Protein 6FE3 (pdb70)

InterPro domains:
  IPR002073 3'5'-cyclic nucleotide phosphodiesterase, catalytic domain [PF00233] (668-903)
  IPR002073 3'5'-cyclic nucleotide phosphodiesterase, catalytic domain [PS51845] (590-918)
  IPR003018 GAF domain [PF01590] (238-374)
  IPR003018 GAF domain [PF01590] (407-547)
  IPR003018 GAF domain [SM00065] (234-384)
  IPR003018 GAF domain [SM00065] (407-557)
  IPR003607 HD/PDEase domain [SM00471] (666-836)
  IPR003607 HD/PDEase domain [cd00077] (668-845)
  IPR023088 3'5'-cyclic nucleotide phosphodiesterase [PR00387] (664-677)
  IPR023088 3'5'-cyclic nucleotide phosphodiesterase [PR00387] (695-708)
  IPR023088 3'5'-cyclic nucleotide phosphodiesterase [PR00387] (709-724)
  IPR023088 3'5'-cyclic nucleotide phosphodiesterase [PR00387] (739-755)
  IPR023088 3'5'-cyclic nucleotide phosphodiesterase [PR00387] (818-831)
  IPR023088 3'5'-cyclic nucleotide phosphodiesterase [PR00387] (835-851)
  IPR023174 3'5'-cyclic nucleotide phosphodiesterase, conserved site [PS00126] (709-720)
  IPR029016 GAF-like domain superfamily [G3DSA:3.30.450.40] (210-384)
  IPR029016 GAF-like domain superfamily [G3DSA:3.30.450.40] (385-558)
  IPR036971 3'5'-cyclic nucleotide phosphodiesterase, catalytic domain superfamily [G3DSA:1.10.1300.10] (574-924)

Organism: NCBI:txid5691

Solvent-accessible surface area: 27989 Å² total; per-residue (Å²): 83,116,67,13,68,147,118,44,38,80,38,1,80,106,27,134,8,104,97,26,72,5,46,50,46,94,20,25,5,21,74,0,55,150,60,64,124,119,42,84,18,3,0,0,6,0,0,32,97,1,0,40,66,25,22,3,0,97,123,28,60,7,56,73,84,23,0,2,5,0,0,2,10,0,43,110,55,22,122,153,22,34,13,31,15,4,23,1,0,0,6,0,0,6,1,0,11,5,1,0,68,116,2,69,1,93,117,71,16,68,88,11,8,3,0,0,0,0,0,0,0,0,0,0,12,0,20,10,64,8,17,50,22,49,10,12,63,64,35,132,22,115,54,2,98,108,11,71,88,82,67,57,84,1,5,5,18,52,38,1,10,90,24,0,64,75,0,2,87,36,80,90,1,4,0,0,78,48,11,148,53,88,88,70,92,57,0,38,147,0,0,45,25,0,0,51,12,11,9,84,95,92,29,44,76,19,15,126,47,0,42,65,9,28,86,69,194,103,27,92,137,73,39,36,43,44,39,0,0,31,1,0,0,2,0,0,30,13,0,21,2,4,17,19,11,17,12,1,24,55,5,5,92,20,30,35,52,4,48,28,123,5,0,49,65,1,90,155,123,70,36,119,34,83,84,100,10,15,87,94,125,122,92,53,38,3,111,21,21,17,24,69,1,55,176,34,0,34,42,1,0,65,97,0,3,90,40,13,3,108,35,0,73,57,0,24,76,48,3,150,42,2,76,39,8,0,68,25,6,50,99,4,163,79,108,63,16,72,143,120,57,33,72,36,1,82,107,27,137,10,104,93,22,76,5,44,48,39,99,22,27,7,22,111,0,61,137,64,65,123,114,42,82,16,3,0,0,6,0,0,31,96,2,0,41,66,23,23,3,0,100,122,26,59,6,57,69,89,27,0,2,6,0,0,2,3,0,43,97,44,22,61,129,3,35,12,30,14,3,22,0,0,0,6,0,0,6,1,0,12,5,2,0,71,117,3,72,2,93,116,60,16,68,86,13,9,3,0,0,0,0,0,0,0,0,0,0,10,0,32,10,13,7,4,51,21,47,0,4,62,70,12,126,2,72,64,1,96,107,12,77,87,80,67,66,89,6,4,8,15,50,37,1,10,89,24,0,66,72,0,2,83,29,85,92,0,6,0,0,89,44,10,143,56,86,86,77,92,54,0,39,146,0,1,47,25,0,0,40,0,10,9,84,88,84,28,46,70,6,17,124,46,0,46,67,16,10,96,72,61,98,82,76,106,80,39,5,42,48,26,0,0,20,0,0,0,3,0,1,29,18,0,19,3,1,17,30,28,74,12,0,78,42,5,3,97,20,27,34,48,4,52,31,58,4,0,1,2,0,60,42,69,68,38,118,28,82,70,119,14,22,68,72,110,89,78,96,53,2,112,35,19,20,24,66,2,59,172,35,0,33,45,0,0,69,99,0,3,92,43,9,3,114,36,0,74,50,0,11,78,48,4,141,58,3,70,54,61,2,82,140,73,58,140,162

Nearest PDB structures (foldseek):
  7a28-assembly1_A  TM=1.002E+00  e=1.034E-46  Trypanosoma brucei
  4phl-assembly1_A  TM=9.980E-01  e=6.171E-44  Trypanosoma brucei
  2r8q-assembly1_B  TM=9.889E-01  e=1.791E-35  Leishmania major
  5vyd-assembly2_B  TM=9.057E-01  e=2.274E-16  Salpingoeca rosetta
  7d7p-assembly1_A-2  TM=8.857E-01  e=1.534E-15  Salpingoeca rosetta

GO terms:
  GO:0005930 axoneme (C, IDA)
  GO:0005737 cytoplasm (C, TAS)
  GO:0000902 cell morphogenesis (P, IMP)
  GO:0004114 3',5'-cyclic-nucleotide phosphodiesterase activity (F, IMP)
  GO:0004115 3',5'-cyclic-AMP phosphodiesterase activity (F, IMP)

Secondary structure (DSSP, 8-state):
-PPPPHHHHHHHHT---TT--TTSTT--HHHHHHTSS-HHHHHHHHHHHHHHHTTHHHHTT--HHHHHHHHHHHHTT--S-SSSSHHHHHHHHHHHHHHHHTS-GGGGS-HHHHHHHHHHHHHTTTT--S--HHHHHHTT-HHHHHHHHHT---HHHHHHHHHHHHHHTSGGG-TTTT--HHHHHHHHHHHHHHHHTT-GGGHHHHHHHHHHHHT-TTS-HHHHHHHHHHHHHHHHHTGGGGS-HHHHHHHHHHHHHHHHHHHHHHHHTT----GGG-GGG---HHHHHHHHIIIIIHHHHHHHHHHT-GGGHHHHHHHHHHHHHHHHHHHH-/-PPPPHHHHHHHHT---TT--TTSTT--HHHHHHTSS-HHHHHHHHHHHHHHHTTHHHHTT--HHHHHHHHHHHHHT--S-SSSSHHHHHHHHHHHHHHHHTS-GGGGS-HHHHHHHHHHHHHTTTT--S--HHHHHHTT-HHHHHHHHHT---HHHHHHHHHHHHHHHSGGG-TTTT--HHHHHHHHHHHHHHHHTT-GGGHHHHHHHHHHHHHTTTT-HHHHHHHHHHHHHHHHHTGGGGS-HHHHHHHHHHHHHHHHHHHHHHHHHT----GGG-GGG---HHHHHHHHIIIIIHHHHHHHHHHT-GGGHHHHHHHHHHHHHHHHHHT-

B-factor: mean 33.14, std 12.8, range [17.13, 102.74]

Radius of gyration: 29.95 Å; Cα contacts (8 Å, |Δi|>4): 919; chains: 2; bounding box: 52×86×76 Å

Structure (mmCIF, N/CA/C/O backbone):
data_6FE3
#
_entry.id   6FE3
#
_cell.length_a   115.530
_cell.length_b   114.820
_cell.length_c   68.310
_cell.angle_alpha   90.00
_cell.angle_beta   108.25
_cell.angle_gamma   90.00
#
_symmetry.space_group_name_H-M   'C 1 2 1'
#
loop_
_entity.id
_entity.type
_entity.pdbx_description
1 polymer Phosphodiesterase
2 non-polymer GUANIDINE
3 non-polymer 1-(2-{4-[(4aS,8aR)-4-[3,4-bis(difluoromethoxy)phenyl]-1-oxo-1,2,4a,5,8,8a-hexahydrophthalazin-2-yl]piperidin-1-yl}-2-oxoethyl)-4,4-dimethylpiperidine-2,6-dione
4 non-polymer 'ZINC ION'
5 non-polymer 'MAGNESIUM ION'
6 non-polymer 'FORMIC ACID'
7 non-polymer GLYCEROL
8 water water
#
loop_
_atom_site.group_PDB
_atom_site.id
_atom_site.type_symbol
_atom_site.label_atom_id
_atom_site.label_alt_id
_atom_site.label_comp_id
_atom_site.label_asym_id
_atom_site.label_entity_id
_atom_site.label_seq_id
_atom_site.pdbx_PDB_ins_code
_atom_site.Cartn_x
_atom_site.Cartn_y
_atom_site.Cartn_z
_atom_site.occupancy
_atom_site.B_iso_or_equiv
_atom_site.auth_seq_id
_atom_site.auth_comp_id
_atom_site.auth_asym_id
_atom_site.auth_atom_id
_atom_site.pdbx_PDB_model_num
ATOM 1 N N . VAL A 1 28 ? 37.694 -19.428 -6.615 1.00 75.44 586 VAL A N 1
ATOM 2 C CA . VAL A 1 28 ? 38.313 -18.515 -5.587 1.00 72.91 586 VAL A CA 1
ATOM 3 C C . VAL A 1 28 ? 39.421 -19.269 -4.826 1.00 54.62 586 VAL A C 1
ATOM 4 O O . VAL A 1 28 ? 39.221 -20.392 -4.364 1.00 55.58 586 VAL A O 1
ATOM 8 N N . THR A 1 29 ? 40.571 -18.639 -4.674 1.00 51.69 587 THR A N 1
ATOM 9 C CA . THR A 1 29 ? 41.647 -19.183 -3.840 1.00 47.87 587 THR A CA 1
ATOM 10 C C . THR A 1 29 ? 41.287 -19.133 -2.350 1.00 49.80 587 THR A C 1
ATOM 11 O O . THR A 1 29 ? 40.870 -18.076 -1.851 1.00 45.84 587 THR A O 1
ATOM 15 N N . ALA A 1 30 ? 41.469 -20.250 -1.654 1.00 42.48 588 ALA A N 1
ATOM 16 C CA . ALA A 1 30 ? 41.147 -20.338 -0.217 1.00 42.80 588 ALA A CA 1
ATOM 17 C C . ALA A 1 30 ? 41.883 -19.308 0.640 1.00 38.73 588 ALA A C 1
ATOM 18 O O . ALA A 1 30 ? 43.011 -18.943 0.345 1.00 40.92 588 ALA A O 1
ATOM 20 N N . ILE A 1 31 ? 41.182 -18.770 1.653 1.00 34.70 589 ILE A N 1
ATOM 21 C CA . ILE A 1 31 ? 41.792 -17.869 2.627 1.00 35.49 589 ILE A CA 1
ATOM 22 C C . ILE A 1 31 ? 42.692 -18.735 3.541 1.00 35.72 589 ILE A C 1
ATOM 23 O O . ILE A 1 31 ? 42.275 -19.789 3.972 1.00 37.18 589 ILE A O 1
ATOM 28 N N . THR A 1 32 ? 43.881 -18.229 3.850 1.00 40.06 590 THR A N 1
ATOM 29 C CA . THR A 1 32 ? 44.862 -18.927 4.706 1.00 39.43 590 THR A CA 1
ATOM 30 C C . THR A 1 32 ? 44.685 -18.688 6.184 1.00 41.22 590 THR A C 1
ATOM 31 O O . THR A 1 32 ? 44.093 -17.702 6.612 1.00 39.90 590 THR A O 1
ATOM 35 N N . LYS A 1 33 ? 45.241 -19.597 6.985 1.00 43.52 591 LYS A N 1
ATOM 36 C CA . LYS A 1 33 ? 45.355 -19.434 8.435 1.00 44.88 591 LYS A CA 1
ATOM 37 C C . LYS A 1 33 ? 46.015 -18.108 8.830 1.00 39.64 591 LYS A C 1
ATOM 38 O O . LYS A 1 33 ? 45.540 -17.422 9.749 1.00 43.76 591 LYS A O 1
ATOM 44 N N . VAL A 1 34 ? 47.062 -17.726 8.111 1.00 39.04 592 VAL A N 1
ATOM 45 C CA . VAL A 1 34 ? 47.833 -16.522 8.414 1.00 41.23 592 VAL A CA 1
ATOM 46 C C . VAL A 1 34 ? 47.019 -15.238 8.153 1.00 41.67 592 VAL A C 1
ATOM 47 O O . VAL A 1 34 ? 47.108 -14.253 8.903 1.00 37.02 592 VAL A O 1
ATOM 51 N N . GLU A 1 35 ? 46.275 -15.246 7.050 1.00 42.53 593 GLU A N 1
ATOM 52 C CA . GLU A 1 35 ? 45.331 -14.143 6.759 1.00 39.71 593 GLU A CA 1
ATOM 53 C C . GLU A 1 35 ? 44.308 -13.997 7.879 1.00 31.24 593 GLU A C 1
ATOM 54 O O . GLU A 1 35 ? 44.118 -12.899 8.349 1.00 37.29 593 GLU A O 1
ATOM 60 N N . ARG A 1 36 ? 43.696 -15.091 8.317 1.00 32.07 594 ARG A N 1
ATOM 61 C CA . ARG A 1 36 ? 42.740 -15.027 9.459 1.00 32.34 594 ARG A CA 1
ATOM 62 C C . ARG A 1 36 ? 43.364 -14.496 10.719 1.00 33.97 594 ARG A C 1
ATOM 63 O O . ARG A 1 36 ? 42.806 -13.631 11.370 1.00 30.64 594 ARG A O 1
ATOM 71 N N . GLU A 1 37 ? 44.579 -14.966 11.044 1.00 38.64 595 GLU A N 1
ATOM 72 C CA . GLU A 1 37 ? 45.200 -14.617 12.304 1.00 38.38 595 GLU A CA 1
ATOM 73 C C . GLU A 1 37 ? 45.483 -13.135 12.387 1.00 34.03 595 GLU A C 1
ATOM 74 O O . GLU A 1 37 ? 45.325 -12.526 13.463 1.00 39.98 595 GLU A O 1
ATOM 80 N N . ALA A 1 38 ? 45.866 -12.557 11.257 1.00 35.09 596 ALA A N 1
ATOM 81 C CA . ALA A 1 38 ? 46.152 -11.146 11.169 1.00 38.25 596 ALA A CA 1
ATOM 82 C C . ALA A 1 38 ? 44.928 -10.283 11.492 1.00 40.82 596 ALA A C 1
ATOM 83 O O . ALA A 1 38 ? 45.091 -9.152 11.952 1.00 35.59 596 ALA A O 1
ATOM 85 N N . VAL A 1 39 ? 43.708 -10.803 11.267 1.00 35.63 597 VAL A N 1
ATOM 86 C CA . VAL A 1 39 ? 42.499 -10.049 11.679 1.00 34.53 597 VAL A CA 1
ATOM 87 C C . VAL A 1 39 ? 42.273 -10.359 13.153 1.00 33.92 597 VAL A C 1
ATOM 88 O O . VAL A 1 39 ? 41.961 -9.469 13.939 1.00 36.99 597 VAL A O 1
ATOM 92 N N . LEU A 1 40 ? 42.423 -11.629 13.505 1.00 35.35 598 LEU A N 1
ATOM 93 C CA . LEU A 1 40 ? 42.082 -12.080 14.869 1.00 37.73 598 LEU A CA 1
ATOM 94 C C . LEU A 1 40 ? 42.953 -11.411 15.971 1.00 36.94 598 LEU A C 1
ATOM 95 O O . LEU A 1 40 ? 42.469 -11.138 17.052 1.00 39.89 598 LEU A O 1
ATOM 100 N N . VAL A 1 41 ? 44.182 -11.048 15.654 1.00 40.62 599 VAL A N 1
ATOM 101 C CA . VAL A 1 41 ? 45.007 -10.294 16.618 1.00 46.03 599 VAL A CA 1
ATOM 102 C C . VAL A 1 41 ? 44.547 -8.856 16.885 1.00 47.66 599 VAL A C 1
ATOM 103 O O . VAL A 1 41 ? 45.024 -8.260 17.845 1.00 42.29 599 VAL A O 1
ATOM 107 N N . CYS A 1 42 ? 43.642 -8.276 16.072 1.00 42.39 600 CYS A N 1
ATOM 108 C CA . CYS A 1 42 ? 43.262 -6.891 16.273 1.00 38.63 600 CYS A CA 1
ATOM 109 C C . CYS A 1 42 ? 42.216 -6.808 17.371 1.00 49.19 600 CYS A C 1
ATOM 110 O O . CYS A 1 42 ? 41.113 -7.361 17.238 1.00 47.06 600 CYS A O 1
ATOM 113 N N . GLU A 1 43 ? 42.508 -6.068 18.427 1.00 47.77 601 GLU A N 1
ATOM 114 C CA . GLU A 1 43 ? 41.593 -6.016 19.575 1.00 50.82 601 GLU A CA 1
ATOM 115 C C . GLU A 1 43 ? 40.638 -4.811 19.638 1.00 51.15 601 GLU A C 1
ATOM 116 O O . GLU A 1 43 ? 39.657 -4.819 20.447 1.00 47.35 601 GLU A O 1
ATOM 122 N N . LEU A 1 44 ? 40.914 -3.782 18.834 1.00 45.07 602 LEU A N 1
ATOM 123 C CA . LEU A 1 44 ? 40.045 -2.598 18.788 1.00 49.16 602 LEU A CA 1
ATOM 124 C C . LEU A 1 44 ? 39.859 -1.913 20.149 1.00 53.80 602 LEU A C 1
ATOM 125 O O . LEU A 1 44 ? 38.747 -1.463 20.484 1.00 48.14 602 LEU A O 1
ATOM 130 N N . PRO A 1 45 ? 40.953 -1.826 20.947 1.00 58.69 603 PRO A N 1
ATOM 131 C CA . PRO A 1 45 ? 40.803 -1.177 22.246 1.00 58.35 603 PRO A CA 1
ATOM 132 C C . PRO A 1 45 ? 40.291 0.263 22.070 1.00 51.48 603 PRO A C 1
ATOM 133 O O . PRO A 1 45 ? 40.739 0.970 21.139 1.00 53.58 603 PRO A O 1
ATOM 137 N N . SER A 1 46 ? 39.359 0.653 22.936 1.00 45.92 604 SER A N 1
ATOM 138 C CA . SER A 1 46 ? 38.765 1.988 22.974 1.00 49.65 604 SER A CA 1
ATOM 139 C C . SER A 1 46 ? 37.684 2.253 21.905 1.00 50.73 604 SER A C 1
ATOM 140 O O . SER A 1 46 ? 37.263 3.397 21.777 1.00 51.95 604 SER A O 1
ATOM 143 N N . PHE A 1 47 ? 37.274 1.254 21.129 1.00 44.09 605 PHE A N 1
ATOM 144 C CA . PHE A 1 47 ? 36.198 1.479 20.125 1.00 43.84 605 PHE A CA 1
ATOM 145 C C . PHE A 1 47 ? 34.983 0.697 20.559 1.00 37.51 605 PHE A C 1
ATOM 146 O O . PHE A 1 47 ? 35.130 -0.460 20.988 1.00 38.70 605 PHE A O 1
ATOM 154 N N . ASP A 1 48 ? 33.800 1.292 20.381 1.00 33.69 606 ASP A N 1
ATOM 155 C CA . ASP A 1 48 ? 32.523 0.586 20.507 1.00 31.12 606 ASP A CA 1
ATOM 156 C C . ASP A 1 48 ? 31.927 0.569 19.090 1.00 29.69 606 ASP A C 1
ATOM 157 O O . ASP A 1 48 ? 31.390 1.589 18.630 1.00 30.43 606 ASP A O 1
ATOM 162 N N . VAL A 1 49 ? 32.073 -0.571 18.429 1.00 30.95 607 VAL A N 1
ATOM 163 C CA . VAL A 1 49 ? 31.665 -0.739 17.025 1.00 30.32 607 VAL A CA 1
ATOM 164 C C . VAL A 1 49 ? 30.171 -0.623 16.887 1.00 30.38 607 VAL A C 1
ATOM 165 O O . VAL A 1 49 ? 29.694 -0.465 15.742 1.00 29.45 607 VAL A O 1
ATOM 169 N N . THR A 1 50 ? 29.421 -0.745 17.983 1.00 27.15 608 THR A N 1
ATOM 170 C CA . THR A 1 50 ? 27.955 -0.578 17.906 1.00 25.73 608 THR A CA 1
ATOM 171 C C . THR A 1 50 ? 27.424 0.827 17.981 1.00 26.77 608 THR A C 1
ATOM 172 O O . THR A 1 50 ? 26.212 1.008 17.880 1.00 25.37 608 THR A O 1
ATOM 176 N N . ASP A 1 51 ? 28.285 1.828 18.249 1.00 25.81 609 ASP A N 1
ATOM 177 C CA . ASP A 1 51 ? 27.824 3.160 18.609 1.00 27.58 609 ASP A CA 1
ATOM 178 C C . ASP A 1 51 ? 27.589 4.026 17.361 1.00 25.71 609 ASP A C 1
ATOM 179 O O . ASP A 1 51 ? 28.357 3.942 16.412 1.00 26.96 609 ASP A O 1
ATOM 184 N N . VAL A 1 52 ? 26.618 4.944 17.424 1.00 26.69 610 VAL A N 1
ATOM 185 C CA . VAL A 1 52 ? 26.353 5.819 16.257 1.00 27.27 610 VAL A CA 1
ATOM 186 C C . VAL A 1 52 ? 27.445 6.831 16.012 1.00 30.51 610 VAL A C 1
ATOM 187 O O . VAL A 1 52 ? 27.508 7.395 14.914 1.00 29.70 610 VAL A O 1
ATOM 191 N N . GLU A 1 53 ? 28.293 7.062 17.019 1.00 28.65 611 GLU A N 1
ATOM 192 C CA . GLU A 1 53 ? 29.391 7.991 16.868 1.00 31.87 611 GLU A CA 1
ATOM 193 C C . GLU A 1 53 ? 30.706 7.285 16.659 1.00 31.77 611 GLU A C 1
ATOM 194 O O . GLU A 1 53 ? 31.766 7.933 16.581 1.00 29.95 611 GLU A O 1
ATOM 200 N N . PHE A 1 54 ? 30.662 5.976 16.453 1.00 29.09 612 PHE A N 1
ATOM 201 C CA . PHE A 1 54 ? 31.855 5.264 16.068 1.00 26.95 612 PHE A CA 1
ATOM 202 C C . PHE A 1 54 ? 32.580 5.903 14.873 1.00 29.62 612 PHE A C 1
ATOM 203 O O . PHE A 1 54 ? 31.986 6.250 13.857 1.00 28.03 612 PHE A O 1
ATOM 211 N N . ASP A 1 55 ? 33.886 6.044 15.009 1.00 27.20 613 ASP A N 1
ATOM 212 C CA . ASP A 1 55 ? 34.734 6.740 14.027 1.00 29.26 613 ASP A CA 1
ATOM 213 C C . ASP A 1 55 ? 35.679 5.766 13.324 1.00 29.40 613 ASP A C 1
ATOM 214 O O . ASP A 1 55 ? 36.760 5.430 13.809 1.00 29.61 613 ASP A O 1
ATOM 219 N N . LEU A 1 56 ? 35.287 5.326 12.125 1.00 26.57 614 LEU A N 1
ATOM 220 C CA . LEU A 1 56 ? 36.122 4.424 11.336 1.00 24.94 614 LEU A CA 1
ATOM 221 C C . LEU A 1 56 ? 37.471 5.039 10.897 1.00 28.61 614 LEU A C 1
ATOM 222 O O . LEU A 1 56 ? 38.455 4.317 10.752 1.00 27.02 614 LEU A O 1
ATOM 227 N N . PHE A 1 57 ? 37.480 6.326 10.622 1.00 27.86 615 PHE A N 1
ATOM 228 C CA . PHE A 1 57 ? 38.739 7.010 10.263 1.00 31.85 615 PHE A CA 1
ATOM 229 C C . PHE A 1 57 ? 39.747 6.950 11.439 1.00 30.25 615 PHE A C 1
ATOM 230 O O . PHE A 1 57 ? 40.931 6.602 11.236 1.00 33.27 615 PHE A O 1
ATOM 238 N N . ARG A 1 58 ? 39.247 7.163 12.643 1.00 32.43 616 ARG A N 1
ATOM 239 C CA . ARG A 1 58 ? 40.100 7.033 13.866 1.00 36.15 616 ARG A CA 1
ATOM 240 C C . ARG A 1 58 ? 40.560 5.628 14.042 1.00 37.19 616 ARG A C 1
ATOM 241 O O . ARG A 1 58 ? 41.753 5.362 14.341 1.00 36.93 616 ARG A O 1
ATOM 249 N N . ALA A 1 59 ? 39.661 4.669 13.770 1.00 33.10 617 ALA A N 1
ATOM 250 C CA . ALA A 1 59 ? 40.101 3.265 13.728 1.00 30.23 617 ALA A CA 1
ATOM 251 C C . ALA A 1 59 ? 41.197 2.955 12.736 1.00 31.76 617 ALA A C 1
ATOM 252 O O . ALA A 1 59 ? 42.145 2.214 13.058 1.00 32.32 617 ALA A O 1
ATOM 254 N N . ARG A 1 60 ? 41.092 3.463 11.520 1.00 31.39 618 ARG A N 1
ATOM 255 C CA . ARG A 1 60 ? 42.087 3.228 10.533 1.00 29.89 618 ARG A CA 1
ATOM 256 C C . ARG A 1 60 ? 43.406 3.936 10.918 1.00 33.24 618 ARG A C 1
ATOM 257 O O . ARG A 1 60 ? 44.461 3.441 10.589 1.00 34.15 618 ARG A O 1
ATOM 265 N N . GLU A 1 61 ? 43.314 5.106 11.524 1.00 37.48 619 GLU A N 1
ATOM 266 C CA . GLU A 1 61 ? 44.566 5.793 11.963 1.00 44.30 619 GLU A CA 1
ATOM 267 C C . GLU A 1 61 ? 45.256 5.126 13.159 1.00 44.97 619 GLU A C 1
ATOM 268 O O . GLU A 1 61 ? 46.447 5.369 13.405 1.00 48.90 619 GLU A O 1
ATOM 274 N N . SER A 1 62 ? 44.547 4.245 13.849 1.00 38.96 620 SER A N 1
ATOM 275 C CA . SER A 1 62 ? 45.039 3.654 15.072 1.00 43.80 620 SER A CA 1
ATOM 276 C C . SER A 1 62 ? 46.137 2.588 14.922 1.00 43.07 620 SER A C 1
ATOM 277 O O . SER A 1 62 ? 46.698 2.159 15.925 1.00 46.80 620 SER A O 1
ATOM 280 N N . THR A 1 63 ? 46.371 2.087 13.730 1.00 43.76 621 THR A N 1
ATOM 281 C CA . THR A 1 63 ? 47.363 1.039 13.536 1.00 42.64 621 THR A CA 1
ATOM 282 C C . THR A 1 63 ? 47.875 1.178 12.161 1.00 41.73 621 THR A C 1
ATOM 283 O O . THR A 1 63 ? 47.353 1.962 11.349 1.00 42.74 621 THR A O 1
ATOM 287 N N . ASP A 1 64 ? 48.943 0.442 11.894 1.00 43.99 622 ASP A N 1
ATOM 288 C CA . ASP A 1 64 ? 49.553 0.451 10.586 1.00 41.66 622 ASP A CA 1
ATOM 289 C C . ASP A 1 64 ? 48.968 -0.647 9.708 1.00 38.95 622 ASP A C 1
ATOM 290 O O . ASP A 1 64 ? 49.420 -0.798 8.592 1.00 39.91 622 ASP A O 1
ATOM 295 N N . LYS A 1 65 ? 47.937 -1.387 10.184 1.00 37.85 623 LYS A N 1
ATOM 296 C CA . LYS A 1 65 ? 47.274 -2.435 9.355 1.00 39.76 623 LYS A CA 1
ATOM 297 C C . LYS A 1 65 ? 45.745 -2.130 9.265 1.00 34.58 623 LYS A C 1
ATOM 298 O O . LYS A 1 65 ? 44.931 -2.864 9.850 1.00 33.73 623 LYS A O 1
ATOM 304 N N . PRO A 1 66 ? 45.395 -1.011 8.656 1.00 33.60 624 PRO A N 1
ATOM 305 C CA . PRO A 1 66 ? 43.988 -0.569 8.693 1.00 32.78 624 PRO A CA 1
ATOM 306 C C . PRO A 1 66 ? 43.022 -1.566 7.992 1.00 31.91 624 PRO A C 1
ATOM 307 O O . PRO A 1 66 ? 41.848 -1.685 8.384 1.00 31.34 624 PRO A O 1
ATOM 311 N N . LEU A 1 67 ? 43.528 -2.287 7.013 1.00 32.32 625 LEU A N 1
ATOM 312 C CA . LEU A 1 67 ? 42.739 -3.317 6.355 1.00 33.07 625 LEU A CA 1
ATOM 313 C C . LEU A 1 67 ? 42.361 -4.445 7.315 1.00 35.41 625 LEU A C 1
ATOM 314 O O . LEU A 1 67 ? 41.249 -5.030 7.228 1.00 31.68 625 LEU A O 1
ATOM 319 N N . ASP A 1 68 ? 43.280 -4.792 8.215 1.00 33.42 626 ASP A N 1
ATOM 320 C CA . ASP A 1 68 ? 43.004 -5.810 9.228 1.00 30.93 626 ASP A CA 1
ATOM 321 C C . ASP A 1 68 ? 42.043 -5.319 10.294 1.00 31.28 626 ASP A C 1
ATOM 322 O O . ASP A 1 68 ? 41.111 -6.026 10.713 1.00 32.10 626 ASP A O 1
ATOM 327 N N . VAL A 1 69 ? 42.251 -4.103 10.752 1.00 29.39 627 VAL A N 1
ATOM 328 C CA . VAL A 1 69 ? 41.354 -3.478 11.703 1.00 29.70 627 VAL A CA 1
ATOM 329 C C . VAL A 1 69 ? 39.920 -3.395 11.123 1.00 28.70 627 VAL A C 1
ATOM 330 O O . VAL A 1 69 ? 38.968 -3.689 11.799 1.00 27.68 627 VAL A O 1
ATOM 334 N N . ALA A 1 70 ? 39.815 -2.991 9.879 1.00 27.97 628 ALA A N 1
ATOM 335 C CA . ALA A 1 70 ? 38.486 -2.879 9.215 1.00 26.55 628 ALA A CA 1
ATOM 336 C C . ALA A 1 70 ? 37.843 -4.238 9.158 1.00 29.00 628 ALA A C 1
ATOM 337 O O . ALA A 1 70 ? 36.665 -4.367 9.482 1.00 26.33 628 ALA A O 1
ATOM 339 N N . ALA A 1 71 ? 38.617 -5.265 8.734 1.00 27.76 629 ALA A N 1
ATOM 340 C CA . ALA A 1 71 ? 38.070 -6.625 8.755 1.00 27.12 629 ALA A CA 1
ATOM 341 C C . ALA A 1 71 ? 37.621 -7.062 10.145 1.00 27.83 629 ALA A C 1
ATOM 342 O O . ALA A 1 71 ? 36.595 -7.745 10.284 1.00 25.87 629 ALA A O 1
ATOM 344 N N . ALA A 1 72 ? 38.391 -6.698 11.167 1.00 26.74 630 ALA A N 1
ATOM 345 C CA . ALA A 1 72 ? 38.047 -7.050 12.546 1.00 25.86 630 ALA A CA 1
ATOM 346 C C . ALA A 1 72 ? 36.786 -6.350 13.048 1.00 24.65 630 ALA A C 1
ATOM 347 O O . ALA A 1 72 ? 35.971 -6.946 13.822 1.00 26.95 630 ALA A O 1
ATOM 349 N N . ILE A 1 73 ? 36.603 -5.132 12.590 1.00 25.57 631 ILE A N 1
ATOM 350 C CA . ILE A 1 73 ? 35.358 -4.384 12.886 1.00 26.45 631 ILE A CA 1
ATOM 351 C C . ILE A 1 73 ? 34.179 -5.179 12.274 1.00 24.97 631 ILE A C 1
ATOM 352 O O . ILE A 1 73 ? 33.199 -5.440 12.955 1.00 25.00 631 ILE A O 1
ATOM 357 N N . ALA A 1 74 ? 34.275 -5.532 11.017 1.00 25.15 632 ALA A N 1
ATOM 358 C CA . ALA A 1 74 ? 33.167 -6.264 10.395 1.00 25.32 632 ALA A CA 1
ATOM 359 C C . ALA A 1 74 ? 32.919 -7.609 11.087 1.00 25.58 632 ALA A C 1
ATOM 360 O O . ALA A 1 74 ? 31.763 -8.020 11.347 1.00 24.29 632 ALA A O 1
ATOM 362 N N . TYR A 1 75 ? 34.023 -8.293 11.431 1.00 24.40 633 TYR A N 1
ATOM 363 C CA . TYR A 1 75 ? 33.899 -9.584 12.125 1.00 24.33 633 TYR A CA 1
ATOM 364 C C . TYR A 1 75 ? 33.201 -9.447 13.494 1.00 26.22 633 TYR A C 1
ATOM 365 O O . TYR A 1 75 ? 32.245 -10.180 13.828 1.00 25.63 633 TYR A O 1
ATOM 374 N N . ARG A 1 76 ? 33.593 -8.447 14.243 1.00 27.14 634 ARG A N 1
ATOM 375 C CA . ARG A 1 76 ? 33.001 -8.205 15.532 1.00 30.05 634 ARG A CA 1
ATOM 376 C C . ARG A 1 76 ? 31.544 -7.797 15.455 1.00 32.00 634 ARG A C 1
ATOM 377 O O . ARG A 1 76 ? 30.736 -8.203 16.337 1.00 31.23 634 ARG A O 1
ATOM 385 N N . LEU A 1 77 ? 31.198 -6.977 14.451 1.00 28.02 635 LEU A N 1
ATOM 386 C CA . LEU A 1 77 ? 29.785 -6.576 14.275 1.00 29.16 635 LEU A CA 1
ATOM 387 C C . LEU A 1 77 ? 28.963 -7.818 14.022 1.00 27.78 635 LEU A C 1
ATOM 388 O O . LEU A 1 77 ? 27.886 -7.979 14.631 1.00 28.48 635 LEU A O 1
ATOM 393 N N . LEU A 1 78 ? 29.448 -8.696 13.132 1.00 25.11 636 LEU A N 1
ATOM 394 C CA . LEU A 1 78 ? 28.631 -9.836 12.719 1.00 24.89 636 LEU A CA 1
ATOM 395 C C . LEU A 1 78 ? 28.492 -10.852 13.868 1.00 26.12 636 LEU A C 1
ATOM 396 O O . LEU A 1 78 ? 27.389 -11.303 14.179 1.00 25.88 636 LEU A O 1
ATOM 401 N N . LEU A 1 79 ? 29.583 -11.124 14.580 1.00 29.43 637 LEU A N 1
ATOM 402 C CA . LEU A 1 79 ? 29.464 -12.033 15.742 1.00 30.13 637 LEU A CA 1
ATOM 403 C C . LEU A 1 79 ? 28.650 -11.465 16.850 1.00 28.98 637 LEU A C 1
ATOM 404 O O . LEU A 1 79 ? 27.889 -12.199 17.444 1.00 29.83 637 LEU A O 1
ATOM 409 N N . GLY A 1 80 ? 28.795 -10.168 17.107 1.00 28.22 638 GLY A N 1
ATOM 410 C CA . GLY A 1 80 ? 28.075 -9.473 18.176 1.00 30.67 638 GLY A CA 1
ATOM 411 C C . GLY A 1 80 ? 26.577 -9.402 17.970 1.00 32.53 638 GLY A C 1
ATOM 412 O O . GLY A 1 80 ? 25.820 -9.311 18.920 1.00 30.59 638 GLY A O 1
ATOM 413 N N . SER A 1 81 ? 26.126 -9.487 16.718 1.00 26.25 639 SER A N 1
ATOM 414 C CA . SER A 1 81 ? 24.708 -9.554 16.446 1.00 26.55 639 SER A CA 1
ATOM 415 C C . SER A 1 81 ? 24.077 -10.870 16.943 1.00 25.92 639 SER A C 1
ATOM 416 O O . SER A 1 81 ? 22.837 -10.980 17.036 1.00 30.06 639 SER A O 1
ATOM 419 N N . GLY A 1 82 ? 24.926 -11.890 17.032 1.00 25.65 640 GLY A N 1
ATOM 420 C CA . GLY A 1 82 ? 24.513 -13.248 17.379 1.00 28.70 640 GLY A CA 1
ATOM 421 C C . GLY A 1 82 ? 23.919 -14.014 16.215 1.00 27.47 640 GLY A C 1
ATOM 422 O O . GLY A 1 82 ? 23.445 -15.133 16.394 1.00 26.97 640 GLY A O 1
ATOM 423 N N . LEU A 1 83 ? 23.931 -13.409 15.010 1.00 25.41 641 LEU A N 1
ATOM 424 C CA . LEU A 1 83 ? 23.193 -13.983 13.913 1.00 23.46 641 LEU A CA 1
ATOM 425 C C . LEU A 1 83 ? 23.875 -15.140 13.156 1.00 22.85 641 LEU A C 1
ATOM 426 O O . LEU A 1 83 ? 23.227 -16.138 12.883 1.00 25.87 641 LEU A O 1
ATOM 431 N N . PRO A 1 84 ? 25.159 -15.033 12.874 1.00 23.10 642 PRO A N 1
ATOM 432 C CA . PRO A 1 84 ? 25.809 -16.110 12.080 1.00 23.32 642 PRO A CA 1
ATOM 433 C C . PRO A 1 84 ? 25.696 -17.462 12.719 1.00 26.73 642 PRO A C 1
ATOM 434 O O . PRO A 1 84 ? 25.364 -18.429 12.062 1.00 27.49 642 PRO A O 1
ATOM 438 N N . GLN A 1 85 ? 25.891 -17.489 14.031 1.00 27.35 643 GLN A N 1
ATOM 439 C CA . GLN A 1 85 ? 25.772 -18.684 14.865 1.00 33.21 643 GLN A CA 1
ATOM 440 C C . GLN A 1 85 ? 24.373 -19.340 14.660 1.00 32.29 643 GLN A C 1
ATOM 441 O O . GLN A 1 85 ? 24.233 -20.548 14.478 1.00 30.71 643 GLN A O 1
ATOM 447 N N . LYS A 1 86 ? 23.335 -18.509 14.652 1.00 25.36 644 LYS A N 1
ATOM 448 C CA . LYS A 1 86 ? 21.992 -18.967 14.471 1.00 25.44 644 LYS A CA 1
ATOM 449 C C . LYS A 1 86 ? 21.704 -19.641 13.149 1.00 27.65 644 LYS A C 1
ATOM 450 O O . LYS A 1 86 ? 20.754 -20.430 13.065 1.00 27.03 644 LYS A O 1
ATOM 456 N N . PHE A 1 87 ? 22.467 -19.286 12.116 1.00 26.08 645 PHE A N 1
ATOM 457 C CA . PHE A 1 87 ? 22.250 -19.795 10.782 1.00 24.34 645 PHE A CA 1
ATOM 458 C C . PHE A 1 87 ? 23.334 -20.751 10.325 1.00 27.34 645 PHE A C 1
ATOM 459 O O . PHE A 1 87 ? 23.467 -21.003 9.145 1.00 24.40 645 PHE A O 1
ATOM 467 N N . GLY A 1 88 ? 24.000 -21.371 11.286 1.00 25.53 646 GLY A N 1
ATOM 468 C CA . GLY A 1 88 ? 24.980 -22.384 10.948 1.00 26.64 646 GLY A CA 1
ATOM 469 C C . GLY A 1 88 ? 26.238 -21.873 10.292 1.00 27.97 646 GLY A C 1
ATOM 470 O O . GLY A 1 88 ? 26.965 -22.666 9.633 1.00 27.30 646 GLY A O 1
ATOM 471 N N . CYS A 1 89 ? 26.562 -20.583 10.478 1.00 24.32 647 CYS A N 1
ATOM 472 C CA . CYS A 1 89 ? 27.758 -20.017 9.890 1.00 23.66 647 CYS A CA 1
ATOM 473 C C . CYS A 1 89 ? 28.818 -19.969 10.986 1.00 25.70 647 CYS A C 1
ATOM 474 O O . CYS A 1 89 ? 28.676 -19.207 11.958 1.00 28.12 647 CYS A O 1
ATOM 477 N N . SER A 1 90 ? 29.909 -20.721 10.809 1.00 26.30 648 SER A N 1
ATOM 478 C CA . SER A 1 90 ? 30.983 -20.768 11.803 1.00 27.54 648 SER A CA 1
ATOM 479 C C . SER A 1 90 ? 31.769 -19.503 11.792 1.00 29.97 648 SER A C 1
ATOM 480 O O . SER A 1 90 ? 31.766 -18.760 10.789 1.00 28.40 648 SER A O 1
ATOM 483 N N . ASP A 1 91 ? 32.514 -19.269 12.880 1.00 29.09 649 ASP A N 1
ATOM 484 C CA . ASP A 1 91 ? 33.426 -18.140 12.944 1.00 30.33 649 ASP A CA 1
ATOM 485 C C . ASP A 1 91 ? 34.427 -18.134 11.806 1.00 28.21 649 ASP A C 1
ATOM 486 O O . ASP A 1 91 ? 34.737 -17.101 11.258 1.00 27.58 649 ASP A O 1
ATOM 491 N N . GLU A 1 92 ? 34.917 -19.301 11.410 1.00 28.15 650 GLU A N 1
ATOM 492 C CA . GLU A 1 92 ? 35.928 -19.325 10.410 1.00 28.57 650 GLU A CA 1
ATOM 493 C C . GLU A 1 92 ? 35.369 -19.005 9.014 1.00 26.03 650 GLU A C 1
ATOM 494 O O . GLU A 1 92 ? 36.010 -18.355 8.246 1.00 28.21 650 GLU A O 1
ATOM 500 N N . VAL A 1 93 ? 34.187 -19.529 8.700 1.00 26.72 651 VAL A N 1
ATOM 501 C CA . VAL A 1 93 ? 33.577 -19.293 7.422 1.00 25.11 651 VAL A CA 1
ATOM 502 C C . VAL A 1 93 ? 33.208 -17.808 7.373 1.00 23.70 651 VAL A C 1
ATOM 503 O O . VAL A 1 93 ? 33.422 -17.166 6.323 1.00 24.71 651 VAL A O 1
ATOM 507 N N . LEU A 1 94 ? 32.737 -17.214 8.478 1.00 26.27 652 LEU A N 1
ATOM 508 C CA . LEU A 1 94 ? 32.443 -15.776 8.470 1.00 23.41 652 LEU A CA 1
ATOM 509 C C . LEU A 1 94 ? 33.671 -14.977 8.131 1.00 25.53 652 LEU A C 1
ATOM 510 O O . LEU A 1 94 ? 33.626 -14.021 7.338 1.00 23.62 652 LEU A O 1
ATOM 515 N N . LEU A 1 95 ? 34.762 -15.292 8.826 1.00 27.38 653 LEU A N 1
ATOM 516 C CA . LEU A 1 95 ? 35.988 -14.566 8.613 1.00 25.14 653 LEU A CA 1
ATOM 517 C C . LEU A 1 95 ? 36.504 -14.789 7.178 1.00 23.01 653 LEU A C 1
ATOM 518 O O . LEU A 1 95 ? 36.971 -13.815 6.541 1.00 23.96 653 LEU A O 1
ATOM 523 N N . ASN A 1 96 ? 36.415 -16.008 6.667 1.00 23.12 654 ASN A N 1
ATOM 524 C CA . ASN A 1 96 ? 36.821 -16.300 5.319 1.00 24.01 654 ASN A CA 1
ATOM 525 C C . ASN A 1 96 ? 36.056 -15.389 4.283 1.00 25.58 654 ASN A C 1
ATOM 526 O O . ASN A 1 96 ? 36.649 -14.805 3.375 1.00 25.06 654 ASN A O 1
ATOM 531 N N . PHE A 1 97 ? 34.724 -15.337 4.469 1.00 23.45 655 PHE A N 1
ATOM 532 C CA . PHE A 1 97 ? 33.876 -14.494 3.670 1.00 24.20 655 PHE A CA 1
ATOM 533 C C . PHE A 1 97 ? 34.325 -13.047 3.705 1.00 22.38 655 PHE A C 1
ATOM 534 O O . PHE A 1 97 ? 34.518 -12.438 2.643 1.00 23.62 655 PHE A O 1
ATOM 542 N N . ILE A 1 98 ? 34.518 -12.508 4.911 1.00 23.32 656 ILE A N 1
ATOM 543 C CA . ILE A 1 98 ? 34.985 -11.151 5.073 1.00 24.26 656 ILE A CA 1
ATOM 544 C C . ILE A 1 98 ? 36.268 -10.885 4.266 1.00 25.47 656 ILE A C 1
ATOM 545 O O . ILE A 1 98 ? 36.391 -9.877 3.566 1.00 24.19 656 ILE A O 1
ATOM 550 N N . LEU A 1 99 ? 37.242 -11.790 4.389 1.00 25.72 657 LEU A N 1
ATOM 551 C CA . LEU A 1 99 ? 38.519 -11.623 3.687 1.00 26.08 657 LEU A CA 1
ATOM 552 C C . LEU A 1 99 ? 38.410 -11.826 2.176 1.00 24.73 657 LEU A C 1
ATOM 553 O O . LEU A 1 99 ? 39.105 -11.162 1.417 1.00 25.49 657 LEU A O 1
ATOM 558 N N . GLN A 1 100 ? 37.524 -12.721 1.716 1.00 23.85 658 GLN A N 1
ATOM 559 C CA . GLN A 1 100 ? 37.265 -12.822 0.296 1.00 23.94 658 GLN A CA 1
ATOM 560 C C . GLN A 1 100 ? 36.624 -11.520 -0.272 1.00 25.33 658 GLN A C 1
ATOM 561 O O . GLN A 1 100 ? 36.984 -11.117 -1.368 1.00 26.84 658 GLN A O 1
ATOM 567 N N . CYS A 1 101 ? 35.716 -10.885 0.497 1.00 21.94 659 CYS A N 1
ATOM 568 C CA . CYS A 1 101 ? 35.182 -9.604 0.093 1.00 22.06 659 CYS A CA 1
ATOM 569 C C . CYS A 1 101 ? 36.336 -8.573 0.030 1.00 23.35 659 CYS A C 1
ATOM 570 O O . CYS A 1 101 ? 36.466 -7.883 -0.985 1.00 21.92 659 CYS A O 1
ATOM 573 N N . ARG A 1 102 ? 37.159 -8.572 1.087 1.00 23.42 660 ARG A N 1
ATOM 574 C CA . ARG A 1 102 ? 38.222 -7.567 1.203 1.00 25.12 660 ARG A CA 1
ATOM 575 C C . ARG A 1 102 ? 39.161 -7.625 -0.008 1.00 26.71 660 ARG A C 1
ATOM 576 O O . ARG A 1 102 ? 39.483 -6.594 -0.592 1.00 28.37 660 ARG A O 1
ATOM 584 N N . LYS A 1 103 ? 39.520 -8.825 -0.429 1.00 27.81 661 LYS A N 1
ATOM 585 C CA . LYS A 1 103 ? 40.427 -8.979 -1.616 1.00 32.08 661 LYS A CA 1
ATOM 586 C C . LYS A 1 103 ? 39.897 -8.411 -2.918 1.00 29.79 661 LYS A C 1
ATOM 587 O O . LYS A 1 103 ? 40.643 -8.216 -3.869 1.00 28.43 661 LYS A O 1
ATOM 593 N N . LYS A 1 104 ? 38.592 -8.201 -3.027 1.00 27.88 662 LYS A N 1
ATOM 594 C CA . LYS A 1 104 ? 38.016 -7.638 -4.247 1.00 28.67 662 LYS A CA 1
ATOM 595 C C . LYS A 1 104 ? 37.672 -6.152 -4.207 1.00 27.60 662 LYS A C 1
ATOM 596 O O . LYS A 1 104 ? 37.074 -5.652 -5.138 1.00 28.34 662 LYS A O 1
ATOM 602 N N . TYR A 1 105 ? 38.091 -5.447 -3.168 1.00 26.59 663 TYR A N 1
ATOM 603 C CA . TYR A 1 105 ? 38.019 -3.977 -3.151 1.00 26.80 663 TYR A CA 1
ATOM 604 C C . TYR A 1 105 ? 39.340 -3.425 -3.657 1.00 28.86 663 TYR A C 1
ATOM 605 O O . TYR A 1 105 ? 40.394 -4.047 -3.478 1.00 30.02 663 TYR A O 1
ATOM 614 N N . ARG A 1 106 ? 39.269 -2.295 -4.297 1.00 27.91 664 ARG A N 1
ATOM 615 C CA . ARG A 1 106 ? 40.405 -1.715 -4.978 1.00 32.55 664 ARG A CA 1
ATOM 616 C C . ARG A 1 106 ? 40.847 -0.549 -4.138 1.00 35.78 664 ARG A C 1
ATOM 617 O O . ARG A 1 106 ? 40.123 -0.055 -3.256 1.00 34.02 664 ARG A O 1
ATOM 625 N N . ASN A 1 107 ? 42.051 -0.102 -4.432 1.00 35.78 665 ASN A N 1
ATOM 626 C CA . ASN A 1 107 ? 42.611 1.043 -3.768 1.00 36.73 665 ASN A CA 1
ATOM 627 C C . ASN A 1 107 ? 42.129 2.298 -4.487 1.00 36.76 665 ASN A C 1
ATOM 628 O O . ASN A 1 107 ? 42.883 2.934 -5.196 1.00 43.60 665 ASN A O 1
ATOM 633 N N . VAL A 1 108 ? 40.866 2.661 -4.306 1.00 29.61 666 VAL A N 1
ATOM 634 C CA . VAL A 1 108 ? 40.282 3.921 -4.812 1.00 29.03 666 VAL A CA 1
ATOM 635 C C . VAL A 1 108 ? 39.936 4.776 -3.621 1.00 26.18 666 VAL A C 1
ATOM 636 O O . VAL A 1 108 ? 39.966 4.266 -2.473 1.00 28.72 666 VAL A O 1
ATOM 640 N N . PRO A 1 109 ? 39.702 6.074 -3.850 1.00 26.02 667 PRO A N 1
ATOM 641 C CA . PRO A 1 109 ? 39.582 6.960 -2.704 1.00 28.05 667 PRO A CA 1
ATOM 642 C C . PRO A 1 109 ? 38.331 6.740 -1.802 1.00 26.29 667 PRO A C 1
ATOM 643 O O . PRO A 1 109 ? 38.411 6.966 -0.604 1.00 25.95 667 PRO A O 1
ATOM 647 N N . TYR A 1 110 ? 37.182 6.353 -2.398 1.00 27.13 668 TYR A N 1
ATOM 648 C CA . TYR A 1 110 ? 35.900 6.249 -1.660 1.00 23.98 668 TYR A CA 1
ATOM 649 C C . TYR A 1 110 ? 35.310 4.810 -1.664 1.00 22.37 668 TYR A C 1
ATOM 650 O O . TYR A 1 110 ? 35.088 4.243 -0.581 1.00 23.63 668 TYR A O 1
ATOM 659 N N . HIS A 1 111 ? 35.151 4.257 -2.862 1.00 21.38 669 HIS A N 1
ATOM 660 C CA . HIS A 1 111 ? 34.557 2.876 -2.998 1.00 22.62 669 HIS A CA 1
ATOM 661 C C . HIS A 1 111 ? 35.566 1.748 -2.807 1.00 23.09 669 HIS A C 1
ATOM 662 O O . HIS A 1 111 ? 35.682 0.837 -3.638 1.00 26.93 669 HIS A O 1
ATOM 669 N N . ASN A 1 112 ? 36.153 1.753 -1.636 1.00 23.55 670 ASN A N 1
ATOM 670 C CA . ASN A 1 112 ? 37.135 0.800 -1.183 1.00 23.92 670 ASN A CA 1
ATOM 671 C C . ASN A 1 112 ? 36.544 -0.033 -0.033 1.00 25.58 670 ASN A C 1
ATOM 672 O O . ASN A 1 112 ? 35.359 0.131 0.338 1.00 25.33 670 ASN A O 1
ATOM 677 N N . PHE A 1 113 ? 37.341 -0.910 0.575 1.00 23.74 671 PHE A N 1
ATOM 678 C CA . PHE A 1 113 ? 36.845 -1.722 1.675 1.00 24.08 671 PHE A CA 1
ATOM 679 C C . PHE A 1 113 ? 36.272 -0.944 2.861 1.00 24.39 671 PHE A C 1
ATOM 680 O O . PHE A 1 113 ? 35.310 -1.403 3.522 1.00 23.99 671 PHE A O 1
ATOM 688 N N . TYR A 1 114 ? 36.845 0.231 3.169 1.00 22.66 672 TYR A N 1
ATOM 689 C CA . TYR A 1 114 ? 36.394 0.973 4.309 1.00 22.40 672 TYR A CA 1
ATOM 690 C C . TYR A 1 114 ? 34.946 1.457 4.084 1.00 21.88 672 TYR A C 1
ATOM 691 O O . TYR A 1 114 ? 34.213 1.572 5.054 1.00 22.11 672 TYR A O 1
ATOM 700 N N . HIS A 1 115 ? 34.576 1.820 2.850 1.00 22.34 673 HIS A N 1
ATOM 701 C CA . HIS A 1 115 ? 33.184 2.188 2.615 1.00 23.02 673 HIS A CA 1
ATOM 702 C C . HIS A 1 115 ? 32.222 1.061 2.973 1.00 23.00 673 HIS A C 1
ATOM 703 O O . HIS A 1 115 ? 31.164 1.315 3.586 1.00 23.51 673 HIS A O 1
ATOM 710 N N . VAL A 1 116 ? 32.568 -0.158 2.610 1.00 21.23 674 VAL A N 1
ATOM 711 C CA . VAL A 1 116 ? 31.581 -1.275 2.845 1.00 20.94 674 VAL A CA 1
ATOM 712 C C . VAL A 1 116 ? 31.530 -1.652 4.265 1.00 22.14 674 VAL A C 1
ATOM 713 O O . VAL A 1 116 ? 30.468 -2.008 4.814 1.00 21.05 674 VAL A O 1
ATOM 717 N N . VAL A 1 117 ? 32.661 -1.587 4.949 1.00 21.81 675 VAL A N 1
ATOM 718 C CA . VAL A 1 117 ? 32.647 -1.798 6.393 1.00 22.44 675 VAL A CA 1
ATOM 719 C C . VAL A 1 117 ? 31.856 -0.717 7.106 1.00 21.52 675 VAL A C 1
ATOM 720 O O . VAL A 1 117 ? 31.087 -0.988 8.036 1.00 21.72 675 VAL A O 1
ATOM 724 N N . ASP A 1 118 ? 32.031 0.535 6.674 1.00 22.00 676 ASP A N 1
ATOM 725 C CA . ASP A 1 118 ? 31.265 1.637 7.199 1.00 21.24 676 ASP A CA 1
ATOM 726 C C . ASP A 1 118 ? 29.773 1.351 6.998 1.00 21.18 676 ASP A C 1
ATOM 727 O O . ASP A 1 118 ? 28.956 1.544 7.900 1.00 22.15 676 ASP A O 1
ATOM 732 N N . VAL A 1 119 ? 29.406 0.896 5.794 1.00 21.66 677 VAL A N 1
ATOM 733 C CA . VAL A 1 119 ? 27.951 0.640 5.527 1.00 19.88 677 VAL A CA 1
ATOM 734 C C . VAL A 1 119 ? 27.442 -0.470 6.454 1.00 19.12 677 VAL A C 1
ATOM 735 O O . VAL A 1 119 ? 26.325 -0.367 6.959 1.00 19.18 677 VAL A O 1
ATOM 739 N N . CYS A 1 120 ? 28.253 -1.534 6.626 1.00 19.31 678 CYS A N 1
ATOM 740 C CA . CYS A 1 120 ? 27.908 -2.647 7.496 1.00 21.23 678 CYS A CA 1
ATOM 741 C C . CYS A 1 120 ? 27.673 -2.126 8.917 1.00 20.56 678 CYS A C 1
ATOM 742 O O . CYS A 1 120 ? 26.661 -2.416 9.557 1.00 19.05 678 CYS A O 1
ATOM 745 N N . GLN A 1 121 ? 28.599 -1.292 9.426 1.00 21.87 679 GLN A N 1
ATOM 746 C CA . GLN A 1 121 ? 28.511 -0.749 10.807 1.00 21.83 679 GLN A CA 1
ATOM 747 C C . GLN A 1 121 ? 27.312 0.168 10.951 1.00 19.97 679 GLN A C 1
ATOM 748 O O . GLN A 1 121 ? 26.578 0.105 11.959 1.00 19.53 679 GLN A O 1
ATOM 754 N N . THR A 1 122 ? 27.056 0.953 9.899 1.00 18.91 680 THR A N 1
ATOM 755 C CA . THR A 1 122 ? 25.978 1.904 9.891 1.00 19.83 680 THR A CA 1
ATOM 756 C C . THR A 1 122 ? 24.653 1.152 9.899 1.00 20.84 680 THR A C 1
ATOM 757 O O . THR A 1 122 ? 23.710 1.491 10.653 1.00 18.37 680 THR A O 1
ATOM 761 N N . ILE A 1 123 ? 24.565 0.167 9.047 1.00 20.08 681 ILE A N 1
ATOM 762 C CA . ILE A 1 123 ? 23.329 -0.719 9.065 1.00 20.38 681 ILE A CA 1
ATOM 763 C C . ILE A 1 123 ? 23.057 -1.357 10.408 1.00 18.19 681 ILE A C 1
ATOM 764 O O . ILE A 1 123 ? 21.898 -1.457 10.886 1.00 18.64 681 ILE A O 1
ATOM 769 N N . HIS A 1 124 ? 24.119 -1.822 11.042 1.00 18.54 682 HIS A N 1
ATOM 770 C CA . HIS A 1 124 ? 24.007 -2.380 12.388 1.00 20.81 682 HIS A CA 1
ATOM 771 C C . HIS A 1 124 ? 23.383 -1.373 13.328 1.00 21.43 682 HIS A C 1
ATOM 772 O O . HIS A 1 124 ? 22.424 -1.686 14.029 1.00 19.95 682 HIS A O 1
ATOM 779 N N . THR A 1 125 ? 23.848 -0.113 13.272 1.00 19.77 683 THR A N 1
ATOM 780 C CA . THR A 1 125 ? 23.171 0.897 14.088 1.00 19.90 683 THR A CA 1
ATOM 781 C C . THR A 1 125 ? 21.735 1.156 13.739 1.00 20.49 683 THR A C 1
ATOM 782 O O . THR A 1 125 ? 20.902 1.342 14.635 1.00 20.98 683 THR A O 1
ATOM 786 N N . PHE A 1 126 ? 21.404 1.178 12.437 1.00 18.20 684 PHE A N 1
ATOM 787 C CA . PHE A 1 126 ? 19.978 1.396 12.081 1.00 18.41 684 PHE A CA 1
ATOM 788 C C . PHE A 1 126 ? 19.138 0.223 12.624 1.00 20.74 684 PHE A C 1
ATOM 789 O O . PHE A 1 126 ? 18.013 0.432 13.103 1.00 19.17 684 PHE A O 1
ATOM 797 N N . LEU A 1 127 ? 19.631 -1.003 12.440 1.00 18.65 685 LEU A N 1
ATOM 798 C CA . LEU A 1 127 ? 18.853 -2.206 12.899 1.00 20.70 685 LEU A CA 1
ATOM 799 C C . LEU A 1 127 ? 18.689 -2.198 14.435 1.00 21.65 685 LEU A C 1
ATOM 800 O O . LEU A 1 127 ? 17.572 -2.385 14.932 1.00 22.28 685 LEU A O 1
ATOM 805 N N . TYR A 1 128 ? 19.759 -1.896 15.143 1.00 21.00 686 TYR A N 1
ATOM 806 C CA . TYR A 1 128 ? 19.773 -2.143 16.588 1.00 22.39 686 TYR A CA 1
ATOM 807 C C . TYR A 1 128 ? 19.656 -0.873 17.437 1.00 26.90 686 TYR A C 1
ATOM 808 O O . TYR A 1 128 ? 18.955 -0.884 18.409 1.00 32.03 686 TYR A O 1
ATOM 817 N N . ARG A 1 129 ? 20.301 0.227 17.050 1.00 25.27 687 ARG A N 1
ATOM 818 C CA . ARG A 1 129 ? 20.021 1.472 17.787 1.00 24.63 687 ARG A CA 1
ATOM 819 C C . ARG A 1 129 ? 18.734 2.091 17.313 1.00 24.91 687 ARG A C 1
ATOM 820 O O . ARG A 1 129 ? 18.074 2.800 18.083 1.00 25.30 687 ARG A O 1
ATOM 828 N N . GLY A 1 130 ? 18.385 1.916 16.033 1.00 20.59 688 GLY A N 1
ATOM 829 C CA . GLY A 1 130 ? 17.202 2.479 15.466 1.00 21.21 688 GLY A CA 1
ATOM 830 C C . GLY A 1 130 ? 15.990 1.585 15.505 1.00 21.78 688 GLY A C 1
ATOM 831 O O . GLY A 1 130 ? 14.970 1.955 15.005 1.00 22.16 688 GLY A O 1
ATOM 832 N N . ASN A 1 131 ? 16.185 0.378 16.012 1.00 22.61 689 ASN A N 1
ATOM 833 C CA . ASN A 1 131 ? 15.132 -0.576 16.213 1.00 23.83 689 ASN A CA 1
ATOM 834 C C . ASN A 1 131 ? 14.466 -1.070 14.927 1.00 22.49 689 ASN A C 1
ATOM 835 O O . ASN A 1 131 ? 13.407 -1.703 14.974 1.00 22.52 689 ASN A O 1
ATOM 840 N N . VAL A 1 132 ? 15.117 -0.892 13.802 1.00 20.80 690 VAL A N 1
ATOM 841 C CA . VAL A 1 132 ? 14.584 -1.438 12.547 1.00 21.70 690 VAL A CA 1
ATOM 842 C C . VAL A 1 132 ? 14.609 -2.982 12.534 1.00 20.32 690 VAL A C 1
ATOM 843 O O . VAL A 1 132 ? 13.838 -3.577 11.773 1.00 21.38 690 VAL A O 1
ATOM 847 N N . TYR A 1 133 ? 15.400 -3.620 13.380 1.00 19.52 691 TYR A N 1
ATOM 848 C CA . TYR A 1 133 ? 15.386 -5.097 13.518 1.00 20.31 691 TYR A CA 1
ATOM 849 C C . TYR A 1 133 ? 13.973 -5.603 13.758 1.00 22.12 691 TYR A C 1
ATOM 850 O O . TYR A 1 133 ? 13.631 -6.709 13.374 1.00 19.94 691 TYR A O 1
ATOM 859 N N . GLU A 1 134 ? 13.147 -4.768 14.430 1.00 23.00 692 GLU A N 1
ATOM 860 C CA . GLU A 1 134 ? 11.773 -5.162 14.769 1.00 24.71 692 GLU A CA 1
ATOM 861 C C . GLU A 1 134 ? 10.914 -5.403 13.541 1.00 24.57 692 GLU A C 1
ATOM 862 O O . GLU A 1 134 ? 9.938 -6.150 13.597 1.00 24.21 692 GLU A O 1
ATOM 868 N N . LYS A 1 135 ? 11.299 -4.847 12.415 1.00 22.27 693 LYS A N 1
ATOM 869 C CA . LYS A 1 135 ? 10.501 -4.966 11.197 1.00 24.44 693 LYS A CA 1
ATOM 870 C C . LYS A 1 135 ? 10.895 -6.186 10.324 1.00 23.28 693 LYS A C 1
ATOM 871 O O . LYS A 1 135 ? 10.251 -6.391 9.271 1.00 22.10 693 LYS A O 1
ATOM 877 N N . LEU A 1 136 ? 11.993 -6.853 10.696 1.00 19.90 694 LEU A N 1
ATOM 878 C CA . LEU A 1 136 ? 12.622 -7.859 9.843 1.00 20.69 694 LEU A CA 1
ATOM 879 C C . LEU A 1 136 ? 12.847 -9.161 10.625 1.00 21.48 694 LEU A C 1
ATOM 880 O O . LEU A 1 136 ? 12.893 -9.180 11.861 1.00 22.79 694 LEU A O 1
ATOM 885 N N . THR A 1 137 ? 12.991 -10.267 9.900 1.00 19.37 695 THR A N 1
ATOM 886 C CA . THR A 1 137 ? 13.321 -11.512 10.539 1.00 18.22 695 THR A CA 1
ATOM 887 C C . THR A 1 137 ? 14.803 -11.461 10.914 1.00 19.47 695 THR A C 1
ATOM 888 O O . THR A 1 137 ? 15.545 -10.638 10.397 1.00 19.35 695 THR A O 1
ATOM 892 N N . GLU A 1 138 ? 15.270 -12.400 11.734 1.00 20.11 696 GLU A N 1
ATOM 893 C CA . GLU A 1 138 ? 16.653 -12.501 12.058 1.00 20.54 696 GLU A CA 1
ATOM 894 C C . GLU A 1 138 ? 17.461 -12.773 10.777 1.00 19.93 696 GLU A C 1
ATOM 895 O O . GLU A 1 138 ? 18.565 -12.249 10.612 1.00 18.70 696 GLU A O 1
ATOM 901 N N . LEU A 1 139 ? 16.941 -13.651 9.932 1.00 19.81 697 LEU A N 1
ATOM 902 C CA . LEU A 1 139 ? 17.638 -13.963 8.664 1.00 21.35 697 LEU A CA 1
ATOM 903 C C . LEU A 1 139 ? 17.836 -12.724 7.807 1.00 19.37 697 LEU A C 1
ATOM 904 O O . LEU A 1 139 ? 18.895 -12.475 7.297 1.00 21.10 697 LEU A O 1
ATOM 909 N N . GLU A 1 140 ? 16.785 -11.919 7.676 1.00 19.05 698 GLU A N 1
ATOM 910 C CA . GLU A 1 140 ? 16.879 -10.655 6.956 1.00 18.11 698 GLU A CA 1
ATOM 911 C C . GLU A 1 140 ? 17.939 -9.708 7.539 1.00 18.88 698 GLU A C 1
ATOM 912 O O . GLU A 1 140 ? 18.664 -9.070 6.779 1.00 18.86 698 GLU A O 1
ATOM 918 N N . CYS A 1 141 ? 18.024 -9.596 8.859 1.00 19.45 699 CYS A N 1
ATOM 919 C CA . CYS A 1 141 ? 19.048 -8.800 9.486 1.00 18.73 699 CYS A CA 1
ATOM 920 C C . CYS A 1 141 ? 20.436 -9.316 9.155 1.00 19.77 699 CYS A C 1
ATOM 921 O O . CYS A 1 141 ? 21.343 -8.513 8.831 1.00 17.55 699 CYS A O 1
ATOM 924 N N . PHE A 1 142 ? 20.599 -10.659 9.213 1.00 20.05 700 PHE A N 1
ATOM 925 C CA . PHE A 1 142 ? 21.838 -11.283 8.868 1.00 19.17 700 PHE A CA 1
ATOM 926 C C . PHE A 1 142 ? 22.206 -11.006 7.402 1.00 19.55 700 PHE A C 1
ATOM 927 O O . PHE A 1 142 ? 23.307 -10.526 7.091 1.00 17.29 700 PHE A O 1
ATOM 935 N N . VAL A 1 143 ? 21.237 -11.170 6.515 1.00 17.58 701 VAL A N 1
ATOM 936 C CA . VAL A 1 143 ? 21.475 -10.870 5.079 1.00 19.44 701 VAL A CA 1
ATOM 937 C C . VAL A 1 143 ? 21.917 -9.425 4.870 1.00 19.85 701 VAL A C 1
ATOM 938 O O . VAL A 1 143 ? 22.799 -9.117 4.074 1.00 19.34 701 VAL A O 1
ATOM 942 N N . LEU A 1 144 ? 21.280 -8.490 5.532 1.00 18.34 702 LEU A N 1
ATOM 943 C CA . LEU A 1 144 ? 21.646 -7.092 5.355 1.00 19.45 702 LEU A CA 1
ATOM 944 C C . LEU A 1 144 ? 23.042 -6.785 5.758 1.00 21.80 702 LEU A C 1
ATOM 945 O O . LEU A 1 144 ? 23.725 -6.092 5.023 1.00 21.26 702 LEU A O 1
ATOM 950 N N . LEU A 1 145 ? 23.475 -7.322 6.916 1.00 19.41 703 LEU A N 1
ATOM 951 C CA . LEU A 1 145 ? 24.833 -7.130 7.380 1.00 21.65 703 LEU A CA 1
ATOM 952 C C . LEU A 1 145 ? 25.870 -7.696 6.398 1.00 22.08 703 LEU A C 1
ATOM 953 O O . LEU A 1 145 ? 26.906 -7.096 6.168 1.00 22.74 703 LEU A O 1
ATOM 958 N N . ILE A 1 146 ? 25.608 -8.880 5.886 1.00 20.14 704 ILE A N 1
ATOM 959 C CA . ILE A 1 146 ? 26.480 -9.543 4.918 1.00 20.38 704 ILE A CA 1
ATOM 960 C C . ILE A 1 146 ? 26.470 -8.785 3.579 1.00 19.67 704 ILE A C 1
ATOM 961 O O . ILE A 1 146 ? 27.507 -8.523 2.927 1.00 20.91 704 ILE A O 1
ATOM 966 N N . THR A 1 147 ? 25.263 -8.335 3.205 1.00 19.34 705 THR A N 1
ATOM 967 C CA . THR A 1 147 ? 25.107 -7.670 1.905 1.00 18.32 705 THR A CA 1
ATOM 968 C C . THR A 1 147 ? 25.917 -6.355 1.878 1.00 19.34 705 THR A C 1
ATOM 969 O O . THR A 1 147 ? 26.450 -5.957 0.863 1.00 20.09 705 THR A O 1
ATOM 973 N N . ALA A 1 148 ? 25.974 -5.668 3.003 1.00 18.77 706 ALA A N 1
ATOM 974 C CA . ALA A 1 148 ? 26.798 -4.472 3.072 1.00 18.46 706 ALA A CA 1
ATOM 975 C C . ALA A 1 148 ? 28.195 -4.717 2.558 1.00 22.10 706 ALA A C 1
ATOM 976 O O . ALA A 1 148 ? 28.785 -3.883 1.874 1.00 20.72 706 ALA A O 1
ATOM 978 N N . LEU A 1 149 ? 28.755 -5.835 2.941 1.00 20.92 707 LEU A N 1
ATOM 979 C CA . LEU A 1 149 ? 30.144 -6.122 2.583 1.00 21.76 707 LEU A CA 1
ATOM 980 C C . LEU A 1 149 ? 30.344 -6.481 1.119 1.00 21.16 707 LEU A C 1
ATOM 981 O O . LEU A 1 149 ? 31.434 -6.354 0.611 1.00 23.16 707 LEU A O 1
ATOM 986 N N . VAL A 1 150 ? 29.285 -6.950 0.427 1.00 19.97 708 VAL A N 1
ATOM 987 C CA . VAL A 1 150 ? 29.414 -7.279 -0.967 1.00 20.08 708 VAL A CA 1
ATOM 988 C C . VAL A 1 150 ? 28.984 -6.172 -1.942 1.00 20.70 708 VAL A C 1
ATOM 989 O O . VAL A 1 150 ? 29.189 -6.300 -3.152 1.00 19.71 708 VAL A O 1
ATOM 993 N N . HIS A 1 151 ? 28.378 -5.078 -1.460 1.00 19.34 709 HIS A N 1
ATOM 994 C CA . HIS A 1 151 ? 27.480 -4.321 -2.283 1.00 18.89 709 HIS A CA 1
ATOM 995 C C . HIS A 1 151 ? 28.189 -3.431 -3.313 1.00 20.50 709 HIS A C 1
ATOM 996 O O . HIS A 1 151 ? 27.573 -2.921 -4.232 1.00 19.78 709 HIS A O 1
ATOM 1003 N N . ASP A 1 152 ? 29.502 -3.244 -3.115 1.00 19.10 710 ASP A N 1
ATOM 1004 C CA . ASP A 1 152 ? 30.376 -2.527 -4.095 1.00 21.98 710 ASP A CA 1
ATOM 1005 C C . ASP A 1 152 ? 31.586 -3.291 -4.628 1.00 22.20 710 ASP A C 1
ATOM 1006 O O . ASP A 1 152 ? 32.563 -2.697 -5.064 1.00 20.99 710 ASP A O 1
ATOM 1011 N N . LEU A 1 153 ? 31.516 -4.608 -4.603 1.00 21.44 711 LEU A N 1
ATOM 1012 C CA . LEU A 1 153 ? 32.669 -5.419 -4.934 1.00 22.43 711 LEU A CA 1
ATOM 1013 C C . LEU A 1 153 ? 33.268 -5.021 -6.290 1.00 22.41 711 LEU A C 1
ATOM 1014 O O . LEU A 1 153 ? 32.575 -4.987 -7.274 1.00 22.57 711 LEU A O 1
ATOM 1019 N N . ASP A 1 154 ? 34.574 -4.813 -6.293 1.00 25.01 712 ASP A N 1
ATOM 1020 C CA . ASP A 1 154 ? 35.390 -4.509 -7.505 1.00 23.82 712 ASP A CA 1
ATOM 1021 C C . ASP A 1 154 ? 35.019 -3.202 -8.160 1.00 27.47 712 ASP A C 1
ATOM 1022 O O . ASP A 1 154 ? 35.258 -3.029 -9.357 1.00 25.59 712 ASP A O 1
ATOM 1027 N N . HIS A 1 155 ? 34.468 -2.250 -7.376 1.00 24.07 713 HIS A N 1
ATOM 1028 C CA . HIS A 1 155 ? 34.309 -0.900 -7.856 1.00 21.27 713 HIS A CA 1
ATOM 1029 C C . HIS A 1 155 ? 35.647 -0.337 -8.275 1.00 25.01 713 HIS A C 1
ATOM 1030 O O . HIS A 1 155 ? 36.599 -0.493 -7.545 1.00 25.36 713 HIS A O 1
ATOM 1037 N N . MET A 1 156 ? 35.688 0.381 -9.390 1.00 25.30 714 MET A N 1
ATOM 1038 C CA . MET A 1 156 ? 36.979 0.950 -9.886 1.00 32.18 714 MET A CA 1
ATOM 1039 C C . MET A 1 156 ? 37.008 2.481 -9.764 1.00 33.43 714 MET A C 1
ATOM 1040 O O . MET A 1 156 ? 37.869 3.168 -10.289 1.00 33.51 714 MET A O 1
ATOM 1045 N N . GLY A 1 157 ? 36.117 3.020 -8.966 1.00 28.76 715 GLY A N 1
ATOM 1046 C CA . GLY A 1 157 ? 35.976 4.446 -8.808 1.00 29.58 715 GLY A CA 1
ATOM 1047 C C . GLY A 1 157 ? 35.364 5.234 -9.939 1.00 27.97 715 GLY A C 1
ATOM 1048 O O . GLY A 1 157 ? 35.533 6.469 -10.004 1.00 28.21 715 GLY A O 1
ATOM 1049 N N . LEU A 1 158 ? 34.632 4.553 -10.818 1.00 27.33 716 LEU A N 1
ATOM 1050 C CA . LEU A 1 158 ? 33.932 5.125 -11.970 1.00 25.57 716 LEU A CA 1
ATOM 1051 C C . LEU A 1 158 ? 32.483 4.700 -11.861 1.00 25.83 716 LEU A C 1
ATOM 1052 O O . LEU A 1 158 ? 32.198 3.526 -11.539 1.00 26.05 716 LEU A O 1
ATOM 1057 N N . ASN A 1 159 ? 31.566 5.619 -12.081 1.00 24.41 717 ASN A N 1
ATOM 1058 C CA . ASN A 1 159 ? 30.101 5.327 -11.964 1.00 26.20 717 ASN A CA 1
ATOM 1059 C C . ASN A 1 159 ? 29.534 4.711 -13.231 1.00 24.86 717 ASN A C 1
ATOM 1060 O O . ASN A 1 159 ? 30.250 4.518 -14.231 1.00 25.63 717 ASN A O 1
ATOM 1065 N N . ASN A 1 160 ? 28.274 4.326 -13.184 1.00 23.57 718 ASN A N 1
ATOM 1066 C CA . ASN A 1 160 ? 27.699 3.610 -14.336 1.00 24.01 718 ASN A CA 1
ATOM 1067 C C . ASN A 1 160 ? 27.763 4.454 -15.593 1.00 28.17 718 ASN A C 1
ATOM 1068 O O . ASN A 1 160 ? 28.077 3.968 -16.685 1.00 25.79 718 ASN A O 1
ATOM 1073 N N . SER A 1 161 ? 27.441 5.737 -15.438 1.00 26.00 719 SER A N 1
ATOM 1074 C CA . SER A 1 161 ? 27.526 6.665 -16.549 1.00 27.62 719 SER A CA 1
ATOM 1075 C C . SER A 1 161 ? 28.863 6.677 -17.304 1.00 25.56 719 SER A C 1
ATOM 1076 O O . SER A 1 161 ? 28.873 6.691 -18.534 1.00 28.97 719 SER A O 1
ATOM 1079 N N . PHE A 1 162 ? 29.975 6.547 -16.613 1.00 26.99 720 PHE A N 1
ATOM 1080 C CA . PHE A 1 162 ? 31.250 6.494 -17.230 1.00 25.25 720 PHE A CA 1
ATOM 1081 C C . PHE A 1 162 ? 31.337 5.340 -18.262 1.00 28.59 720 PHE A C 1
ATOM 1082 O O . PHE A 1 162 ? 31.854 5.511 -19.365 1.00 27.85 720 PHE A O 1
ATOM 1090 N N . TYR A 1 163 ? 30.874 4.161 -17.838 1.00 24.56 721 TYR A N 1
ATOM 1091 C CA . TYR A 1 163 ? 30.945 2.992 -18.692 1.00 27.22 721 TYR A CA 1
ATOM 1092 C C . TYR A 1 163 ? 30.048 3.150 -19.901 1.00 28.17 721 TYR A C 1
ATOM 1093 O O . TYR A 1 163 ? 30.437 2.696 -20.984 1.00 30.85 721 TYR A O 1
ATOM 1102 N N . LEU A 1 164 ? 28.859 3.733 -19.743 1.00 27.09 722 LEU A N 1
ATOM 1103 C CA . LEU A 1 164 ? 27.972 3.915 -20.850 1.00 30.04 722 LEU A CA 1
ATOM 1104 C C . LEU A 1 164 ? 28.496 4.979 -21.830 1.00 35.59 722 LEU A C 1
ATOM 1105 O O . LEU A 1 164 ? 28.466 4.781 -23.039 1.00 33.85 722 LEU A O 1
ATOM 1110 N N . LYS A 1 165 ? 28.999 6.090 -21.304 1.00 33.41 723 LYS A N 1
ATOM 1111 C CA . LYS A 1 165 ? 29.414 7.212 -22.130 1.00 36.31 723 LYS A CA 1
ATOM 1112 C C . LYS A 1 165 ? 30.595 6.844 -22.971 1.00 30.73 723 LYS A C 1
ATOM 1113 O O . LYS A 1 165 ? 30.680 7.312 -24.117 1.00 37.61 723 LYS A O 1
ATOM 1119 N N . THR A 1 166 ? 31.524 6.096 -22.408 1.00 28.52 724 THR A N 1
ATOM 1120 C CA . THR A 1 166 ? 32.757 5.763 -23.077 1.00 30.20 724 THR A CA 1
ATOM 1121 C C . THR A 1 166 ? 32.623 4.498 -23.981 1.00 32.13 724 THR A C 1
ATOM 1122 O O . THR A 1 166 ? 33.616 4.119 -24.577 1.00 32.99 724 THR A O 1
ATOM 1126 N N . GLU A 1 167 ? 31.439 3.864 -24.021 1.00 33.59 725 GLU A N 1
ATOM 1127 C CA . GLU A 1 167 ? 31.235 2.549 -24.687 1.00 32.27 725 GLU A CA 1
ATOM 1128 C C . GLU A 1 167 ? 32.344 1.586 -24.308 1.00 34.30 725 GLU A C 1
ATOM 1129 O O . GLU A 1 167 ? 32.921 0.853 -25.138 1.00 34.39 725 GLU A O 1
ATOM 1135 N N . SER A 1 168 ? 32.625 1.514 -22.999 1.00 28.78 726 SER A N 1
ATOM 1136 C CA . SER A 1 168 ? 33.550 0.547 -22.495 1.00 28.95 726 SER A CA 1
ATOM 1137 C C . SER A 1 168 ? 32.907 -0.853 -22.680 1.00 28.73 726 SER A C 1
ATOM 1138 O O . SER A 1 168 ? 31.712 -0.978 -22.772 1.00 28.61 726 SER A O 1
ATOM 1141 N N . PRO A 1 169 ? 33.719 -1.925 -22.669 1.00 29.71 727 PRO A N 1
ATOM 1142 C CA . PRO A 1 169 ? 33.102 -3.272 -22.863 1.00 28.13 727 PRO A CA 1
ATOM 1143 C C . PRO A 1 169 ? 31.999 -3.644 -21.864 1.00 26.54 727 PRO A C 1
ATOM 1144 O O . PRO A 1 169 ? 30.969 -4.220 -22.228 1.00 27.57 727 PRO A O 1
ATOM 1148 N N . LEU A 1 170 ? 32.181 -3.257 -20.620 1.00 28.63 728 LEU A N 1
ATOM 1149 C CA . LEU A 1 170 ? 31.167 -3.570 -19.606 1.00 31.39 728 LEU A CA 1
ATOM 1150 C C . LEU A 1 170 ? 29.902 -2.789 -19.877 1.00 27.44 728 LEU A C 1
ATOM 1151 O O . LEU A 1 170 ? 28.806 -3.264 -19.629 1.00 27.99 728 LEU A O 1
ATOM 1156 N N . GLY A 1 171 ? 30.059 -1.561 -20.354 1.00 26.73 729 GLY A N 1
ATOM 1157 C CA . GLY A 1 171 ? 28.923 -0.732 -20.742 1.00 27.22 729 GLY A CA 1
ATOM 1158 C C . GLY A 1 171 ? 28.148 -1.293 -21.917 1.00 29.15 729 GLY A C 1
ATOM 1159 O O . GLY A 1 171 ? 26.955 -1.318 -21.917 1.00 27.12 729 GLY A O 1
ATOM 1160 N N . ILE A 1 172 ? 28.893 -1.763 -22.908 1.00 30.53 730 ILE A N 1
ATOM 1161 C CA . ILE A 1 172 ? 28.275 -2.407 -24.094 1.00 28.52 730 ILE A CA 1
ATOM 1162 C C . ILE A 1 172 ? 27.451 -3.644 -23.686 1.00 26.78 730 ILE A C 1
ATOM 1163 O O . ILE A 1 172 ? 26.293 -3.814 -24.068 1.00 28.15 730 ILE A O 1
ATOM 1168 N N . LEU A 1 173 ? 28.049 -4.450 -22.827 1.00 28.89 731 LEU A N 1
ATOM 1169 C CA . LEU A 1 173 ? 27.369 -5.654 -22.287 1.00 28.99 731 LEU A CA 1
ATOM 1170 C C . LEU A 1 173 ? 26.090 -5.342 -21.571 1.00 31.16 731 LEU A C 1
ATOM 1171 O O . LEU A 1 173 ? 25.039 -6.008 -21.759 1.00 30.46 731 LEU A O 1
ATOM 1176 N N . SER A 1 174 ? 26.172 -4.328 -20.683 1.00 29.42 732 SER A N 1
ATOM 1177 C CA . SER A 1 174 ? 24.967 -3.899 -19.970 1.00 31.57 732 SER A CA 1
ATOM 1178 C C . SER A 1 174 ? 23.870 -3.471 -20.941 1.00 29.02 732 SER A C 1
ATOM 1179 O O . SER A 1 174 ? 22.725 -3.893 -20.802 1.00 35.35 732 SER A O 1
ATOM 1182 N N . SER A 1 175 ? 24.216 -2.624 -21.891 1.00 30.54 733 SER A N 1
ATOM 1183 C CA . SER A 1 175 ? 23.233 -2.170 -22.871 1.00 33.73 733 SER A CA 1
ATOM 1184 C C . SER A 1 175 ? 22.736 -3.342 -23.694 1.00 35.35 733 SER A C 1
ATOM 1185 O O . SER A 1 175 ? 21.555 -3.469 -23.887 1.00 35.85 733 SER A O 1
ATOM 1188 N N . ALA A 1 176 ? 23.642 -4.239 -24.134 1.00 33.67 734 ALA A N 1
ATOM 1189 C CA . ALA A 1 176 ? 23.191 -5.372 -25.004 1.00 33.06 734 ALA A CA 1
ATOM 1190 C C . ALA A 1 176 ? 22.277 -6.284 -24.247 1.00 32.65 734 ALA A C 1
ATOM 1191 O O . ALA A 1 176 ? 21.345 -6.808 -24.825 1.00 33.89 734 ALA A O 1
ATOM 1193 N N . SER A 1 177 ? 22.514 -6.469 -22.936 1.00 30.19 735 SER A N 1
ATOM 1194 C CA . SER A 1 177 ? 21.764 -7.427 -22.141 1.00 30.23 735 SER A CA 1
ATOM 1195 C C . SER A 1 177 ? 20.551 -6.825 -21.462 1.00 32.10 735 SER A C 1
ATOM 1196 O O . SER A 1 177 ? 19.798 -7.537 -20.838 1.00 36.87 735 SER A O 1
ATOM 1199 N N . GLY A 1 178 ? 20.381 -5.528 -21.586 1.00 36.25 736 GLY A N 1
ATOM 1200 C CA . GLY A 1 178 ? 19.176 -4.845 -21.116 1.00 35.62 736 GLY A CA 1
ATOM 1201 C C . GLY A 1 178 ? 19.166 -4.408 -19.663 1.00 35.27 736 GLY A C 1
ATOM 1202 O O . GLY A 1 178 ? 18.101 -4.275 -19.083 1.00 37.62 736 GLY A O 1
ATOM 1203 N N . ASN A 1 179 ? 20.320 -4.213 -19.054 1.00 36.50 737 ASN A N 1
ATOM 1204 C CA . ASN A 1 179 ? 20.318 -3.752 -17.660 1.00 35.33 737 ASN A CA 1
ATOM 1205 C C . ASN A 1 179 ? 21.426 -2.748 -17.526 1.00 36.55 737 ASN A C 1
ATOM 1206 O O . ASN A 1 179 ? 22.590 -3.153 -17.417 1.00 43.33 737 ASN A O 1
ATOM 1211 N N . THR A 1 180 ? 20.993 -1.495 -17.363 1.00 31.66 738 THR A N 1
ATOM 1212 C CA . THR A 1 180 ? 21.804 -0.302 -17.223 1.00 36.34 738 THR A CA 1
ATOM 1213 C C . THR A 1 180 ? 22.470 -0.141 -15.859 1.00 34.86 738 THR A C 1
ATOM 1214 O O . THR A 1 180 ? 23.274 0.785 -15.681 1.00 32.21 738 THR A O 1
ATOM 1218 N N . SER A 1 181 ? 22.143 -1.000 -14.884 1.00 30.61 739 SER A N 1
ATOM 1219 C CA . SER A 1 181 ? 22.849 -0.901 -13.596 1.00 25.83 739 SER A CA 1
ATOM 1220 C C . SER A 1 181 ? 24.174 -1.611 -13.716 1.00 23.29 739 SER A C 1
ATOM 1221 O O . SER A 1 181 ? 24.348 -2.738 -13.234 1.00 24.88 739 SER A O 1
ATOM 1224 N N . VAL A 1 182 ? 25.090 -1.016 -14.470 1.00 23.62 740 VAL A N 1
ATOM 1225 C CA . VAL A 1 182 ? 26.332 -1.684 -14.867 1.00 25.11 740 VAL A CA 1
ATOM 1226 C C . VAL A 1 182 ? 27.128 -2.286 -13.715 1.00 25.64 740 VAL A C 1
ATOM 1227 O O . VAL A 1 182 ? 27.481 -3.487 -13.676 1.00 23.59 740 VAL A O 1
ATOM 1231 N N . LEU A 1 183 ? 27.395 -1.447 -12.729 1.00 20.68 741 LEU A N 1
ATOM 1232 C CA . LEU A 1 183 ? 28.193 -1.876 -11.610 1.00 22.71 741 LEU A CA 1
ATOM 1233 C C . LEU A 1 183 ? 27.453 -2.857 -10.687 1.00 22.40 741 LEU A C 1
ATOM 1234 O O . LEU A 1 183 ? 28.040 -3.791 -10.192 1.00 20.83 741 LEU A O 1
ATOM 1239 N N . GLU A 1 184 ? 26.210 -2.542 -10.389 1.00 19.88 742 GLU A N 1
ATOM 1240 C CA . GLU A 1 184 ? 25.440 -3.318 -9.432 1.00 20.27 742 GLU A CA 1
ATOM 1241 C C . GLU A 1 184 ? 25.299 -4.771 -9.858 1.00 21.85 742 GLU A C 1
ATOM 1242 O O . GLU A 1 184 ? 25.455 -5.676 -9.054 1.00 21.94 742 GLU A O 1
ATOM 1248 N N . VAL A 1 185 ? 25.066 -5.020 -11.151 1.00 20.65 743 VAL A N 1
ATOM 1249 C CA . VAL A 1 185 ? 25.040 -6.404 -11.640 1.00 22.20 743 VAL A CA 1
ATOM 1250 C C . VAL A 1 185 ? 26.433 -7.028 -11.468 1.00 21.36 743 VAL A C 1
ATOM 1251 O O . VAL A 1 185 ? 26.526 -8.184 -11.058 1.00 21.40 743 VAL A O 1
ATOM 1255 N N . HIS A 1 186 ? 27.495 -6.273 -11.745 1.00 21.25 744 HIS A N 1
ATOM 1256 C CA . HIS A 1 186 ? 28.846 -6.771 -11.531 1.00 20.76 744 HIS A CA 1
ATOM 1257 C C . HIS A 1 186 ? 29.124 -7.150 -10.106 1.00 22.41 744 HIS A C 1
ATOM 1258 O O . HIS A 1 186 ? 29.661 -8.211 -9.836 1.00 22.63 744 HIS A O 1
ATOM 1265 N N . HIS A 1 187 ? 28.707 -6.288 -9.143 1.00 19.63 745 HIS A N 1
ATOM 1266 C CA . HIS A 1 187 ? 28.899 -6.629 -7.754 1.00 19.54 745 HIS A CA 1
ATOM 1267 C C . HIS A 1 187 ? 28.172 -7.925 -7.387 1.00 20.80 745 HIS A C 1
ATOM 1268 O O . HIS A 1 187 ? 28.722 -8.746 -6.610 1.00 22.12 745 HIS A O 1
ATOM 1275 N N . CYS A 1 188 ? 26.946 -8.106 -7.891 1.00 20.41 746 CYS A N 1
ATOM 1276 C CA . CYS A 1 188 ? 26.162 -9.315 -7.578 1.00 20.57 746 CYS A CA 1
ATOM 1277 C C . CYS A 1 188 ? 26.879 -10.567 -8.113 1.00 22.11 746 CYS A C 1
ATOM 1278 O O . CYS A 1 188 ? 26.934 -11.589 -7.451 1.00 20.91 746 CYS A O 1
ATOM 1281 N N . ASN A 1 189 ? 27.433 -10.438 -9.302 1.00 22.36 747 ASN A N 1
ATOM 1282 C CA . ASN A 1 189 ? 28.240 -11.524 -9.879 1.00 22.99 747 ASN A CA 1
ATOM 1283 C C . ASN A 1 189 ? 29.358 -12.003 -9.017 1.00 21.91 747 ASN A C 1
ATOM 1284 O O . ASN A 1 189 ? 29.479 -13.244 -8.764 1.00 21.14 747 ASN A O 1
ATOM 1289 N N . LEU A 1 190 ? 30.115 -11.079 -8.465 1.00 20.89 748 LEU A N 1
ATOM 1290 C CA . LEU A 1 190 ? 31.201 -11.410 -7.623 1.00 20.97 748 LEU A CA 1
ATOM 1291 C C . LEU A 1 190 ? 30.759 -11.905 -6.283 1.00 23.63 748 LEU A C 1
ATOM 1292 O O . LEU A 1 190 ? 31.423 -12.752 -5.701 1.00 22.02 748 LEU A O 1
ATOM 1297 N N . ALA A 1 191 ? 29.599 -11.431 -5.799 1.00 20.67 749 ALA A N 1
ATOM 1298 C CA . ALA A 1 191 ? 29.089 -11.912 -4.509 1.00 19.99 749 ALA A CA 1
ATOM 1299 C C . ALA A 1 191 ? 28.735 -13.382 -4.667 1.00 21.74 749 ALA A C 1
ATOM 1300 O O . ALA A 1 191 ? 29.047 -14.232 -3.800 1.00 21.55 749 ALA A O 1
ATOM 1302 N N . VAL A 1 192 ? 28.078 -13.716 -5.769 1.00 21.70 750 VAL A N 1
ATOM 1303 C CA . VAL A 1 192 ? 27.649 -15.153 -6.011 1.00 23.56 750 VAL A CA 1
ATOM 1304 C C . VAL A 1 192 ? 28.893 -16.049 -6.123 1.00 24.72 750 VAL A C 1
ATOM 1305 O O . VAL A 1 192 ? 28.880 -17.132 -5.591 1.00 24.23 750 VAL A O 1
ATOM 1309 N N . GLU A 1 193 ? 29.963 -15.551 -6.732 1.00 24.97 751 GLU A N 1
ATOM 1310 C CA . GLU A 1 193 ? 31.215 -16.316 -6.852 1.00 25.86 751 GLU A CA 1
ATOM 1311 C C . GLU A 1 193 ? 31.788 -16.620 -5.470 1.00 25.27 751 GLU A C 1
ATOM 1312 O O . GLU A 1 193 ? 32.097 -17.767 -5.160 1.00 25.17 751 GLU A O 1
ATOM 1318 N N . ILE A 1 194 ? 31.859 -15.609 -4.600 1.00 23.06 752 ILE A N 1
ATOM 1319 C CA . ILE A 1 194 ? 32.334 -15.828 -3.251 1.00 25.12 752 ILE A CA 1
ATOM 1320 C C . ILE A 1 194 ? 31.523 -16.871 -2.511 1.00 25.92 752 ILE A C 1
ATOM 1321 O O . ILE A 1 194 ? 32.098 -17.767 -1.823 1.00 26.56 752 ILE A O 1
ATOM 1326 N N . LEU A 1 195 ? 30.204 -16.754 -2.601 1.00 22.43 753 LEU A N 1
ATOM 1327 C CA . LEU A 1 195 ? 29.315 -17.653 -1.904 1.00 22.77 753 LEU A CA 1
ATOM 1328 C C . LEU A 1 195 ? 29.240 -19.077 -2.523 1.00 21.73 753 LEU A C 1
ATOM 1329 O O . LEU A 1 195 ? 28.594 -19.950 -1.969 1.00 24.78 753 LEU A O 1
ATOM 1334 N N . SER A 1 196 ? 29.840 -19.271 -3.699 1.00 22.86 754 SER A N 1
ATOM 1335 C CA . SER A 1 196 ? 29.763 -20.599 -4.382 1.00 23.81 754 SER A CA 1
ATOM 1336 C C . SER A 1 196 ? 30.728 -21.660 -3.774 1.00 25.70 754 SER A C 1
ATOM 1337 O O . SER A 1 196 ? 30.642 -22.816 -4.146 1.00 24.81 754 SER A O 1
ATOM 1340 N N . ASP A 1 197 ? 31.633 -21.220 -2.929 1.00 27.26 755 ASP A N 1
ATOM 1341 C CA . ASP A 1 197 ? 32.557 -22.059 -2.164 1.00 31.80 755 ASP A CA 1
ATOM 1342 C C . ASP A 1 197 ? 32.052 -22.177 -0.727 1.00 28.03 755 ASP A C 1
ATOM 1343 O O . ASP A 1 197 ? 31.943 -21.145 -0.043 1.00 26.43 755 ASP A O 1
ATOM 1348 N N . PRO A 1 198 ? 31.760 -23.402 -0.239 1.00 29.79 756 PRO A N 1
ATOM 1349 C CA . PRO A 1 198 ? 31.289 -23.569 1.164 1.00 28.77 756 PRO A CA 1
ATOM 1350 C C . PRO A 1 198 ? 32.190 -22.913 2.192 1.00 28.36 756 PRO A C 1
ATOM 1351 O O . PRO A 1 198 ? 31.702 -22.416 3.189 1.00 30.80 756 PRO A O 1
ATOM 1355 N N . GLU A 1 199 ? 33.483 -22.832 1.926 1.00 26.30 757 GLU A N 1
ATOM 1356 C CA . GLU A 1 199 ? 34.441 -22.259 2.879 1.00 29.50 757 GLU A CA 1
ATOM 1357 C C . GLU A 1 199 ? 34.236 -20.745 3.104 1.00 30.51 757 GLU A C 1
ATOM 1358 O O . GLU A 1 199 ? 34.712 -20.216 4.093 1.00 26.70 757 GLU A O 1
ATOM 1364 N N . SER A 1 200 ? 33.529 -20.065 2.170 1.00 27.72 758 SER A N 1
ATOM 1365 C CA . SER A 1 200 ? 33.233 -18.636 2.365 1.00 24.89 758 SER A CA 1
ATOM 1366 C C . SER A 1 200 ? 31.772 -18.380 2.150 1.00 25.11 758 SER A C 1
ATOM 1367 O O . SER A 1 200 ? 31.402 -17.205 1.998 1.00 24.88 758 SER A O 1
ATOM 1370 N N . ASP A 1 201 ? 30.924 -19.402 2.241 1.00 24.38 759 ASP A N 1
ATOM 1371 C CA . ASP A 1 201 ? 29.505 -19.194 2.051 1.00 21.67 759 ASP A CA 1
ATOM 1372 C C . ASP A 1 201 ? 28.836 -19.036 3.434 1.00 22.13 759 ASP A C 1
ATOM 1373 O O . ASP A 1 201 ? 28.505 -20.022 4.127 1.00 22.35 759 ASP A O 1
ATOM 1378 N N . VAL A 1 202 ? 28.564 -17.783 3.803 1.00 22.50 760 VAL A N 1
ATOM 1379 C CA . VAL A 1 202 ? 27.842 -17.501 5.076 1.00 20.69 760 VAL A CA 1
ATOM 1380 C C . VAL A 1 202 ? 26.416 -17.985 5.107 1.00 21.00 760 VAL A C 1
ATOM 1381 O O . VAL A 1 202 ? 25.744 -17.939 6.168 1.00 22.97 760 VAL A O 1
ATOM 1385 N N . PHE A 1 203 ? 25.931 -18.433 3.934 1.00 20.24 761 PHE A N 1
ATOM 1386 C CA . PHE A 1 203 ? 24.572 -18.968 3.809 1.00 20.01 761 PHE A CA 1
ATOM 1387 C C . PHE A 1 203 ? 24.558 -20.486 3.686 1.00 21.69 761 PHE A C 1
ATOM 1388 O O . PHE A 1 203 ? 23.516 -21.059 3.406 1.00 20.70 761 PHE A O 1
ATOM 1396 N N . ASP A 1 204 ? 25.707 -21.120 3.843 1.00 22.99 762 ASP A N 1
ATOM 1397 C CA . ASP A 1 204 ? 25.777 -22.591 3.662 1.00 22.59 762 ASP A CA 1
ATOM 1398 C C . ASP A 1 204 ? 24.910 -23.345 4.666 1.00 24.48 762 ASP A C 1
ATOM 1399 O O . ASP A 1 204 ? 24.479 -24.466 4.390 1.00 27.29 762 ASP A O 1
ATOM 1404 N N . GLY A 1 205 ? 24.624 -22.759 5.817 1.00 21.72 763 GLY A N 1
ATOM 1405 C CA . GLY A 1 205 ? 23.743 -23.391 6.783 1.00 25.17 763 GLY A CA 1
ATOM 1406 C C . GLY A 1 205 ? 22.276 -23.331 6.493 1.00 25.98 763 GLY A C 1
ATOM 1407 O O . GLY A 1 205 ? 21.443 -23.860 7.258 1.00 28.28 763 GLY A O 1
ATOM 1408 N N . LEU A 1 206 ? 21.924 -22.684 5.387 1.00 23.58 764 LEU A N 1
ATOM 1409 C CA . LEU A 1 206 ? 20.568 -22.566 4.901 1.00 23.14 764 LEU A CA 1
ATOM 1410 C C . LEU A 1 206 ? 20.267 -23.502 3.750 1.00 25.19 764 LEU A C 1
ATOM 1411 O O . LEU A 1 206 ? 21.174 -23.878 2.946 1.00 24.06 764 LEU A O 1
ATOM 1416 N N . GLU A 1 207 ? 18.995 -23.868 3.616 1.00 25.96 765 GLU A N 1
ATOM 1417 C CA . GLU A 1 207 ? 18.549 -24.632 2.467 1.00 30.97 765 GLU A CA 1
ATOM 1418 C C . GLU A 1 207 ? 17.131 -24.286 2.091 1.00 29.79 765 GLU A C 1
ATOM 1419 O O . GLU A 1 207 ? 16.446 -23.542 2.797 1.00 33.16 765 GLU A O 1
ATOM 1425 N N . GLY A 1 208 ? 16.754 -24.732 0.900 1.00 27.25 766 GLY A N 1
ATOM 1426 C CA . GLY A 1 208 ? 15.414 -24.520 0.471 1.00 28.90 766 GLY A CA 1
ATOM 1427 C C . GLY A 1 208 ? 15.084 -23.027 0.404 1.00 28.73 766 GLY A C 1
ATOM 1428 O O . GLY A 1 208 ? 15.918 -22.196 -0.002 1.00 25.17 766 GLY A O 1
ATOM 1429 N N . ALA A 1 209 ? 13.856 -22.724 0.809 1.00 29.34 767 ALA A N 1
ATOM 1430 C CA . ALA A 1 209 ? 13.302 -21.369 0.749 1.00 27.37 767 ALA A CA 1
ATOM 1431 C C . ALA A 1 209 ? 14.128 -20.334 1.454 1.00 27.59 767 ALA A C 1
ATOM 1432 O O . ALA A 1 209 ? 14.260 -19.232 0.902 1.00 25.11 767 ALA A O 1
ATOM 1434 N N . GLU A 1 210 ? 14.713 -20.663 2.592 1.00 26.75 768 GLU A N 1
ATOM 1435 C CA . GLU A 1 210 ? 15.502 -19.719 3.319 1.00 27.50 768 GLU A CA 1
ATOM 1436 C C . GLU A 1 210 ? 16.762 -19.352 2.546 1.00 26.91 768 GLU A C 1
ATOM 1437 O O . GLU A 1 210 ? 17.170 -18.201 2.515 1.00 21.60 768 GLU A O 1
ATOM 1443 N N . ARG A 1 211 ? 17.450 -20.353 2.009 1.00 21.20 769 ARG A N 1
ATOM 1444 C CA . ARG A 1 211 ? 18.608 -20.036 1.166 1.00 22.57 769 ARG A CA 1
ATOM 1445 C C . ARG A 1 211 ? 18.231 -19.229 -0.058 1.00 22.84 769 ARG A C 1
ATOM 1446 O O . ARG A 1 211 ? 18.938 -18.310 -0.418 1.00 20.99 769 ARG A O 1
ATOM 1454 N N . THR A 1 212 ? 17.142 -19.566 -0.743 1.00 19.86 770 THR A N 1
ATOM 1455 C CA . THR A 1 212 ? 16.689 -18.748 -1.847 1.00 21.83 770 THR A CA 1
ATOM 1456 C C . THR A 1 212 ? 16.402 -17.302 -1.438 1.00 20.40 770 THR A C 1
ATOM 1457 O O . THR A 1 212 ? 16.839 -16.350 -2.176 1.00 20.59 770 THR A O 1
ATOM 1461 N N . LEU A 1 213 ? 15.758 -17.134 -0.295 1.00 21.39 771 LEU A N 1
ATOM 1462 C CA . LEU A 1 213 ? 15.469 -15.780 0.208 1.00 20.01 771 LEU A CA 1
ATOM 1463 C C . LEU A 1 213 ? 16.732 -15.031 0.498 1.00 19.29 771 LEU A C 1
ATOM 1464 O O . LEU A 1 213 ? 16.808 -13.831 0.176 1.00 19.43 771 LEU A O 1
ATOM 1469 N N . ALA A 1 214 ? 17.740 -15.680 1.089 1.00 20.12 772 ALA A N 1
ATOM 1470 C CA . ALA A 1 214 ? 18.986 -15.017 1.384 1.00 19.47 772 ALA A CA 1
ATOM 1471 C C . ALA A 1 214 ? 19.682 -14.489 0.129 1.00 21.02 772 ALA A C 1
ATOM 1472 O O . ALA A 1 214 ? 20.118 -13.343 0.044 1.00 20.44 772 ALA A O 1
ATOM 1474 N N . PHE A 1 215 ? 19.792 -15.353 -0.903 1.00 17.85 773 PHE A N 1
ATOM 1475 C CA . PHE A 1 215 ? 20.384 -14.887 -2.157 1.00 19.34 773 PHE A CA 1
ATOM 1476 C C . PHE A 1 215 ? 19.514 -13.837 -2.878 1.00 19.41 773 PHE A C 1
ATOM 1477 O O . PHE A 1 215 ? 20.066 -12.851 -3.361 1.00 20.42 773 PHE A O 1
ATOM 1485 N N . ARG A 1 216 ? 18.221 -14.059 -3.013 1.00 18.60 774 ARG A N 1
ATOM 1486 C CA . ARG A 1 216 ? 17.387 -13.097 -3.735 1.00 19.69 774 ARG A CA 1
ATOM 1487 C C . ARG A 1 216 ? 17.385 -11.734 -3.062 1.00 18.78 774 ARG A C 1
ATOM 1488 O O . ARG A 1 216 ? 17.429 -10.726 -3.738 1.00 19.44 774 ARG A O 1
ATOM 1496 N N . SER A 1 217 ? 17.262 -11.731 -1.709 1.00 19.01 775 SER A N 1
ATOM 1497 C CA . SER A 1 217 ? 17.208 -10.487 -0.946 1.00 19.17 775 SER A CA 1
ATOM 1498 C C . SER A 1 217 ? 18.537 -9.768 -1.036 1.00 19.24 775 SER A C 1
ATOM 1499 O O . SER A 1 217 ? 18.580 -8.558 -1.274 1.00 19.11 775 SER A O 1
ATOM 1502 N N . MET A 1 218 ? 19.645 -10.510 -0.976 1.00 18.98 776 MET A N 1
ATOM 1503 C CA . MET A 1 218 ? 20.942 -9.882 -1.097 1.00 19.23 776 MET A CA 1
ATOM 1504 C C . MET A 1 218 ? 21.030 -9.216 -2.483 1.00 19.71 776 MET A C 1
ATOM 1505 O O . MET A 1 218 ? 21.420 -7.999 -2.606 1.00 17.79 776 MET A O 1
ATOM 1510 N N . ILE A 1 219 ? 20.719 -9.968 -3.534 1.00 17.52 777 ILE A N 1
ATOM 1511 C CA . ILE A 1 219 ? 20.806 -9.402 -4.890 1.00 19.28 777 ILE A CA 1
ATOM 1512 C C . ILE A 1 219 ? 19.806 -8.193 -5.091 1.00 19.59 777 ILE A C 1
ATOM 1513 O O . ILE A 1 219 ? 20.190 -7.176 -5.637 1.00 20.29 777 ILE A O 1
ATOM 1518 N N . ASP A 1 220 ? 18.575 -8.353 -4.666 1.00 19.67 778 ASP A N 1
ATOM 1519 C CA . ASP A 1 220 ? 17.580 -7.250 -4.760 1.00 18.86 778 ASP A CA 1
ATOM 1520 C C . ASP A 1 220 ? 18.154 -5.976 -4.103 1.00 20.65 778 ASP A C 1
ATOM 1521 O O . ASP A 1 220 ? 18.044 -4.870 -4.653 1.00 20.83 778 ASP A O 1
ATOM 1526 N N . CYS A 1 221 ? 18.708 -6.134 -2.925 1.00 19.52 779 CYS A N 1
ATOM 1527 C CA . CYS A 1 221 ? 19.273 -4.998 -2.188 1.00 19.42 779 CYS A CA 1
ATOM 1528 C C . CYS A 1 221 ? 20.425 -4.338 -2.964 1.00 19.01 779 CYS A C 1
ATOM 1529 O O . CYS A 1 221 ? 20.422 -3.138 -3.144 1.00 19.79 779 CYS A O 1
ATOM 1532 N N . VAL A 1 222 ? 21.365 -5.144 -3.449 1.00 18.01 780 VAL A N 1
ATOM 1533 C CA . VAL A 1 222 ? 22.463 -4.602 -4.233 1.00 19.34 780 VAL A CA 1
ATOM 1534 C C . VAL A 1 222 ? 21.960 -3.857 -5.487 1.00 19.88 780 VAL A C 1
ATOM 1535 O O . VAL A 1 222 ? 22.392 -2.735 -5.773 1.00 18.86 780 VAL A O 1
ATOM 1539 N N . LEU A 1 223 ? 21.017 -4.475 -6.216 1.00 19.30 781 LEU A N 1
ATOM 1540 C CA . LEU A 1 223 ? 20.475 -3.860 -7.394 1.00 19.68 781 LEU A CA 1
ATOM 1541 C C . LEU A 1 223 ? 19.787 -2.517 -7.060 1.00 20.78 781 LEU A C 1
ATOM 1542 O O . LEU A 1 223 ? 19.843 -1.570 -7.871 1.00 21.09 781 LEU A O 1
ATOM 1547 N N . ALA A 1 224 ? 19.185 -2.414 -5.867 1.00 19.48 782 ALA A N 1
ATOM 1548 C CA . ALA A 1 224 ? 18.496 -1.195 -5.468 1.00 20.69 782 ALA A CA 1
ATOM 1549 C C . ALA A 1 224 ? 19.427 -0.059 -5.055 1.00 21.97 782 ALA A C 1
ATOM 1550 O O . ALA A 1 224 ? 18.962 1.045 -4.815 1.00 21.10 782 ALA A O 1
ATOM 1552 N N . THR A 1 225 ? 20.719 -0.316 -4.968 1.00 19.02 783 THR A N 1
ATOM 1553 C CA . THR A 1 225 ? 21.692 0.756 -4.656 1.00 19.10 783 THR A CA 1
ATOM 1554 C C . THR A 1 225 ? 21.990 1.648 -5.843 1.00 21.41 783 THR A C 1
ATOM 1555 O O . THR A 1 225 ? 22.674 2.676 -5.632 1.00 22.95 783 THR A O 1
ATOM 1559 N N . ASP A 1 226 ? 21.552 1.297 -7.060 1.00 20.29 784 ASP A N 1
ATOM 1560 C CA . ASP A 1 226 ? 21.745 2.188 -8.215 1.00 20.92 784 ASP A CA 1
ATOM 1561 C C . ASP A 1 226 ? 20.967 3.511 -7.997 1.00 20.80 784 ASP A C 1
ATOM 1562 O O . ASP A 1 226 ? 19.783 3.481 -7.939 1.00 21.60 784 ASP A O 1
ATOM 1567 N N . MET A 1 227 ? 21.663 4.622 -7.861 1.00 21.02 785 MET A N 1
ATOM 1568 C CA . MET A 1 227 ? 21.023 5.907 -7.554 1.00 22.81 785 MET A CA 1
ATOM 1569 C C . MET A 1 227 ? 20.086 6.387 -8.635 1.00 26.43 785 MET A C 1
ATOM 1570 O O . MET A 1 227 ? 19.214 7.240 -8.394 1.00 24.58 785 MET A O 1
ATOM 1575 N N . ALA A 1 228 ? 20.170 5.810 -9.836 1.00 25.58 786 ALA A N 1
ATOM 1576 C CA . ALA A 1 228 ? 19.197 6.125 -10.848 1.00 27.78 786 ALA A CA 1
ATOM 1577 C C . ALA A 1 228 ? 17.797 5.642 -10.495 1.00 29.80 786 ALA A C 1
ATOM 1578 O O . ALA A 1 228 ? 16.871 6.163 -11.029 1.00 28.73 786 ALA A O 1
ATOM 1580 N N . LYS A 1 229 ? 17.679 4.683 -9.586 1.00 24.86 787 LYS A N 1
ATOM 1581 C CA . LYS A 1 229 ? 16.406 4.136 -9.135 1.00 28.19 787 LYS A CA 1
ATOM 1582 C C . LYS A 1 229 ? 16.020 4.697 -7.765 1.00 26.07 787 LYS A C 1
ATOM 1583 O O . LYS A 1 229 ? 15.135 4.156 -7.110 1.00 26.14 787 LYS A O 1
ATOM 1589 N N . HIS A 1 230 ? 16.716 5.729 -7.301 1.00 21.66 788 HIS A N 1
ATOM 1590 C CA . HIS A 1 230 ? 16.499 6.233 -5.938 1.00 23.24 788 HIS A CA 1
ATOM 1591 C C . HIS A 1 230 ? 15.033 6.639 -5.705 1.00 26.93 788 HIS A C 1
ATOM 1592 O O . HIS A 1 230 ? 14.394 6.163 -4.718 1.00 24.87 788 HIS A O 1
ATOM 1599 N N . GLY A 1 231 ? 14.498 7.500 -6.582 1.00 24.84 789 GLY A N 1
ATOM 1600 C CA . GLY A 1 231 ? 13.157 8.014 -6.350 1.00 26.95 789 GLY A CA 1
ATOM 1601 C C . GLY A 1 231 ? 12.111 6.928 -6.425 1.00 26.82 789 GLY A C 1
ATOM 1602 O O . GLY A 1 231 ? 11.177 6.940 -5.612 1.00 26.45 789 GLY A O 1
ATOM 1603 N N . SER A 1 232 ? 12.268 5.986 -7.362 1.00 26.55 790 SER A N 1
ATOM 1604 C CA . SER A 1 232 ? 11.274 4.923 -7.489 1.00 27.90 790 SER A CA 1
ATOM 1605 C C . SER A 1 232 ? 11.304 3.968 -6.300 1.00 27.16 790 SER A C 1
ATOM 1606 O O . SER A 1 232 ? 10.246 3.549 -5.837 1.00 26.69 790 SER A O 1
ATOM 1609 N N . ALA A 1 233 ? 12.505 3.613 -5.819 1.00 24.63 791 ALA A N 1
ATOM 1610 C CA . ALA A 1 233 ? 12.687 2.810 -4.630 1.00 22.73 791 ALA A CA 1
ATOM 1611 C C . ALA A 1 233 ? 12.070 3.476 -3.401 1.00 24.39 791 ALA A C 1
ATOM 1612 O O . ALA A 1 233 ? 11.383 2.838 -2.601 1.00 23.64 791 ALA A O 1
ATOM 1614 N N . LEU A 1 234 ? 12.347 4.746 -3.211 1.00 23.11 792 LEU A N 1
ATOM 1615 C CA . LEU A 1 234 ? 11.805 5.428 -2.093 1.00 24.71 792 LEU A CA 1
ATOM 1616 C C . LEU A 1 234 ? 10.267 5.517 -2.139 1.00 24.00 792 LEU A C 1
ATOM 1617 O O . LEU A 1 234 ? 9.607 5.267 -1.157 1.00 23.15 792 LEU A O 1
ATOM 1622 N N . GLU A 1 235 ? 9.738 5.854 -3.297 1.00 25.04 793 GLU A N 1
ATOM 1623 C CA . GLU A 1 235 ? 8.300 5.992 -3.462 1.00 25.28 793 GLU A CA 1
ATOM 1624 C C . GLU A 1 235 ? 7.598 4.651 -3.225 1.00 26.55 793 GLU A C 1
ATOM 1625 O O . GLU A 1 235 ? 6.570 4.626 -2.577 1.00 25.99 793 GLU A O 1
ATOM 1631 N N . ALA A 1 236 ? 8.144 3.551 -3.730 1.00 24.92 794 ALA A N 1
ATOM 1632 C CA . ALA A 1 236 ? 7.553 2.218 -3.482 1.00 24.13 794 ALA A CA 1
ATOM 1633 C C . ALA A 1 236 ? 7.537 1.866 -1.990 1.00 25.24 794 ALA A C 1
ATOM 1634 O O . ALA A 1 236 ? 6.535 1.382 -1.420 1.00 23.70 794 ALA A O 1
ATOM 1636 N N . PHE A 1 237 ? 8.664 2.072 -1.320 1.00 23.90 795 PHE A N 1
ATOM 1637 C CA . PHE A 1 237 ? 8.713 1.838 0.102 1.00 22.96 795 PHE A CA 1
ATOM 1638 C C . PHE A 1 237 ? 7.684 2.627 0.858 1.00 23.48 795 PHE A C 1
ATOM 1639 O O . PHE A 1 237 ? 7.012 2.094 1.717 1.00 23.97 795 PHE A O 1
ATOM 1647 N N . LEU A 1 238 ? 7.604 3.906 0.590 1.00 23.97 796 LEU A N 1
ATOM 1648 C CA . LEU A 1 238 ? 6.658 4.771 1.281 1.00 22.84 796 LEU A CA 1
ATOM 1649 C C . LEU A 1 238 ? 5.195 4.336 1.044 1.00 24.38 796 LEU A C 1
ATOM 1650 O O . LEU A 1 238 ? 4.404 4.379 1.976 1.00 22.85 796 LEU A O 1
ATOM 1655 N N . ALA A 1 239 ? 4.899 3.871 -0.182 1.00 24.47 797 ALA A N 1
ATOM 1656 C CA . ALA A 1 239 ? 3.532 3.451 -0.468 1.00 24.04 797 ALA A CA 1
ATOM 1657 C C . ALA A 1 239 ? 3.207 2.157 0.235 1.00 25.07 797 ALA A C 1
ATOM 1658 O O . ALA A 1 239 ? 2.047 1.959 0.691 1.00 25.42 797 ALA A O 1
ATOM 1660 N N . SER A 1 240 ? 4.216 1.275 0.349 1.00 22.85 798 SER A N 1
ATOM 1661 C CA . SER A 1 240 ? 4.050 0.062 1.111 1.00 23.18 798 SER A CA 1
ATOM 1662 C C . SER A 1 240 ? 3.861 0.372 2.615 1.00 23.42 798 SER A C 1
ATOM 1663 O O . SER A 1 240 ? 2.995 -0.207 3.303 1.00 22.01 798 SER A O 1
ATOM 1666 N N . ALA A 1 241 ? 4.708 1.231 3.186 1.00 22.20 799 ALA A N 1
ATOM 1667 C CA . ALA A 1 241 ? 4.633 1.522 4.618 1.00 24.48 799 ALA A CA 1
ATOM 1668 C C . ALA A 1 241 ? 3.289 2.156 4.986 1.00 25.02 799 ALA A C 1
ATOM 1669 O O . ALA A 1 241 ? 2.776 1.956 6.083 1.00 25.81 799 ALA A O 1
ATOM 1671 N N . ALA A 1 242 ? 2.768 2.934 4.073 1.00 23.97 800 ALA A N 1
ATOM 1672 C CA . ALA A 1 242 ? 1.452 3.579 4.302 1.00 25.01 800 ALA A CA 1
ATOM 1673 C C . ALA A 1 242 ? 0.251 2.630 4.157 1.00 26.97 800 ALA A C 1
ATOM 1674 O O . ALA A 1 242 ? -0.826 2.991 4.584 1.00 26.79 800 ALA A O 1
ATOM 1676 N N . ASP A 1 243 ? 0.445 1.446 3.619 1.00 25.58 801 ASP A N 1
ATOM 1677 C CA . ASP A 1 243 ? -0.644 0.509 3.315 1.00 23.68 801 ASP A CA 1
ATOM 1678 C C . ASP A 1 243 ? -0.641 -0.575 4.326 1.00 25.17 801 ASP A C 1
ATOM 1679 O O . ASP A 1 243 ? 0.222 -1.522 4.294 1.00 24.09 801 ASP A O 1
ATOM 1684 N N . GLN A 1 244 ? -1.620 -0.549 5.240 1.00 27.47 802 GLN A N 1
ATOM 1685 C CA . GLN A 1 244 ? -1.679 -1.644 6.237 1.00 29.80 802 GLN A CA 1
ATOM 1686 C C . GLN A 1 244 ? -1.943 -3.007 5.611 1.00 28.56 802 GLN A C 1
ATOM 1687 O O . GLN A 1 244 ? -1.704 -4.016 6.236 1.00 29.77 802 GLN A O 1
ATOM 1693 N N . SER A 1 245 ? -2.452 -3.074 4.392 1.00 25.19 803 SER A N 1
ATOM 1694 C CA . SER A 1 245 ? -2.618 -4.318 3.680 1.00 25.14 803 SER A CA 1
ATOM 1695 C C . SER A 1 245 ? -1.533 -4.614 2.651 1.00 26.58 803 SER A C 1
ATOM 1696 O O . SER A 1 245 ? -1.710 -5.432 1.770 1.00 26.09 803 SER A O 1
ATOM 1699 N N . SER A 1 246 ? -0.356 -3.992 2.795 1.00 24.15 804 SER A N 1
ATOM 1700 C CA . SER A 1 246 ? 0.724 -4.341 1.939 1.00 24.15 804 SER A CA 1
ATOM 1701 C C . SER A 1 246 ? 1.073 -5.798 2.055 1.00 24.63 804 SER A C 1
ATOM 1702 O O . SER A 1 246 ? 0.972 -6.372 3.145 1.00 24.46 804 SER A O 1
ATOM 1705 N N . ASP A 1 247 ? 1.497 -6.408 0.954 1.00 23.14 805 ASP A N 1
ATOM 1706 C CA . ASP A 1 247 ? 2.019 -7.763 1.029 1.00 24.08 805 ASP A CA 1
ATOM 1707 C C . ASP A 1 247 ? 3.220 -7.749 1.993 1.00 24.77 805 ASP A C 1
ATOM 1708 O O . ASP A 1 247 ? 4.134 -6.943 1.817 1.00 20.75 805 ASP A O 1
ATOM 1713 N N . GLU A 1 248 ? 3.213 -8.670 2.919 1.00 23.56 806 GLU A N 1
ATOM 1714 C CA . GLU A 1 248 ? 4.224 -8.711 3.997 1.00 28.10 806 GLU A CA 1
ATOM 1715 C C . GLU A 1 248 ? 5.648 -8.988 3.449 1.00 24.93 806 GLU A C 1
ATOM 1716 O O . GLU A 1 248 ? 6.628 -8.273 3.797 1.00 24.48 806 GLU A O 1
ATOM 1722 N N . ALA A 1 249 ? 5.770 -9.976 2.581 1.00 23.80 807 ALA A N 1
ATOM 1723 C CA . ALA A 1 249 ? 7.050 -10.291 2.034 1.00 26.26 807 ALA A CA 1
ATOM 1724 C C . ALA A 1 249 ? 7.588 -9.130 1.222 1.00 24.03 807 ALA A C 1
ATOM 1725 O O . ALA A 1 249 ? 8.778 -8.820 1.297 1.00 21.32 807 ALA A O 1
ATOM 1727 N N . ALA A 1 250 ? 6.738 -8.484 0.430 1.00 20.76 808 ALA A N 1
ATOM 1728 C CA . ALA A 1 250 ? 7.175 -7.277 -0.294 1.00 21.99 808 ALA A CA 1
ATOM 1729 C C . ALA A 1 250 ? 7.628 -6.143 0.618 1.00 21.87 808 ALA A C 1
ATOM 1730 O O . ALA A 1 250 ? 8.621 -5.495 0.284 1.00 20.22 808 ALA A O 1
ATOM 1732 N N . PHE A 1 251 ? 6.874 -5.851 1.674 1.00 21.20 809 PHE A N 1
ATOM 1733 C CA . PHE A 1 251 ? 7.278 -4.855 2.673 1.00 21.69 809 PHE A CA 1
ATOM 1734 C C . PHE A 1 251 ? 8.631 -5.178 3.297 1.00 21.16 809 PHE A C 1
ATOM 1735 O O . PHE A 1 251 ? 9.494 -4.316 3.405 1.00 19.58 809 PHE A O 1
ATOM 1743 N N . HIS A 1 252 ? 8.818 -6.423 3.673 1.00 20.72 810 HIS A N 1
ATOM 1744 C CA . HIS A 1 252 ? 10.145 -6.843 4.210 1.00 21.06 810 HIS A CA 1
ATOM 1745 C C . HIS A 1 252 ? 11.251 -6.556 3.191 1.00 20.51 810 HIS A C 1
ATOM 1746 O O . HIS A 1 252 ? 12.297 -6.007 3.533 1.00 19.53 810 HIS A O 1
ATOM 1753 N N . ARG A 1 253 ? 11.048 -6.970 1.958 1.00 20.01 811 ARG A N 1
ATOM 1754 C CA . ARG A 1 253 ? 12.073 -6.781 0.948 1.00 19.80 811 ARG A CA 1
ATOM 1755 C C . ARG A 1 253 ? 12.364 -5.311 0.719 1.00 19.99 811 ARG A C 1
ATOM 1756 O O . ARG A 1 253 ? 13.496 -4.912 0.597 1.00 19.32 811 ARG A O 1
ATOM 1764 N N . MET A 1 254 ? 11.316 -4.481 0.610 1.00 17.54 812 MET A N 1
ATOM 1765 C CA . MET A 1 254 ? 11.548 -3.057 0.438 1.00 18.95 812 MET A CA 1
ATOM 1766 C C . MET A 1 254 ? 12.238 -2.399 1.617 1.00 18.76 812 MET A C 1
ATOM 1767 O O . MET A 1 254 ? 13.022 -1.481 1.409 1.00 18.67 812 MET A O 1
ATOM 1772 N N . THR A 1 255 ? 11.910 -2.832 2.832 1.00 18.56 813 THR A N 1
ATOM 1773 C CA . THR A 1 255 ? 12.568 -2.351 4.023 1.00 19.83 813 THR A CA 1
ATOM 1774 C C . THR A 1 255 ? 14.081 -2.685 3.953 1.00 18.84 813 THR A C 1
ATOM 1775 O O . THR A 1 255 ? 14.911 -1.826 4.204 1.00 18.28 813 THR A O 1
ATOM 1779 N N . MET A 1 256 ? 14.433 -3.905 3.544 1.00 18.25 814 MET A N 1
ATOM 1780 C CA . MET A 1 256 ? 15.813 -4.241 3.355 1.00 18.54 814 MET A CA 1
ATOM 1781 C C . MET A 1 256 ? 16.503 -3.343 2.310 1.00 17.74 814 MET A C 1
ATOM 1782 O O . MET A 1 256 ? 17.562 -2.822 2.564 1.00 17.45 814 MET A O 1
ATOM 1787 N N . GLU A 1 257 ? 15.855 -3.131 1.186 1.00 18.51 815 GLU A N 1
ATOM 1788 C CA . GLU A 1 257 ? 16.415 -2.313 0.117 1.00 19.78 815 GLU A CA 1
ATOM 1789 C C . GLU A 1 257 ? 16.697 -0.883 0.650 1.00 18.32 815 GLU A C 1
ATOM 1790 O O . GLU A 1 257 ? 17.735 -0.261 0.369 1.00 17.73 815 GLU A O 1
ATOM 1796 N N . ILE A 1 258 ? 15.715 -0.353 1.368 1.00 18.90 816 ILE A N 1
ATOM 1797 C CA . ILE A 1 258 ? 15.793 1.015 1.901 1.00 20.35 816 ILE A CA 1
ATOM 1798 C C . ILE A 1 258 ? 16.853 1.140 2.945 1.00 18.57 816 ILE A C 1
ATOM 1799 O O . ILE A 1 258 ? 17.472 2.200 3.012 1.00 19.46 816 ILE A O 1
ATOM 1804 N N . ILE A 1 259 ? 17.076 0.104 3.739 1.00 17.63 817 ILE A N 1
ATOM 1805 C CA . ILE A 1 259 ? 18.111 0.102 4.777 1.00 18.42 817 ILE A CA 1
ATOM 1806 C C . ILE A 1 259 ? 19.485 0.060 4.123 1.00 20.96 817 ILE A C 1
ATOM 1807 O O . ILE A 1 259 ? 20.412 0.821 4.545 1.00 18.12 817 ILE A O 1
ATOM 1812 N N . LEU A 1 260 ? 19.664 -0.746 3.085 1.00 18.36 818 LEU A N 1
ATOM 1813 C CA . LEU A 1 260 ? 20.969 -0.721 2.408 1.00 19.82 818 LEU A CA 1
ATOM 1814 C C . LEU A 1 260 ? 21.156 0.592 1.716 1.00 19.31 818 LEU A C 1
ATOM 1815 O O . LEU A 1 260 ? 22.237 1.186 1.826 1.00 19.37 818 LEU A O 1
ATOM 1820 N N . LYS A 1 261 ? 20.104 1.147 1.076 1.00 18.18 819 LYS A N 1
ATOM 1821 C CA . LYS A 1 261 ? 20.248 2.486 0.514 1.00 19.10 819 LYS A CA 1
ATOM 1822 C C . LYS A 1 261 ? 20.609 3.524 1.592 1.00 19.72 819 LYS A C 1
ATOM 1823 O O . LYS A 1 261 ? 21.474 4.394 1.340 1.00 19.18 819 LYS A O 1
ATOM 1829 N N . ALA A 1 262 ? 19.922 3.444 2.725 1.00 18.84 820 ALA A N 1
ATOM 1830 C CA . ALA A 1 262 ? 20.157 4.358 3.830 1.00 19.01 820 ALA A CA 1
ATOM 1831 C C . ALA A 1 262 ? 21.622 4.316 4.261 1.00 19.99 820 ALA A C 1
ATOM 1832 O O . ALA A 1 262 ? 22.273 5.352 4.419 1.00 20.14 820 ALA A O 1
ATOM 1834 N N . GLY A 1 263 ? 22.169 3.111 4.372 1.00 19.45 821 GLY A N 1
ATOM 1835 C CA . GLY A 1 263 ? 23.553 2.965 4.734 1.00 22.29 821 GLY A CA 1
ATOM 1836 C C . GLY A 1 263 ? 24.444 3.586 3.699 1.00 19.96 821 GLY A C 1
ATOM 1837 O O . GLY A 1 263 ? 25.469 4.286 4.025 1.00 20.22 821 GLY A O 1
ATOM 1838 N N . ASP A 1 264 ? 24.102 3.336 2.469 1.00 19.17 822 ASP A N 1
ATOM 1839 C CA . ASP A 1 264 ? 24.900 3.893 1.359 1.00 21.95 822 ASP A CA 1
ATOM 1840 C C . ASP A 1 264 ? 24.923 5.430 1.284 1.00 22.42 822 ASP A C 1
ATOM 1841 O O . ASP A 1 264 ? 25.942 6.004 0.877 1.00 24.69 822 ASP A O 1
ATOM 1846 N N . ILE A 1 265 ? 23.869 6.135 1.697 1.00 20.99 823 ILE A N 1
ATOM 1847 C CA . ILE A 1 265 ? 23.883 7.615 1.712 1.00 22.42 823 ILE A CA 1
ATOM 1848 C C . ILE A 1 265 ? 23.906 8.185 3.148 1.00 20.25 823 ILE A C 1
ATOM 1849 O O . ILE A 1 265 ? 23.468 9.314 3.393 1.00 22.87 823 ILE A O 1
ATOM 1854 N N . SER A 1 266 ? 24.498 7.431 4.037 1.00 20.27 824 SER A N 1
ATOM 1855 C CA . SER A 1 266 ? 24.513 7.748 5.481 1.00 20.26 824 SER A CA 1
ATOM 1856 C C . SER A 1 266 ? 25.686 8.675 5.916 1.00 19.75 824 SER A C 1
ATOM 1857 O O . SER A 1 266 ? 25.739 9.042 7.080 1.00 20.00 824 SER A O 1
ATOM 1860 N N . ASN A 1 267 ? 26.586 9.016 5.000 1.00 19.54 825 ASN A N 1
ATOM 1861 C CA . ASN A 1 267 ? 27.778 9.761 5.429 1.00 21.16 825 ASN A CA 1
ATOM 1862 C C . ASN A 1 267 ? 27.337 11.096 6.099 1.00 21.42 825 ASN A C 1
ATOM 1863 O O . ASN A 1 267 ? 27.994 11.568 7.020 1.00 22.20 825 ASN A O 1
ATOM 1868 N N . VAL A 1 268 ? 26.270 11.707 5.601 1.00 20.97 826 VAL A N 1
ATOM 1869 C CA . VAL A 1 268 ? 25.763 13.008 6.125 1.00 22.20 826 VAL A CA 1
ATOM 1870 C C . VAL A 1 268 ? 25.024 12.865 7.441 1.00 22.37 826 VAL A C 1
ATOM 1871 O O . VAL A 1 268 ? 24.624 13.848 8.041 1.00 22.91 826 VAL A O 1
ATOM 1875 N N . THR A 1 269 ? 24.853 11.642 7.891 1.00 20.78 827 THR A N 1
ATOM 1876 C CA . THR A 1 269 ? 24.209 11.372 9.173 1.00 20.52 827 THR A CA 1
ATOM 1877 C C . THR A 1 269 ? 25.171 11.171 10.332 1.00 21.21 827 THR A C 1
ATOM 1878 O O . THR A 1 269 ? 24.710 10.863 11.468 1.00 24.78 827 THR A O 1
ATOM 1882 N N . LYS A 1 270 ? 26.475 11.315 10.098 1.00 22.53 828 LYS A N 1
ATOM 1883 C CA . LYS A 1 270 ? 27.549 11.049 11.033 1.00 22.32 828 LYS A CA 1
ATOM 1884 C C . LYS A 1 270 ? 28.063 12.382 11.624 1.00 24.72 828 LYS A C 1
ATOM 1885 O O . LYS A 1 270 ? 27.780 13.424 11.071 1.00 23.85 828 LYS A O 1
ATOM 1891 N N . PRO A 1 271 ? 28.744 12.310 12.765 1.00 25.80 829 PRO A N 1
ATOM 1892 C CA . PRO A 1 271 ? 29.352 13.578 13.299 1.00 27.20 829 PRO A CA 1
ATOM 1893 C C . PRO A 1 271 ? 30.103 14.299 12.218 1.00 24.87 829 PRO A C 1
ATOM 1894 O O . PRO A 1 271 ? 30.746 13.714 11.350 1.00 23.74 829 PRO A O 1
ATOM 1898 N N . PHE A 1 272 ? 29.999 15.607 12.248 1.00 25.97 830 PHE A N 1
ATOM 1899 C CA . PHE A 1 272 ? 30.591 16.450 11.191 1.00 26.89 830 PHE A CA 1
ATOM 1900 C C . PHE A 1 272 ? 31.913 16.075 10.654 1.00 26.25 830 PHE A C 1
ATOM 1901 O O . PHE A 1 272 ? 32.092 16.027 9.427 1.00 27.64 830 PHE A O 1
ATOM 1909 N N . ASP A 1 273 ? 32.870 15.848 11.534 1.00 27.70 831 ASP A N 1
ATOM 1910 C CA . ASP A 1 273 ? 34.236 15.603 11.058 1.00 31.75 831 ASP A CA 1
ATOM 1911 C C . ASP A 1 273 ? 34.392 14.279 10.310 1.00 29.90 831 ASP A C 1
ATOM 1912 O O . ASP A 1 273 ? 35.113 14.206 9.332 1.00 28.66 831 ASP A O 1
ATOM 1917 N N . ILE A 1 274 ? 33.608 13.274 10.727 1.00 27.19 832 ILE A N 1
ATOM 1918 C CA . ILE A 1 274 ? 33.496 12.036 9.957 1.00 25.28 832 ILE A CA 1
ATOM 1919 C C . ILE A 1 274 ? 32.859 12.282 8.588 1.00 20.88 832 ILE A C 1
ATOM 1920 O O . ILE A 1 274 ? 33.372 11.849 7.520 1.00 24.34 832 ILE A O 1
ATOM 1925 N N . SER A 1 275 ? 31.728 13.004 8.594 1.00 22.39 833 SER A N 1
ATOM 1926 C CA . SER A 1 275 ? 30.989 13.359 7.399 1.00 24.45 833 SER A CA 1
ATOM 1927 C C . SER A 1 275 ? 31.844 14.071 6.396 1.00 27.42 833 SER A C 1
ATOM 1928 O O . SER A 1 275 ? 31.841 13.784 5.239 1.00 23.43 833 SER A O 1
ATOM 1931 N N . ARG A 1 276 ? 32.658 14.997 6.881 1.00 24.98 834 ARG A N 1
ATOM 1932 C CA . ARG A 1 276 ? 33.559 15.749 6.017 1.00 26.63 834 ARG A CA 1
ATOM 1933 C C . ARG A 1 276 ? 34.651 14.866 5.392 1.00 25.89 834 ARG A C 1
ATOM 1934 O O . ARG A 1 276 ? 34.974 15.005 4.219 1.00 27.79 834 ARG A O 1
ATOM 1942 N N . GLN A 1 277 ? 35.217 13.968 6.166 1.00 26.05 835 GLN A N 1
ATOM 1943 C CA . GLN A 1 277 ? 36.238 13.097 5.659 1.00 25.51 835 GLN A CA 1
ATOM 1944 C C . GLN A 1 277 ? 35.665 12.192 4.517 1.00 26.07 835 GLN A C 1
ATOM 1945 O O . GLN A 1 277 ? 36.323 11.954 3.528 1.00 25.12 835 GLN A O 1
ATOM 1951 N N . TRP A 1 278 ? 34.454 11.671 4.722 1.00 25.77 836 TRP A N 1
ATOM 1952 C CA . TRP A 1 278 ? 33.804 10.914 3.608 1.00 25.49 836 TRP A CA 1
ATOM 1953 C C . TRP A 1 278 ? 33.632 11.805 2.376 1.00 23.86 836 TRP A C 1
ATOM 1954 O O . TRP A 1 278 ? 33.894 11.373 1.235 1.00 24.02 836 TRP A O 1
ATOM 1965 N N . ALA A 1 279 ? 33.174 13.028 2.574 1.00 23.59 837 ALA A N 1
ATOM 1966 C CA . ALA A 1 279 ? 32.916 13.956 1.479 1.00 26.92 837 ALA A CA 1
ATOM 1967 C C . ALA A 1 279 ? 34.190 14.232 0.695 1.00 27.02 837 ALA A C 1
ATOM 1968 O O . ALA A 1 279 ? 34.148 14.319 -0.535 1.00 26.26 837 ALA A O 1
ATOM 1970 N N . MET A 1 280 ? 35.302 14.366 1.410 1.00 26.65 838 MET A N 1
ATOM 1971 C CA . MET A 1 280 ? 36.599 14.608 0.745 1.00 30.01 838 MET A CA 1
ATOM 1972 C C . MET A 1 280 ? 37.015 13.445 -0.150 1.00 30.80 838 MET A C 1
ATOM 1973 O O . MET A 1 280 ? 37.501 13.658 -1.281 1.00 27.30 838 MET A O 1
ATOM 1978 N N . ALA A 1 281 ? 36.778 12.241 0.368 1.00 28.91 839 ALA A N 1
ATOM 1979 C CA . ALA A 1 281 ? 37.132 11.012 -0.327 1.00 29.22 839 ALA A CA 1
ATOM 1980 C C . ALA A 1 281 ? 36.235 10.880 -1.580 1.00 26.34 839 ALA A C 1
ATOM 1981 O O . ALA A 1 281 ? 36.731 10.588 -2.684 1.00 27.04 839 ALA A O 1
ATOM 1983 N N . VAL A 1 282 ? 34.926 11.137 -1.440 1.00 25.98 840 VAL A N 1
ATOM 1984 C CA . VAL A 1 282 ? 34.029 10.965 -2.626 1.00 26.55 840 VAL A CA 1
ATOM 1985 C C . VAL A 1 282 ? 34.324 12.019 -3.717 1.00 27.95 840 VAL A C 1
ATOM 1986 O O . VAL A 1 282 ? 34.319 11.724 -4.919 1.00 26.06 840 VAL A O 1
ATOM 1990 N N . THR A 1 283 ? 34.640 13.245 -3.268 1.00 29.18 841 THR A N 1
ATOM 1991 C CA . THR A 1 283 ? 34.971 14.325 -4.177 1.00 28.95 841 THR A CA 1
ATOM 1992 C C . THR A 1 283 ? 36.227 13.976 -4.979 1.00 26.56 841 THR A C 1
ATOM 1993 O O . THR A 1 283 ? 36.265 14.168 -6.196 1.00 29.16 841 THR A O 1
ATOM 1997 N N . GLU A 1 284 ? 37.223 13.401 -4.332 1.00 27.18 842 GLU A N 1
ATOM 1998 C CA . GLU A 1 284 ? 38.447 13.098 -5.023 1.00 30.37 842 GLU A CA 1
ATOM 1999 C C . GLU A 1 284 ? 38.234 11.975 -6.013 1.00 32.72 842 GLU A C 1
ATOM 2000 O O . GLU A 1 284 ? 38.711 12.030 -7.147 1.00 29.77 842 GLU A O 1
ATOM 2006 N N . GLU A 1 285 ? 37.480 10.954 -5.600 1.00 27.62 843 GLU A N 1
ATOM 2007 C CA . GLU A 1 285 ? 37.093 9.937 -6.563 1.00 26.66 843 GLU A CA 1
ATOM 2008 C C . GLU A 1 285 ? 36.398 10.481 -7.799 1.00 24.32 843 GLU A C 1
ATOM 2009 O O . GLU A 1 285 ? 36.729 10.126 -8.962 1.00 26.72 843 GLU A O 1
ATOM 2015 N N . PHE A 1 286 ? 35.430 11.372 -7.579 1.00 25.07 844 PHE A N 1
ATOM 2016 C CA . PHE A 1 286 ? 34.677 11.943 -8.643 1.00 25.40 844 PHE A CA 1
ATOM 2017 C C . PHE A 1 286 ? 35.612 12.761 -9.568 1.00 30.33 844 PHE A C 1
ATOM 2018 O O . PHE A 1 286 ? 35.490 12.699 -10.809 1.00 30.44 844 PHE A O 1
ATOM 2026 N N . TYR A 1 287 ? 36.556 13.483 -8.967 1.00 31.22 845 TYR A N 1
ATOM 2027 C CA . TYR A 1 287 ? 37.479 14.320 -9.759 1.00 33.31 845 TYR A CA 1
ATOM 2028 C C . TYR A 1 287 ? 38.391 13.436 -10.598 1.00 33.11 845 TYR A C 1
ATOM 2029 O O . TYR A 1 287 ? 38.630 13.755 -11.782 1.00 32.53 845 TYR A O 1
ATOM 2038 N N . ARG A 1 288 ? 38.851 12.319 -10.027 1.00 35.15 846 ARG A N 1
ATOM 2039 C CA . ARG A 1 288 ? 39.620 11.354 -10.836 1.00 33.49 846 ARG A CA 1
ATOM 2040 C C . ARG A 1 288 ? 38.790 10.815 -11.994 1.00 34.38 846 ARG A C 1
ATOM 2041 O O . ARG A 1 288 ? 39.354 10.635 -13.098 1.00 37.00 846 ARG A O 1
ATOM 2049 N N . GLN A 1 289 ? 37.480 10.569 -11.799 1.00 31.67 847 GLN A N 1
ATOM 2050 C CA . GLN A 1 289 ? 36.633 10.165 -12.932 1.00 29.43 847 GLN A CA 1
ATOM 2051 C C . GLN A 1 289 ? 36.658 11.264 -14.006 1.00 34.98 847 GLN A C 1
ATOM 2052 O O . GLN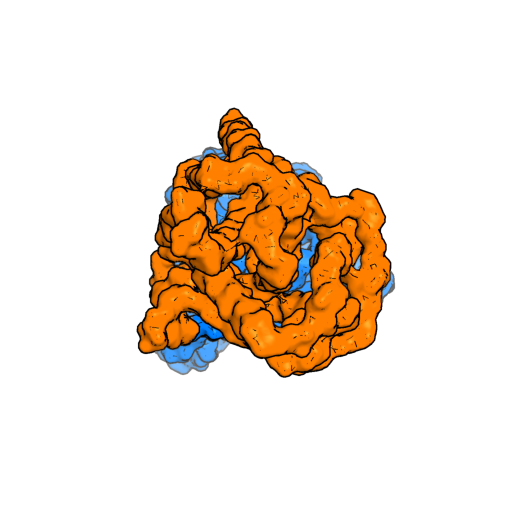 A 1 289 ? 36.897 10.997 -15.205 1.00 33.22 847 GLN A O 1
ATOM 2058 N N . GLY A 1 290 ? 36.387 12.496 -13.569 1.00 34.52 848 GLY A N 1
ATOM 2059 C CA . GLY A 1 290 ? 36.337 13.661 -14.475 1.00 34.78 848 GLY A CA 1
ATOM 2060 C C . GLY A 1 290 ? 37.613 13.868 -15.253 1.00 33.28 848 GLY A C 1
ATOM 2061 O O . GLY A 1 290 ? 37.555 14.159 -16.454 1.00 37.93 848 GLY A O 1
ATOM 2062 N N . ASP A 1 291 ? 38.750 13.651 -14.609 1.00 37.56 849 ASP A N 1
ATOM 2063 C CA . ASP A 1 291 ? 40.031 13.685 -15.295 1.00 39.96 849 ASP A CA 1
ATOM 2064 C C . ASP A 1 291 ? 40.088 12.627 -16.430 1.00 47.26 849 ASP A C 1
ATOM 2065 O O . ASP A 1 291 ? 40.522 12.930 -17.577 1.00 42.56 849 ASP A O 1
ATOM 2070 N N . MET A 1 292 ? 39.625 11.416 -16.154 1.00 38.01 850 MET A N 1
ATOM 2071 C CA . MET A 1 292 ? 39.587 10.395 -17.192 1.00 38.42 850 MET A CA 1
ATOM 2072 C C . MET A 1 292 ? 38.616 10.715 -18.293 1.00 38.06 850 MET A C 1
ATOM 2073 O O . MET A 1 292 ? 38.883 10.380 -19.440 1.00 40.55 850 MET A O 1
ATOM 2078 N N . GLU A 1 293 ? 37.494 11.344 -17.976 1.00 33.99 851 GLU A N 1
ATOM 2079 C CA . GLU A 1 293 ? 36.517 11.661 -18.970 1.00 36.77 851 GLU A CA 1
ATOM 2080 C C . GLU A 1 293 ? 37.048 12.741 -19.935 1.00 48.38 851 GLU A C 1
ATOM 2081 O O . GLU A 1 293 ? 36.712 12.722 -21.142 1.00 49.65 851 GLU A O 1
ATOM 2087 N N . LYS A 1 294 ? 37.862 13.655 -19.382 1.00 42.28 852 LYS A N 1
ATOM 2088 C CA . LYS A 1 294 ? 38.518 14.736 -20.139 1.00 47.14 852 LYS A CA 1
ATOM 2089 C C . LYS A 1 294 ? 39.475 14.147 -21.153 1.00 49.00 852 LYS A C 1
ATOM 2090 O O . LYS A 1 294 ? 39.357 14.456 -22.330 1.00 51.02 852 LYS A O 1
ATOM 2096 N N . GLU A 1 295 ? 40.419 13.324 -20.694 1.00 52.26 853 GLU A N 1
ATOM 2097 C CA . GLU A 1 295 ? 41.269 12.490 -21.581 1.00 58.08 853 GLU A CA 1
ATOM 2098 C C . GLU A 1 295 ? 40.526 11.751 -22.715 1.00 63.35 853 GLU A C 1
ATOM 2099 O O . GLU A 1 295 ? 41.082 11.600 -23.788 1.00 66.58 853 GLU A O 1
ATOM 2105 N N . ARG A 1 296 ? 39.299 11.278 -22.474 1.00 61.00 854 ARG A N 1
ATOM 2106 C CA . ARG A 1 296 ? 38.512 10.510 -23.470 1.00 54.80 854 ARG A CA 1
ATOM 2107 C C . ARG A 1 296 ? 37.522 11.362 -24.250 1.00 53.72 854 ARG A C 1
ATOM 2108 O O . ARG A 1 296 ? 36.760 10.860 -25.064 1.00 56.35 854 ARG A O 1
ATOM 2116 N N . GLY A 1 297 ? 37.515 12.659 -24.002 1.00 50.26 855 GLY A N 1
ATOM 2117 C CA . GLY A 1 297 ? 36.619 13.544 -24.698 1.00 49.19 855 GLY A CA 1
ATOM 2118 C C . GLY A 1 297 ? 35.156 13.242 -24.497 1.00 49.40 855 GLY A C 1
ATOM 2119 O O . GLY A 1 297 ? 34.407 13.443 -25.414 1.00 49.50 855 GLY A O 1
ATOM 2120 N N . VAL A 1 298 ? 34.728 12.774 -23.305 1.00 40.98 856 VAL A N 1
ATOM 2121 C CA . VAL A 1 298 ? 33.291 12.570 -23.063 1.00 43.41 856 VAL A CA 1
ATOM 2122 C C . VAL A 1 298 ? 32.801 13.630 -22.082 1.00 39.79 856 VAL A C 1
ATOM 2123 O O . VAL A 1 298 ? 33.603 14.317 -21.483 1.00 47.77 856 VAL A O 1
ATOM 2127 N N . GLU A 1 299 ? 31.503 13.758 -21.939 1.00 42.22 857 GLU A N 1
ATOM 2128 C CA . GLU A 1 299 ? 30.902 14.776 -21.087 1.00 45.13 857 GLU A CA 1
ATOM 2129 C C . GLU A 1 299 ? 31.351 14.680 -19.608 1.00 48.12 857 GLU A C 1
ATOM 2130 O O . GLU A 1 299 ? 31.277 13.601 -18.983 1.00 38.84 857 GLU A O 1
ATOM 2136 N N . VAL A 1 300 ? 31.846 15.794 -19.060 1.00 43.59 858 VAL A N 1
ATOM 2137 C CA . VAL A 1 300 ? 32.260 15.853 -17.640 1.00 46.31 858 VAL A CA 1
ATOM 2138 C C . VAL A 1 300 ? 31.233 16.658 -16.873 1.00 43.95 858 VAL A C 1
ATOM 2139 O O . VAL A 1 300 ? 31.063 17.847 -17.157 1.00 48.66 858 VAL A O 1
ATOM 2143 N N . LEU A 1 301 ? 30.530 16.048 -15.918 1.00 40.59 859 LEU A N 1
ATOM 2144 C CA . LEU A 1 301 ? 29.572 16.825 -15.128 1.00 42.94 859 LEU A CA 1
ATOM 2145 C C . LEU A 1 301 ? 30.322 17.766 -14.148 1.00 43.98 859 LEU A C 1
ATOM 2146 O O . LEU A 1 301 ? 31.488 17.500 -13.743 1.00 40.20 859 LEU A O 1
ATOM 2151 N N . PRO A 1 302 ? 29.692 18.908 -13.793 1.00 46.70 860 PRO A N 1
ATOM 2152 C CA . PRO A 1 302 ? 30.385 19.901 -12.942 1.00 45.21 860 PRO A CA 1
ATOM 2153 C C . PRO A 1 302 ? 30.982 19.340 -11.625 1.00 40.46 860 PRO A C 1
ATOM 2154 O O . PRO A 1 302 ? 32.127 19.617 -11.286 1.00 41.25 860 PRO A O 1
ATOM 2158 N N . MET A 1 303 ? 30.213 18.509 -10.952 1.00 44.24 861 MET A N 1
ATOM 2159 C CA . MET A 1 303 ? 30.663 17.815 -9.738 1.00 48.27 861 MET A CA 1
ATOM 2160 C C . MET A 1 303 ? 31.894 16.909 -9.939 1.00 46.40 861 MET A C 1
ATOM 2161 O O . MET A 1 303 ? 32.570 16.540 -8.965 1.00 45.10 861 MET A O 1
ATOM 2166 N N . PHE A 1 304 ? 32.188 16.541 -11.189 1.00 38.58 862 PHE A N 1
ATOM 2167 C CA . PHE A 1 304 ? 33.376 15.727 -11.517 1.00 40.77 862 PHE A CA 1
ATOM 2168 C C . PHE A 1 304 ? 34.523 16.544 -12.100 1.00 39.64 862 PHE A C 1
ATOM 2169 O O . PHE A 1 304 ? 35.626 16.032 -12.354 1.00 37.05 862 PHE A O 1
ATOM 2177 N N . ASP A 1 305 ? 34.314 17.854 -12.221 1.00 41.17 863 ASP A N 1
ATOM 2178 C CA . ASP A 1 305 ? 35.305 18.707 -12.844 1.00 41.13 863 ASP A CA 1
ATOM 2179 C C . ASP A 1 305 ? 36.166 19.441 -11.812 1.00 41.47 863 ASP A C 1
ATOM 2180 O O . ASP A 1 305 ? 35.675 20.320 -11.113 1.00 41.87 863 ASP A O 1
ATOM 2185 N N . ARG A 1 306 ? 37.434 19.062 -11.718 1.00 40.64 864 ARG A N 1
ATOM 2186 C CA . ARG A 1 306 ? 38.415 19.734 -10.850 1.00 48.98 864 ARG A CA 1
ATOM 2187 C C . ARG A 1 306 ? 38.455 21.254 -11.096 1.00 54.62 864 ARG A C 1
ATOM 2188 O O . ARG A 1 306 ? 38.638 22.031 -10.172 1.00 51.99 864 ARG A O 1
ATOM 2196 N N . SER A 1 307 ? 38.330 21.646 -12.352 1.00 56.11 865 SER A N 1
ATOM 2197 C CA . SER A 1 307 ? 38.453 23.052 -12.749 1.00 53.29 865 SER A CA 1
ATOM 2198 C C . SER A 1 307 ? 37.300 23.911 -12.356 1.00 54.13 865 SER A C 1
ATOM 2199 O O . SER A 1 307 ? 37.479 25.125 -12.269 1.00 57.24 865 SER A O 1
ATOM 2202 N N . LYS A 1 308 ? 36.121 23.318 -12.150 1.00 53.22 866 LYS A N 1
ATOM 2203 C CA . LYS A 1 308 ? 34.995 24.052 -11.573 1.00 58.30 866 LYS A CA 1
ATOM 2204 C C . LYS A 1 308 ? 35.234 24.457 -10.094 1.00 62.18 866 LYS A C 1
ATOM 2205 O O . LYS A 1 308 ? 34.637 25.443 -9.613 1.00 59.50 866 LYS A O 1
ATOM 2211 N N . ASN A 1 309 ? 36.109 23.717 -9.397 1.00 66.98 867 ASN A N 1
ATOM 2212 C CA . ASN A 1 309 ? 36.623 24.091 -8.069 1.00 67.00 867 ASN A CA 1
ATOM 2213 C C . ASN A 1 309 ? 35.498 24.210 -6.989 1.00 61.18 867 ASN A C 1
A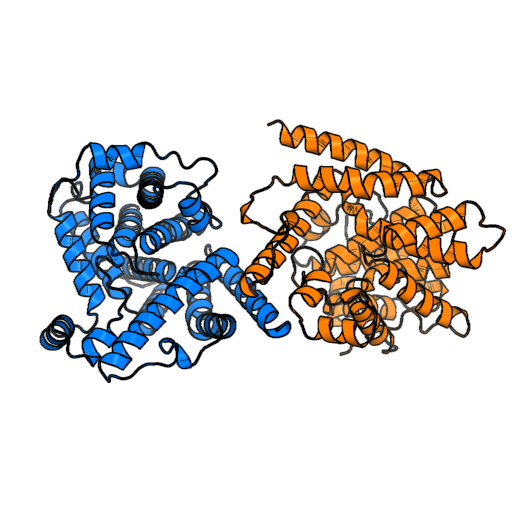TOM 2214 O O . ASN A 1 309 ? 35.646 24.933 -6.008 1.00 58.64 867 ASN A O 1
ATOM 2219 N N . MET A 1 310 ? 34.399 23.477 -7.204 1.00 53.35 868 MET A N 1
ATOM 2220 C CA . MET A 1 310 ? 33.153 23.551 -6.425 1.00 54.34 868 MET A CA 1
ATOM 2221 C C . MET A 1 310 ? 33.483 23.497 -4.898 1.00 47.90 868 MET A C 1
ATOM 2222 O O . MET A 1 310 ? 34.344 22.740 -4.472 1.00 47.53 868 MET A O 1
ATOM 2227 N N . GLU A 1 311 ? 32.932 24.401 -4.087 1.00 39.35 869 GLU A N 1
ATOM 2228 C CA . GLU A 1 311 ? 33.244 24.371 -2.636 1.00 33.40 869 GLU A CA 1
ATOM 2229 C C . GLU A 1 311 ? 32.595 23.158 -1.970 1.00 27.71 869 GLU A C 1
ATOM 2230 O O . GLU A 1 311 ? 31.419 22.910 -2.218 1.00 30.78 869 GLU A O 1
ATOM 2236 N N . LEU A 1 312 ? 33.337 22.480 -1.125 1.00 31.42 870 LEU A N 1
ATOM 2237 C CA . LEU A 1 312 ? 32.800 21.331 -0.363 1.00 30.55 870 LEU A CA 1
ATOM 2238 C C . LEU A 1 312 ? 31.482 21.674 0.343 1.00 31.72 870 LEU A C 1
ATOM 2239 O O . LEU A 1 312 ? 30.490 20.950 0.158 1.00 28.98 870 LEU A O 1
ATOM 2244 N N . ALA A 1 313 ? 31.406 22.820 1.048 1.00 26.45 871 ALA A N 1
ATOM 2245 C CA . ALA A 1 313 ? 30.184 23.200 1.743 1.00 25.40 871 ALA A CA 1
ATOM 2246 C C . ALA A 1 313 ? 28.944 23.252 0.887 1.00 26.93 871 ALA A C 1
ATOM 2247 O O . ALA A 1 313 ? 27.910 22.747 1.262 1.00 23.57 871 ALA A O 1
ATOM 2249 N N . LYS A 1 314 ? 29.054 23.886 -0.268 1.00 24.00 872 LYS A N 1
ATOM 2250 C CA . LYS A 1 314 ? 27.908 24.042 -1.124 1.00 24.86 872 LYS A CA 1
ATOM 2251 C C . LYS A 1 314 ? 27.422 22.663 -1.656 1.00 25.32 872 LYS A C 1
ATOM 2252 O O . LYS A 1 314 ? 26.210 22.465 -1.785 1.00 24.50 872 LYS A O 1
ATOM 2258 N N . GLY A 1 315 ? 28.364 21.790 -1.957 1.00 26.99 873 GLY A N 1
ATOM 2259 C CA . GLY A 1 315 ? 28.033 20.480 -2.508 1.00 28.40 873 GLY A CA 1
ATOM 2260 C C . GLY A 1 315 ? 27.375 19.632 -1.451 1.00 27.12 873 GLY A C 1
ATOM 2261 O O . GLY A 1 315 ? 26.419 18.953 -1.752 1.00 26.78 873 GLY A O 1
ATOM 2262 N N . GLN A 1 316 ? 27.840 19.741 -0.209 1.00 23.14 874 GLN A N 1
ATOM 2263 C CA . GLN A 1 316 ? 27.253 18.990 0.886 1.00 24.84 874 GLN A CA 1
ATOM 2264 C C . GLN A 1 316 ? 25.907 19.486 1.197 1.00 22.17 874 GLN A C 1
ATOM 2265 O O . GLN A 1 316 ? 24.984 18.668 1.424 1.00 23.11 874 GLN A O 1
ATOM 2271 N N . ILE A 1 317 ? 25.723 20.819 1.300 1.00 21.49 875 ILE A N 1
ATOM 2272 C CA . ILE A 1 317 ? 24.379 21.391 1.489 1.00 22.71 875 ILE A CA 1
ATOM 2273 C C . ILE A 1 317 ? 23.419 20.942 0.382 1.00 24.89 875 ILE A C 1
ATOM 2274 O O . ILE A 1 317 ? 22.221 20.617 0.656 1.00 22.98 875 ILE A O 1
ATOM 2279 N N . GLY A 1 318 ? 23.933 20.919 -0.837 1.00 23.95 876 GLY A N 1
ATOM 2280 C CA . GLY A 1 318 ? 23.058 20.529 -1.978 1.00 26.68 876 GLY A CA 1
ATOM 2281 C C . GLY A 1 318 ? 22.665 19.036 -1.868 1.00 22.31 876 GLY A C 1
ATOM 2282 O O . GLY A 1 318 ? 21.518 18.712 -2.120 1.00 25.44 876 GLY A O 1
ATOM 2283 N N . PHE A 1 319 ? 23.612 18.162 -1.549 1.00 23.79 877 PHE A N 1
ATOM 2284 C CA . PHE A 1 319 ? 23.330 16.719 -1.370 1.00 23.27 877 PHE A CA 1
ATOM 2285 C C . PHE A 1 319 ? 22.354 16.500 -0.222 1.00 25.19 877 PHE A C 1
ATOM 2286 O O . PHE A 1 319 ? 21.343 15.781 -0.315 1.00 23.53 877 PHE A O 1
ATOM 2294 N N . ILE A 1 320 ? 22.595 17.196 0.873 1.00 22.34 878 ILE A N 1
ATOM 2295 C CA . ILE A 1 320 ? 21.618 17.241 1.958 1.00 22.71 878 ILE A CA 1
ATOM 2296 C C . ILE A 1 320 ? 20.255 17.683 1.565 1.00 22.89 878 ILE A C 1
ATOM 2297 O O . ILE A 1 320 ? 19.267 16.999 1.854 1.00 24.13 878 ILE A O 1
ATOM 2302 N N . ASP A 1 321 ? 20.108 18.783 0.845 1.00 23.58 879 ASP A N 1
ATOM 2303 C CA . ASP A 1 321 ? 18.792 19.300 0.570 1.00 24.95 879 ASP A CA 1
ATOM 2304 C C . ASP A 1 321 ? 17.988 18.493 -0.465 1.00 23.29 879 ASP A C 1
ATOM 2305 O O . ASP A 1 321 ? 16.749 18.359 -0.311 1.00 28.96 879 ASP A O 1
ATOM 2310 N N . PHE A 1 322 ? 18.671 18.001 -1.457 1.00 27.91 880 PHE A N 1
ATOM 2311 C CA . PHE A 1 322 ? 17.991 17.411 -2.608 1.00 32.97 880 PHE A CA 1
ATOM 2312 C C . PHE A 1 322 ? 17.908 15.887 -2.503 1.00 28.89 880 PHE A C 1
ATOM 2313 O O . PHE A 1 322 ? 17.011 15.305 -3.108 1.00 29.97 880 PHE A O 1
ATOM 2321 N N . VAL A 1 323 ? 18.835 15.263 -1.783 1.00 24.69 881 VAL A N 1
ATOM 2322 C CA . VAL A 1 323 ? 18.844 13.777 -1.590 1.00 23.49 881 VAL A CA 1
ATOM 2323 C C . VAL A 1 323 ? 18.637 13.306 -0.178 1.00 23.64 881 VAL A C 1
ATOM 2324 O O . VAL A 1 323 ? 17.598 12.672 0.141 1.00 22.79 881 VAL A O 1
ATOM 2328 N N . ALA A 1 324 ? 19.594 13.602 0.724 1.00 22.15 882 ALA A N 1
ATOM 2329 C CA . ALA A 1 324 ? 19.634 12.947 2.011 1.00 22.65 882 ALA A CA 1
ATOM 2330 C C . ALA A 1 324 ? 18.578 13.380 3.001 1.00 21.24 882 ALA A C 1
ATOM 2331 O O . ALA A 1 324 ? 17.948 12.537 3.642 1.00 21.64 882 ALA A O 1
ATOM 2333 N N . ALA A 1 325 ? 18.365 14.692 3.170 1.00 22.58 883 ALA A N 1
ATOM 2334 C CA . ALA A 1 325 ? 17.345 15.151 4.144 1.00 23.82 883 ALA A CA 1
ATOM 2335 C C . ALA A 1 325 ? 15.924 14.618 3.814 1.00 22.56 883 ALA A C 1
ATOM 2336 O O . ALA A 1 325 ? 15.271 14.078 4.728 1.00 23.70 883 ALA A O 1
ATOM 2338 N N . PRO A 1 326 ? 15.467 14.751 2.600 1.00 23.43 884 PRO A N 1
ATOM 2339 C CA . PRO A 1 326 ? 14.102 14.270 2.355 1.00 25.72 884 PRO A CA 1
ATOM 2340 C C . PRO A 1 326 ? 14.049 12.724 2.475 1.00 23.35 884 PRO A C 1
ATOM 2341 O O . PRO A 1 326 ? 13.029 12.179 2.922 1.00 23.12 884 PRO A O 1
ATOM 2345 N N . PHE A 1 327 ? 15.100 12.033 2.048 1.00 21.47 885 PHE A N 1
ATOM 2346 C CA . PHE A 1 327 ? 15.116 10.542 2.212 1.00 21.48 885 PHE A CA 1
ATOM 2347 C C . PHE A 1 327 ? 14.974 10.085 3.651 1.00 21.18 885 PHE A C 1
ATOM 2348 O O . PHE A 1 327 ? 14.002 9.341 4.020 1.00 22.90 885 PHE A O 1
ATOM 2356 N N . PHE A 1 328 ? 15.836 10.589 4.528 1.00 19.89 886 PHE A N 1
ATOM 2357 C CA . PHE A 1 328 ? 15.776 10.208 5.886 1.00 21.95 886 PHE A CA 1
ATOM 2358 C C . PHE A 1 328 ? 14.522 10.735 6.553 1.00 21.28 886 PHE A C 1
ATOM 2359 O O . PHE A 1 328 ? 13.887 9.985 7.303 1.00 21.19 886 PHE A O 1
ATOM 2367 N N . GLN A 1 329 ? 14.070 11.953 6.217 1.00 24.33 887 GLN A N 1
ATOM 2368 C CA . GLN A 1 329 ? 12.876 12.440 6.902 1.00 23.42 887 GLN A CA 1
ATOM 2369 C C . GLN A 1 329 ? 11.667 11.578 6.529 1.00 23.86 887 GLN A C 1
ATOM 2370 O O . GLN A 1 329 ? 10.849 11.248 7.386 1.00 24.27 887 GLN A O 1
ATOM 2376 N N . LYS A 1 330 ? 11.542 11.296 5.238 1.00 22.06 888 LYS A N 1
ATOM 2377 C CA . LYS A 1 330 ? 10.401 10.521 4.731 1.00 23.07 888 LYS A CA 1
ATOM 2378 C C . LYS A 1 330 ? 10.372 9.105 5.334 1.00 23.26 888 LYS A C 1
ATOM 2379 O O . LYS A 1 330 ? 9.285 8.621 5.782 1.00 22.36 888 LYS A O 1
ATOM 2385 N N . ILE A 1 331 ? 11.546 8.431 5.408 1.00 24.06 889 ILE A N 1
ATOM 2386 C CA . ILE A 1 331 ? 11.478 7.030 5.899 1.00 22.08 889 ILE A CA 1
ATOM 2387 C C . ILE A 1 331 ? 11.207 7.013 7.396 1.00 24.14 889 ILE A C 1
ATOM 2388 O O . ILE A 1 331 ? 10.487 6.120 7.951 1.00 22.31 889 ILE A O 1
ATOM 2393 N N . VAL A 1 332 ? 11.833 7.956 8.112 1.00 22.31 890 VAL A N 1
ATOM 2394 C CA . VAL A 1 332 ? 11.605 8.032 9.537 1.00 24.35 890 VAL A CA 1
ATOM 2395 C C . VAL A 1 332 ? 10.124 8.269 9.805 1.00 24.63 890 VAL A C 1
ATOM 2396 O O . VAL A 1 332 ? 9.526 7.584 10.661 1.00 24.72 890 VAL A O 1
ATOM 2400 N N . ASP A 1 333 ? 9.545 9.250 9.135 1.00 25.19 891 ASP A N 1
ATOM 2401 C CA . ASP A 1 333 ? 8.154 9.628 9.377 1.00 26.31 891 ASP A CA 1
ATOM 2402 C C . ASP A 1 333 ? 7.217 8.504 9.000 1.00 28.78 891 ASP A C 1
ATOM 2403 O O . ASP A 1 333 ? 6.210 8.304 9.655 1.00 30.49 891 ASP A O 1
ATOM 2408 N N . ALA A 1 334 ? 7.533 7.789 7.939 1.00 25.62 892 ALA A N 1
ATOM 2409 C CA . ALA A 1 334 ? 6.667 6.707 7.413 1.00 27.85 892 ALA A CA 1
ATOM 2410 C C . ALA A 1 334 ? 6.600 5.513 8.339 1.00 28.23 892 ALA A C 1
ATOM 2411 O O . ALA A 1 334 ? 5.556 4.865 8.431 1.00 30.09 892 ALA A O 1
ATOM 2413 N N . CYS A 1 335 ? 7.700 5.182 9.010 1.00 25.83 893 CYS A N 1
ATOM 2414 C CA . CYS A 1 335 ? 7.794 3.894 9.551 1.00 27.71 893 CYS A CA 1
ATOM 2415 C C . CYS A 1 335 ? 8.988 3.667 10.495 1.00 26.61 893 CYS A C 1
ATOM 2416 O O . CYS A 1 335 ? 8.922 2.877 11.446 1.00 29.84 893 CYS A O 1
ATOM 2419 N N . LEU A 1 336 ? 10.100 4.352 10.254 1.00 23.86 894 LEU A N 1
ATOM 2420 C CA . LEU A 1 336 ? 11.355 4.038 10.945 1.00 23.19 894 LEU A CA 1
ATOM 2421 C C . LEU A 1 336 ? 11.615 5.121 11.974 1.00 25.47 894 LEU A C 1
ATOM 2422 O O . LEU A 1 336 ? 12.699 5.749 12.008 1.00 23.11 894 LEU A O 1
ATOM 2427 N N . GLN A 1 337 ? 10.672 5.256 12.913 1.00 25.21 895 GLN A N 1
ATOM 2428 C CA . GLN A 1 337 ? 10.774 6.338 13.930 1.00 28.68 895 GLN A CA 1
ATOM 2429 C C . GLN A 1 337 ? 12.000 6.289 14.791 1.00 25.29 895 GLN A C 1
ATOM 2430 O O . GLN A 1 337 ? 12.541 7.312 15.212 1.00 26.18 895 GLN A O 1
ATOM 2436 N N . GLY A 1 338 ? 12.539 5.105 15.029 1.00 24.17 896 GLY A N 1
ATOM 2437 C CA . GLY A 1 338 ? 13.731 5.003 15.843 1.00 24.25 896 GLY A CA 1
ATOM 2438 C C . GLY A 1 338 ? 15.000 5.559 15.215 1.00 21.02 896 GLY A C 1
ATOM 2439 O O . GLY A 1 338 ? 16.007 5.644 15.907 1.00 22.83 896 GLY A O 1
ATOM 2440 N N . MET A 1 339 ? 14.974 5.834 13.914 1.00 22.21 897 MET A N 1
ATOM 2441 C CA . MET A 1 339 ? 16.130 6.409 13.223 1.00 21.85 897 MET A CA 1
ATOM 2442 C C . MET A 1 339 ? 16.074 7.968 13.194 1.00 25.44 897 MET A C 1
ATOM 2443 O O . MET A 1 339 ? 16.849 8.638 12.425 1.00 23.06 897 MET A O 1
ATOM 2448 N N . GLN A 1 340 ? 15.211 8.562 14.045 1.00 23.63 898 GLN A N 1
ATOM 2449 C CA . GLN A 1 340 ? 15.115 10.043 14.110 1.00 25.39 898 GLN A CA 1
ATOM 2450 C C . GLN A 1 340 ? 16.468 10.684 14.216 1.00 22.84 898 GLN A C 1
ATOM 2451 O O . GLN A 1 340 ? 16.635 11.777 13.679 1.00 23.16 898 GLN A O 1
ATOM 2457 N N . TRP A 1 341 ? 17.412 10.086 14.927 1.00 22.43 899 TRP A N 1
ATOM 2458 C CA . TRP A 1 341 ? 18.724 10.735 15.054 1.00 24.49 899 TRP A CA 1
ATOM 2459 C C . TRP A 1 341 ? 19.394 11.081 13.745 1.00 26.84 899 TRP A C 1
ATOM 2460 O O . TRP A 1 341 ? 20.187 12.026 13.691 1.00 23.44 899 TRP A O 1
ATOM 2471 N N . THR A 1 342 ? 19.119 10.330 12.699 1.00 21.71 900 THR A N 1
ATOM 2472 C CA . THR A 1 342 ? 19.726 10.624 11.400 1.00 19.99 900 THR A CA 1
ATOM 2473 C C . THR A 1 342 ? 19.280 11.984 10.883 1.00 20.27 900 THR A C 1
ATOM 2474 O O . THR A 1 342 ? 20.102 12.758 10.378 1.00 23.31 900 THR A O 1
ATOM 2478 N N . VAL A 1 343 ? 18.001 12.290 10.995 1.00 21.30 901 VAL A N 1
ATOM 2479 C CA . VAL A 1 343 ? 17.423 13.546 10.549 1.00 23.21 901 VAL A CA 1
ATOM 2480 C C . VAL A 1 343 ? 18.054 14.668 11.387 1.00 23.81 901 VAL A C 1
ATOM 2481 O O . VAL A 1 343 ? 18.478 15.732 10.845 1.00 25.68 901 VAL A O 1
ATOM 2485 N N . ASP A 1 344 ? 18.149 14.418 12.678 1.00 23.35 902 ASP A N 1
ATOM 2486 C CA . ASP A 1 344 ? 18.724 15.413 13.602 1.00 24.19 902 ASP A CA 1
ATOM 2487 C C . ASP A 1 344 ? 20.175 15.756 13.211 1.00 26.08 902 ASP A C 1
ATOM 2488 O O . ASP A 1 344 ? 20.565 16.971 13.184 1.00 24.90 902 ASP A O 1
ATOM 2493 N N . ARG A 1 345 ? 20.996 14.732 12.940 1.00 21.75 903 ARG A N 1
ATOM 2494 C CA . ARG A 1 345 ? 22.380 14.952 12.604 1.00 23.34 903 ARG A CA 1
ATOM 2495 C C . ARG A 1 345 ? 22.549 15.612 11.233 1.00 24.01 903 ARG A C 1
ATOM 2496 O O . ARG A 1 345 ? 23.398 16.514 11.061 1.00 21.93 903 ARG A O 1
ATOM 2504 N N . ILE A 1 346 ? 21.691 15.264 10.289 1.00 23.04 904 ILE A N 1
ATOM 2505 C CA . ILE A 1 346 ? 21.732 15.933 8.973 1.00 23.75 904 ILE A CA 1
ATOM 2506 C C . ILE A 1 346 ? 21.445 17.448 9.181 1.00 24.04 904 ILE A C 1
ATOM 2507 O O . ILE A 1 346 ? 22.058 18.343 8.551 1.00 22.33 904 ILE A O 1
ATOM 2512 N N . LYS A 1 347 ? 20.471 17.730 10.029 1.00 22.70 905 LYS A N 1
ATOM 2513 C CA . LYS A 1 347 ? 20.121 19.135 10.284 1.00 26.18 905 LYS A CA 1
ATOM 2514 C C . LYS A 1 347 ? 21.304 19.851 10.924 1.00 24.35 905 LYS A C 1
ATOM 2515 O O . LYS A 1 347 ? 21.615 21.013 10.497 1.00 24.99 905 LYS A O 1
ATOM 2521 N N . SER A 1 348 ? 21.950 19.223 11.898 1.00 24.51 906 SER A N 1
ATOM 2522 C CA . SER A 1 348 ? 23.184 19.811 12.529 1.00 26.53 906 SER A CA 1
ATOM 2523 C C . SER A 1 348 ? 24.355 19.938 11.598 1.00 27.44 906 SER A C 1
ATOM 2524 O O . SER A 1 348 ? 25.043 20.972 11.576 1.00 22.90 906 SER A O 1
ATOM 2527 N N . ASN A 1 349 ? 24.564 18.945 10.722 1.00 21.69 907 ASN A N 1
ATOM 2528 C CA . ASN A 1 349 ? 25.584 19.110 9.705 1.00 25.03 907 ASN A CA 1
ATOM 2529 C C . ASN A 1 349 ? 25.311 20.198 8.711 1.00 23.37 907 ASN A C 1
ATOM 2530 O O . ASN A 1 349 ? 26.263 20.919 8.350 1.00 25.15 907 ASN A O 1
ATOM 2535 N N . ARG A 1 350 ? 24.063 20.360 8.261 1.00 21.86 908 ARG A N 1
ATOM 2536 C CA . ARG A 1 350 ? 23.689 21.380 7.315 1.00 23.08 908 ARG A CA 1
ATOM 2537 C C . ARG A 1 350 ? 24.006 22.750 7.993 1.00 25.34 908 ARG A C 1
ATOM 2538 O O . ARG A 1 350 ? 24.569 23.637 7.380 1.00 22.17 908 ARG A O 1
ATOM 2546 N N . ALA A 1 351 ? 23.663 22.868 9.255 1.00 23.77 909 ALA A N 1
ATOM 2547 C CA . ALA A 1 351 ? 23.916 24.163 9.977 1.00 23.26 909 ALA A CA 1
ATOM 2548 C C . ALA A 1 351 ? 25.381 24.458 10.083 1.00 24.68 909 ALA A C 1
ATOM 2549 O O . ALA A 1 351 ? 25.804 25.624 9.961 1.00 25.18 909 ALA A O 1
ATOM 2551 N N . GLN A 1 352 ? 26.191 23.438 10.264 1.00 22.00 910 GLN A N 1
ATOM 2552 C CA . GLN A 1 352 ? 27.582 23.590 10.362 1.00 24.03 910 GLN A CA 1
ATOM 2553 C C . GLN A 1 352 ? 28.210 23.978 9.032 1.00 27.54 910 GLN A C 1
ATOM 2554 O O . GLN A 1 352 ? 29.101 24.857 8.982 1.00 25.58 910 GLN A O 1
ATOM 2560 N N . TRP A 1 353 ? 27.794 23.328 7.940 1.00 22.33 911 TRP A N 1
ATOM 2561 C CA . TRP A 1 353 ? 28.221 23.830 6.610 1.00 20.65 911 TRP A CA 1
ATOM 2562 C C . TRP A 1 353 ? 27.789 25.278 6.363 1.00 22.03 911 TRP A C 1
ATOM 2563 O O . TRP A 1 353 ? 28.542 26.059 5.710 1.00 23.37 911 TRP A O 1
ATOM 2574 N N . GLU A 1 354 ? 26.597 25.652 6.817 1.00 21.23 912 GLU A N 1
ATOM 2575 C CA . GLU A 1 354 ? 26.108 27.021 6.676 1.00 23.01 912 GLU A CA 1
ATOM 2576 C C . GLU A 1 354 ? 27.025 27.987 7.450 1.00 23.53 912 GLU A C 1
ATOM 2577 O O . GLU A 1 354 ? 27.284 29.091 6.939 1.00 25.70 912 GLU A O 1
ATOM 2583 N N . ARG A 1 355 ? 27.539 27.553 8.598 1.00 25.07 913 ARG A N 1
ATOM 2584 C CA . ARG A 1 355 ? 28.516 28.367 9.348 1.00 23.68 913 ARG A CA 1
ATOM 2585 C C . ARG A 1 355 ? 29.840 28.476 8.608 1.00 23.78 913 ARG A C 1
ATOM 2586 O O . ARG A 1 355 ? 30.541 29.532 8.637 1.00 22.91 913 ARG A O 1
ATOM 2594 N N . VAL A 1 356 ? 30.247 27.425 7.904 1.00 22.15 914 VAL A N 1
ATOM 2595 C CA . VAL A 1 356 ? 31.439 27.525 7.015 1.00 23.58 914 VAL A CA 1
ATOM 2596 C C . VAL A 1 356 ? 31.230 28.597 5.949 1.00 25.85 914 VAL A C 1
ATOM 2597 O O . VAL A 1 356 ? 32.088 29.419 5.724 1.00 24.48 914 VAL A O 1
ATOM 2601 N N . LEU A 1 357 ? 30.049 28.643 5.329 1.00 23.13 915 LEU A N 1
ATOM 2602 C CA . LEU A 1 357 ? 29.776 29.656 4.340 1.00 24.23 915 LEU A CA 1
ATOM 2603 C C . LEU A 1 357 ? 29.692 31.078 5.016 1.00 24.74 915 LEU A C 1
ATOM 2604 O O . LEU A 1 357 ? 30.302 32.016 4.531 1.00 24.23 915 LEU A O 1
ATOM 2609 N N . GLU A 1 358 ? 29.038 31.147 6.155 1.00 21.81 916 GLU A N 1
ATOM 2610 C CA . GLU A 1 358 ? 28.799 32.442 6.824 1.00 22.41 916 GLU A CA 1
ATOM 2611 C C . GLU A 1 358 ? 30.131 33.075 7.181 1.00 23.71 916 GLU A C 1
ATOM 2612 O O . GLU A 1 358 ? 30.231 34.352 7.136 1.00 23.32 916 GLU A O 1
ATOM 2618 N N . THR A 1 359 ? 31.123 32.263 7.542 1.00 23.48 917 THR A N 1
ATOM 2619 C CA . THR A 1 359 ? 32.416 32.809 8.027 1.00 25.21 917 THR A CA 1
ATOM 2620 C C . THR A 1 359 ? 33.473 32.891 6.967 1.00 25.82 917 THR A C 1
ATOM 2621 O O . THR A 1 359 ? 34.597 33.345 7.230 1.00 26.05 917 THR A O 1
ATOM 2625 N N . ARG A 1 360 ? 33.148 32.482 5.763 1.00 25.90 918 ARG A N 1
ATOM 2626 C CA . ARG A 1 360 ? 34.194 32.486 4.711 1.00 27.91 918 ARG A CA 1
ATOM 2627 C C . ARG A 1 360 ? 34.519 33.925 4.241 1.00 33.85 918 ARG A C 1
ATOM 2628 O O . ARG A 1 360 ? 35.692 34.214 3.895 1.00 28.50 918 ARG A O 1
ATOM 2637 N N . VAL B 1 28 ? 14.890 45.079 15.108 1.00 67.14 586 VAL B N 1
ATOM 2638 C CA . VAL B 1 28 ? 14.320 43.835 15.742 1.00 66.07 586 VAL B CA 1
ATOM 2639 C C . VAL B 1 28 ? 12.766 43.750 15.552 1.00 57.48 586 VAL B C 1
ATOM 2640 O O . VAL B 1 28 ? 12.091 44.740 15.695 1.00 52.69 586 VAL B O 1
ATOM 2644 N N . THR B 1 29 ? 12.224 42.584 15.180 1.00 55.56 587 THR B N 1
ATOM 2645 C CA . THR B 1 29 ? 10.766 42.309 15.151 1.00 52.21 587 THR B CA 1
ATOM 2646 C C . THR B 1 29 ? 10.186 42.253 16.557 1.00 58.95 587 THR B C 1
ATOM 2647 O O . THR B 1 29 ? 10.814 41.665 17.440 1.00 54.76 587 THR B O 1
ATOM 2651 N N . ALA B 1 30 ? 8.973 42.769 16.761 1.00 52.26 588 ALA B N 1
ATOM 2652 C CA . ALA B 1 30 ? 8.465 42.931 18.119 1.00 52.39 588 ALA B CA 1
ATOM 2653 C C . ALA B 1 30 ? 8.105 41.601 18.729 1.00 50.98 588 ALA B C 1
ATOM 2654 O O . ALA B 1 30 ? 7.714 40.677 18.029 1.00 44.32 588 ALA B O 1
ATOM 2656 N N . ILE B 1 31 ? 8.269 41.475 20.051 1.00 44.78 589 ILE B N 1
ATOM 2657 C CA . ILE B 1 31 ? 7.887 40.258 20.725 1.00 39.15 589 ILE B CA 1
ATOM 2658 C C . ILE B 1 31 ? 6.353 40.174 20.760 1.00 41.26 589 ILE B C 1
ATOM 2659 O O . ILE B 1 31 ? 5.712 41.164 21.017 1.00 41.56 589 ILE B O 1
ATOM 2664 N N . THR B 1 32 ? 5.778 38.993 20.561 1.00 46.10 590 THR B N 1
ATOM 2665 C CA . THR B 1 32 ? 4.297 38.849 20.601 1.00 47.28 590 THR B CA 1
ATOM 2666 C C . THR B 1 32 ? 3.782 38.389 21.935 1.00 52.17 590 THR B C 1
ATOM 2667 O O . THR B 1 32 ? 4.481 37.693 22.675 1.00 51.75 590 THR B O 1
ATOM 2671 N N . LYS B 1 33 ? 2.519 38.696 22.210 1.00 52.33 591 LYS B N 1
ATOM 2672 C CA . LYS B 1 33 ? 1.853 38.220 23.427 1.00 53.92 591 LYS B CA 1
ATOM 2673 C C . LYS B 1 33 ? 1.910 36.701 23.583 1.00 50.01 591 LYS B C 1
ATOM 2674 O O . LYS B 1 33 ? 2.091 36.185 24.685 1.00 50.00 591 LYS B O 1
ATOM 2680 N N . VAL B 1 34 ? 1.767 35.975 22.481 1.00 47.82 592 VAL B N 1
ATOM 2681 C CA . VAL B 1 34 ? 1.872 34.527 22.516 1.00 49.79 592 VAL B CA 1
ATOM 2682 C C . VAL B 1 34 ? 3.238 34.071 23.055 1.00 46.10 592 VAL B C 1
ATOM 2683 O O . VAL B 1 34 ? 3.302 33.143 23.880 1.00 50.25 592 VAL B O 1
ATOM 2687 N N . GLU B 1 35 ? 4.309 34.693 22.544 1.00 47.64 593 GLU B N 1
ATOM 2688 C CA . GLU B 1 35 ? 5.711 34.419 23.000 1.00 45.72 593 GLU B CA 1
ATOM 2689 C C . GLU B 1 35 ? 5.833 34.713 24.515 1.00 36.70 593 GLU B C 1
ATOM 2690 O O . GLU B 1 35 ? 6.449 33.925 25.246 1.00 35.10 593 GLU B O 1
ATOM 2696 N N . ARG B 1 36 ? 5.244 35.810 24.974 1.00 33.74 594 ARG B N 1
ATOM 2697 C CA . ARG B 1 36 ? 5.324 36.138 26.406 1.00 39.52 594 ARG B CA 1
ATOM 2698 C C . ARG B 1 36 ? 4.643 35.090 27.311 1.00 38.94 594 ARG B C 1
ATOM 2699 O O . ARG B 1 36 ? 5.206 34.611 28.345 1.00 36.79 594 ARG B O 1
ATOM 2707 N N . GLU B 1 37 ? 3.444 34.683 26.888 1.00 43.40 595 GLU B N 1
ATOM 2708 C CA . GLU B 1 37 ? 2.600 33.759 27.687 1.00 40.82 595 GLU B CA 1
ATOM 2709 C C . GLU B 1 37 ? 3.200 32.393 27.851 1.00 37.67 595 GLU B C 1
ATOM 2710 O O . GLU B 1 37 ? 3.081 31.774 28.907 1.00 40.17 595 GLU B O 1
ATOM 2716 N N . ALA B 1 38 ? 3.846 31.925 26.788 1.00 36.59 596 ALA B N 1
ATOM 2717 C CA . ALA B 1 38 ? 4.639 30.710 26.818 1.00 38.46 596 ALA B CA 1
ATOM 2718 C C . ALA B 1 38 ? 5.688 30.701 27.968 1.00 39.57 596 ALA B C 1
ATOM 2719 O O . ALA B 1 38 ? 5.964 29.657 28.590 1.00 39.22 596 ALA B O 1
ATOM 2721 N N . VAL B 1 39 ? 6.248 31.875 28.266 1.00 38.15 597 VAL B N 1
ATOM 2722 C CA . VAL B 1 39 ? 7.162 32.018 29.411 1.00 38.51 597 VAL B CA 1
ATOM 2723 C C . VAL B 1 39 ? 6.370 32.161 30.703 1.00 38.20 597 VAL B C 1
ATOM 2724 O O . VAL B 1 39 ? 6.667 31.435 31.662 1.00 44.46 597 VAL B O 1
ATOM 2728 N N . LEU B 1 40 ? 5.376 33.064 30.708 1.00 37.29 598 LEU B N 1
ATOM 2729 C CA . LEU B 1 40 ? 4.563 33.326 31.913 1.00 43.19 598 LEU B CA 1
ATOM 2730 C C . LEU B 1 40 ? 3.879 32.081 32.503 1.00 48.97 598 LEU B C 1
ATOM 2731 O O . LEU B 1 40 ? 3.703 32.005 33.728 1.00 43.19 598 LEU B O 1
ATOM 2736 N N . VAL B 1 41 ? 3.535 31.096 31.663 1.00 46.38 599 VAL B N 1
ATOM 2737 C CA . VAL B 1 41 ? 2.924 29.861 32.181 1.00 46.92 599 VAL B CA 1
ATOM 2738 C C . VAL B 1 41 ? 3.903 28.929 32.921 1.00 49.60 599 VAL B C 1
ATOM 2739 O O . VAL B 1 41 ? 3.454 28.084 33.691 1.00 45.26 599 VAL B O 1
ATOM 2743 N N . CYS B 1 42 ? 5.223 29.078 32.743 1.00 49.80 600 CYS B N 1
ATOM 2744 C CA . CYS B 1 42 ? 6.183 28.204 33.470 1.00 46.95 600 CYS B CA 1
ATOM 2745 C C . CYS B 1 42 ? 6.308 28.605 34.942 1.00 54.14 600 CYS B C 1
ATOM 2746 O O . CYS B 1 42 ? 6.861 29.683 35.244 1.00 56.02 600 CYS B O 1
ATOM 2749 N N . GLU B 1 43 ? 5.848 27.729 35.848 1.00 50.74 601 GLU B N 1
ATOM 2750 C CA . GLU B 1 43 ? 5.891 27.976 37.308 1.00 57.19 601 GLU B CA 1
ATOM 2751 C C . GLU B 1 43 ? 7.175 27.517 38.057 1.00 50.25 601 GLU B C 1
ATOM 2752 O O . GLU B 1 43 ? 7.342 27.870 39.245 1.00 44.43 601 GLU B O 1
ATOM 2758 N N . LEU B 1 44 ? 8.044 26.741 37.402 1.00 45.79 602 LEU B N 1
ATOM 2759 C CA . LEU B 1 44 ? 9.299 26.280 38.026 1.00 49.55 602 LEU B CA 1
ATOM 2760 C C . LEU B 1 44 ? 9.095 25.634 39.419 1.00 53.67 602 LEU B C 1
ATOM 2761 O O . LEU B 1 44 ? 9.860 25.898 40.394 1.00 41.44 602 LEU B O 1
ATOM 2766 N N . PRO B 1 45 ? 8.069 24.761 39.527 1.00 59.78 603 PRO B N 1
ATOM 2767 C CA . PRO B 1 45 ? 7.878 24.229 40.863 1.00 53.23 603 PRO B CA 1
ATOM 2768 C C . PRO B 1 45 ? 9.087 23.374 41.190 1.00 50.04 603 PRO B C 1
ATOM 2769 O O . PRO B 1 45 ? 9.676 22.702 40.273 1.00 45.85 603 PRO B O 1
ATOM 2773 N N . SER B 1 46 ? 9.462 23.446 42.468 1.00 46.39 604 SER B N 1
ATOM 2774 C CA . SER B 1 46 ? 10.594 22.712 43.054 1.00 49.02 604 SER B CA 1
ATOM 2775 C C . SER B 1 46 ? 11.980 23.338 42.833 1.00 44.93 604 SER B C 1
ATOM 2776 O O . SER B 1 46 ? 12.992 22.707 43.210 1.00 43.21 604 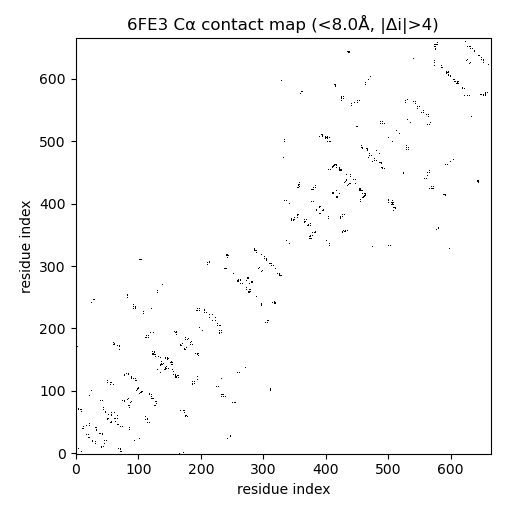SER B O 1
ATOM 2779 N N . PHE B 1 47 ? 12.081 24.497 42.175 1.00 38.19 605 PHE B N 1
ATOM 2780 C CA . PHE B 1 47 ? 13.423 25.076 41.976 1.00 36.93 605 PHE B CA 1
ATOM 2781 C C . PHE B 1 47 ? 13.509 26.323 42.828 1.00 35.65 605 PHE B C 1
ATOM 2782 O O . PHE B 1 47 ? 12.525 27.029 42.937 1.00 35.68 605 PHE B O 1
ATOM 2790 N N . ASP B 1 48 ? 14.682 26.566 43.426 1.00 32.49 606 ASP B N 1
ATOM 2791 C CA . ASP B 1 48 ? 14.976 27.870 44.005 1.00 33.51 606 ASP B CA 1
ATOM 2792 C C . ASP B 1 48 ? 16.091 28.478 43.118 1.00 30.35 606 ASP B C 1
ATOM 2793 O O . ASP B 1 48 ? 17.263 28.065 43.227 1.00 27.08 606 ASP B O 1
ATOM 2798 N N . VAL B 1 49 ? 15.672 29.386 42.235 1.00 29.55 607 VAL B N 1
ATOM 2799 C CA . VAL B 1 49 ? 16.630 30.041 41.331 1.00 28.26 607 VAL B CA 1
ATOM 2800 C C . VAL B 1 49 ? 17.684 30.893 42.074 1.00 32.48 607 VAL B C 1
ATOM 2801 O O . VAL B 1 49 ? 18.678 31.266 41.469 1.00 29.27 607 VAL B O 1
ATOM 2805 N N . THR B 1 50 ? 17.517 31.161 43.382 1.00 26.82 608 THR B N 1
ATOM 2806 C CA . THR B 1 50 ? 18.523 31.961 44.105 1.00 26.78 608 THR B CA 1
ATOM 2807 C C . THR B 1 50 ? 19.577 31.143 44.756 1.00 26.46 608 THR B C 1
ATOM 2808 O O . THR B 1 50 ? 20.533 31.663 45.283 1.00 26.51 608 THR B O 1
ATOM 2812 N N . ASP B 1 51 ? 19.447 29.813 44.710 1.00 27.80 609 ASP B N 1
ATOM 2813 C CA . ASP B 1 51 ? 20.351 28.942 45.435 1.00 30.26 609 ASP B CA 1
ATOM 2814 C C . ASP B 1 51 ? 21.628 28.608 44.705 1.00 26.73 609 ASP B C 1
ATOM 2815 O O . ASP B 1 51 ? 21.609 28.378 43.464 1.00 26.53 609 ASP B O 1
ATOM 2820 N N . VAL B 1 52 ? 22.766 28.580 45.419 1.00 26.84 610 VAL B N 1
ATOM 2821 C CA . VAL B 1 52 ? 24.038 28.187 44.825 1.00 29.02 610 VAL B CA 1
ATOM 2822 C C . VAL B 1 52 ? 24.056 26.742 44.238 1.00 34.82 610 VAL B C 1
ATOM 2823 O O . VAL B 1 52 ? 24.898 26.422 43.434 1.00 33.24 610 VAL B O 1
ATOM 2827 N N . GLU B 1 53 ? 23.117 25.899 44.652 1.00 32.58 611 GLU B N 1
ATOM 2828 C CA . GLU B 1 53 ? 23.011 24.555 44.122 1.00 35.56 611 GLU B CA 1
ATOM 2829 C C . GLU B 1 53 ? 21.946 24.339 43.064 1.00 33.63 611 GLU B C 1
ATOM 2830 O O . GLU B 1 53 ? 21.784 23.223 42.592 1.00 31.32 611 GLU B O 1
ATOM 2836 N N . PHE B 1 54 ? 21.236 25.398 42.675 1.00 30.26 612 PHE B N 1
ATOM 2837 C CA . PHE B 1 54 ? 20.334 25.403 41.571 1.00 32.46 612 PHE B CA 1
ATOM 2838 C C . PHE B 1 54 ? 20.932 24.707 40.353 1.00 31.54 612 PHE B C 1
ATOM 2839 O O . PHE B 1 54 ? 22.104 24.953 40.027 1.00 27.13 612 PHE B O 1
ATOM 2847 N N . ASP B 1 55 ? 20.103 23.831 39.728 1.00 30.85 613 ASP B N 1
ATOM 2848 C CA . ASP B 1 55 ? 20.528 22.945 38.650 1.00 32.53 613 ASP B CA 1
ATOM 2849 C C . ASP B 1 55 ? 19.796 23.261 37.366 1.00 33.12 613 ASP B C 1
ATOM 2850 O O . ASP B 1 55 ? 18.675 22.797 37.138 1.00 29.65 613 ASP B O 1
ATOM 2855 N N . LEU B 1 56 ? 20.413 24.117 36.519 1.00 32.12 614 LEU B N 1
ATOM 2856 C CA . LEU B 1 56 ? 19.797 24.507 35.266 1.00 29.00 614 LEU B CA 1
ATOM 2857 C C . LEU B 1 56 ? 19.563 23.304 34.294 1.00 27.03 614 LEU B C 1
ATOM 2858 O O . LEU B 1 56 ? 18.612 23.327 33.532 1.00 29.99 614 LEU B O 1
ATOM 2863 N N . PHE B 1 57 ? 20.438 22.338 34.320 1.00 30.00 615 PHE B N 1
ATOM 2864 C CA . PHE B 1 57 ? 20.287 21.092 33.492 1.00 29.29 615 PHE B CA 1
ATOM 2865 C C . PHE B 1 57 ? 19.036 20.345 33.886 1.00 31.29 615 PHE B C 1
ATOM 2866 O O . PHE B 1 57 ? 18.215 20.028 33.055 1.00 31.25 615 PHE B O 1
ATOM 2874 N N . ARG B 1 58 ? 18.837 20.180 35.178 1.00 33.35 616 ARG B N 1
ATOM 2875 C CA . ARG B 1 58 ? 17.548 19.632 35.707 1.00 36.57 616 ARG B CA 1
ATOM 2876 C C . ARG B 1 58 ? 16.361 20.483 35.348 1.00 36.65 616 ARG B C 1
ATOM 2877 O O . ARG B 1 58 ? 15.329 19.979 34.900 1.00 35.38 616 ARG B O 1
ATOM 2885 N N . ALA B 1 59 ? 16.461 21.810 35.489 1.00 34.08 617 ALA B N 1
ATOM 2886 C CA . ALA B 1 59 ? 15.389 22.655 35.001 1.00 34.96 617 ALA B CA 1
ATOM 2887 C C . ALA B 1 59 ? 15.103 22.414 33.487 1.00 33.54 617 ALA B C 1
ATOM 2888 O O . ALA B 1 59 ? 13.947 22.409 33.079 1.00 35.55 617 ALA B O 1
ATOM 2890 N N . ARG B 1 60 ? 16.155 22.247 32.682 1.00 32.79 618 ARG B N 1
ATOM 2891 C CA . ARG B 1 60 ? 15.989 22.085 31.209 1.00 33.61 618 ARG B CA 1
ATOM 2892 C C . ARG B 1 60 ? 15.229 20.769 30.844 1.00 37.67 618 ARG B C 1
ATOM 2893 O O . ARG B 1 60 ? 14.332 20.743 29.981 1.00 36.49 618 ARG B O 1
ATOM 2901 N N . GLU B 1 61 ? 15.618 19.730 31.548 1.00 36.96 619 GLU B N 1
ATOM 2902 C CA . GLU B 1 61 ? 14.988 18.398 31.403 1.00 46.50 619 GLU B CA 1
ATOM 2903 C C . GLU B 1 61 ? 13.600 18.282 31.992 1.00 44.39 619 GLU B C 1
ATOM 2904 O O . GLU B 1 61 ? 12.947 17.302 31.732 1.00 46.20 619 GLU B O 1
ATOM 2910 N N . SER B 1 62 ? 13.186 19.219 32.827 1.00 40.50 620 SER B N 1
ATOM 2911 C CA . SER B 1 62 ? 11.926 19.160 33.516 1.00 44.35 620 SER B CA 1
ATOM 2912 C C . SER B 1 62 ? 10.730 19.341 32.582 1.00 48.84 620 SER B C 1
ATOM 2913 O O . SER B 1 62 ? 9.664 18.913 32.918 1.00 50.94 620 SER B O 1
ATOM 2916 N N . THR B 1 63 ? 10.850 20.017 31.448 1.00 47.34 621 THR B N 1
ATOM 2917 C CA . THR B 1 63 ? 9.688 20.153 30.548 1.00 43.24 621 THR B CA 1
ATOM 2918 C C . THR B 1 63 ? 10.205 19.932 29.140 1.00 45.73 621 THR B C 1
ATOM 2919 O O . THR B 1 63 ? 11.404 19.737 28.974 1.00 40.38 621 THR B O 1
ATOM 2923 N N . ASP B 1 64 ? 9.293 19.979 28.157 1.00 39.85 622 ASP B N 1
ATOM 2924 C CA . ASP B 1 64 ? 9.605 19.895 26.754 1.00 46.89 622 ASP B CA 1
ATOM 2925 C C . ASP B 1 64 ? 9.786 21.299 26.143 1.00 47.76 622 ASP B C 1
ATOM 2926 O O . ASP B 1 64 ? 9.917 21.417 24.925 1.00 43.62 622 ASP B O 1
ATOM 2931 N N . LYS B 1 65 ? 9.831 22.354 26.969 1.00 40.53 623 LYS B N 1
ATOM 2932 C CA . LYS B 1 65 ? 10.018 23.735 26.461 1.00 40.75 623 LYS B CA 1
ATOM 2933 C C . LYS B 1 65 ? 11.185 24.369 27.243 1.00 34.70 623 LYS B C 1
ATOM 2934 O O . LYS B 1 65 ? 10.979 25.288 28.041 1.00 33.29 623 LYS B O 1
ATOM 2940 N N . PRO B 1 66 ? 12.360 23.788 27.093 1.00 33.25 624 PRO B N 1
ATOM 2941 C CA . PRO B 1 66 ? 13.417 24.244 27.974 1.00 33.70 624 PRO B CA 1
ATOM 2942 C C . PRO B 1 66 ? 13.823 25.717 27.705 1.00 35.01 624 PRO B C 1
ATOM 2943 O O . PRO B 1 66 ? 14.304 26.362 28.627 1.00 33.06 624 PRO B O 1
ATOM 2947 N N . LEU B 1 67 ? 13.632 26.227 26.486 1.00 32.97 625 LEU B N 1
ATOM 2948 C CA . LEU B 1 67 ? 13.888 27.651 26.190 1.00 32.97 625 LEU B CA 1
ATOM 2949 C C . LEU B 1 67 ? 12.953 28.534 26.932 1.00 36.57 625 LEU B C 1
ATOM 2950 O O . LEU B 1 67 ? 13.317 29.654 27.291 1.00 30.15 625 LEU B O 1
ATOM 2955 N N . ASP B 1 68 ? 11.716 28.072 27.142 1.00 33.23 626 ASP B N 1
ATOM 2956 C CA . ASP B 1 68 ? 10.712 28.862 27.884 1.00 32.96 626 ASP B CA 1
ATOM 2957 C C . ASP B 1 68 ? 10.997 28.789 29.395 1.00 30.55 626 ASP B C 1
ATOM 2958 O O . ASP B 1 68 ? 10.908 29.817 30.089 1.00 32.88 626 ASP B O 1
ATOM 2963 N N . VAL B 1 69 ? 11.387 27.598 29.891 1.00 31.72 627 VAL B N 1
ATOM 2964 C CA . VAL B 1 69 ? 11.793 27.449 31.279 1.00 29.37 627 VAL B CA 1
ATOM 2965 C C . VAL B 1 69 ? 13.026 28.387 31.534 1.00 30.12 627 VAL B C 1
ATOM 2966 O O . VAL B 1 69 ? 13.052 29.097 32.518 1.00 28.90 627 VAL B O 1
ATOM 2970 N N . ALA B 1 70 ? 14.046 28.329 30.678 1.00 27.19 628 ALA B N 1
ATOM 2971 C CA . ALA B 1 70 ? 15.234 29.243 30.846 1.00 28.23 628 ALA B CA 1
ATOM 2972 C C . ALA B 1 70 ? 14.841 30.725 30.895 1.00 29.14 628 ALA B C 1
ATOM 2973 O O . ALA B 1 70 ? 15.364 31.524 31.730 1.00 26.26 628 ALA B O 1
ATOM 2975 N N . ALA B 1 71 ? 13.971 31.135 29.969 1.00 25.74 629 ALA B N 1
ATOM 2976 C CA . ALA B 1 71 ? 13.450 32.518 29.950 1.00 28.99 629 ALA B CA 1
ATOM 2977 C C . ALA B 1 71 ? 12.776 32.864 31.316 1.00 31.02 629 ALA B C 1
ATOM 2978 O O . ALA B 1 71 ? 12.926 33.963 31.872 1.00 26.65 629 ALA B O 1
ATOM 2980 N N . ALA B 1 72 ? 12.005 31.915 31.834 1.00 30.08 630 ALA B N 1
ATOM 2981 C CA . ALA B 1 72 ? 11.304 32.136 33.053 1.00 30.54 630 ALA B CA 1
ATOM 2982 C C . ALA B 1 72 ? 12.256 32.222 34.222 1.00 25.68 630 ALA B C 1
ATOM 2983 O O . ALA B 1 72 ? 11.984 32.988 35.158 1.00 29.23 630 ALA B O 1
ATOM 2985 N N . ILE B 1 73 ? 13.328 31.435 34.207 1.00 25.14 631 ILE B N 1
ATOM 2986 C CA . ILE B 1 73 ? 14.342 31.560 35.278 1.00 27.47 631 ILE B CA 1
ATOM 2987 C C . ILE B 1 73 ? 14.965 32.980 35.294 1.00 27.16 631 ILE B C 1
ATOM 2988 O O . ILE B 1 73 ? 15.086 33.623 36.345 1.00 25.57 631 ILE B O 1
ATOM 2993 N N . ALA B 1 74 ? 15.354 33.461 34.118 1.00 25.77 632 ALA B N 1
ATOM 2994 C CA . ALA B 1 74 ? 15.873 34.804 33.999 1.00 26.78 632 ALA B CA 1
ATOM 2995 C C . ALA B 1 74 ? 14.877 35.864 34.494 1.00 25.57 632 ALA B C 1
ATOM 2996 O O . ALA B 1 74 ? 15.203 36.799 35.230 1.00 25.33 632 ALA B O 1
ATOM 2998 N N . TYR B 1 75 ? 13.634 35.712 34.101 1.00 25.46 633 TYR B N 1
ATOM 2999 C CA . TYR B 1 75 ? 12.580 36.634 34.465 1.00 28.04 633 TYR B CA 1
ATOM 3000 C C . TYR B 1 75 ? 12.361 36.620 35.976 1.00 30.19 633 TYR B C 1
ATOM 3001 O O . TYR B 1 75 ? 12.277 37.700 36.586 1.00 28.33 633 TYR B O 1
ATOM 3010 N N . ARG B 1 76 ? 12.386 35.425 36.574 1.00 28.86 634 ARG B N 1
ATOM 3011 C CA . ARG B 1 76 ? 12.180 35.355 38.048 1.00 31.32 634 ARG B CA 1
ATOM 3012 C C . ARG B 1 76 ? 13.354 35.970 38.866 1.00 32.72 634 ARG B C 1
ATOM 3013 O O . ARG B 1 76 ? 13.094 36.613 39.918 1.00 31.09 634 ARG B O 1
ATOM 3021 N N . LEU B 1 77 ? 14.598 35.702 38.425 1.00 27.19 635 LEU B N 1
ATOM 3022 C CA . LEU B 1 77 ? 15.814 36.280 39.015 1.00 29.55 635 LEU B CA 1
ATOM 3023 C C . LEU B 1 77 ? 15.747 37.775 38.977 1.00 28.00 635 LEU B C 1
ATOM 3024 O O . LEU B 1 77 ? 16.031 38.468 39.973 1.00 27.79 635 LEU B O 1
ATOM 3029 N N . LEU B 1 78 ? 15.349 38.321 37.843 1.00 24.78 636 LEU B N 1
ATOM 3030 C CA . LEU B 1 78 ? 15.282 39.763 37.727 1.00 23.55 636 LEU B CA 1
ATOM 3031 C C . LEU B 1 78 ? 14.196 40.421 38.550 1.00 26.34 636 LEU B C 1
ATOM 3032 O O . LEU B 1 78 ? 14.448 41.407 39.243 1.00 26.50 636 LEU B O 1
ATOM 3037 N N . LEU B 1 79 ? 12.989 39.910 38.447 1.00 26.46 637 LEU B N 1
ATOM 3038 C CA . LEU B 1 79 ? 11.891 40.444 39.257 1.00 28.21 637 LEU B CA 1
ATOM 3039 C C . LEU B 1 79 ? 12.168 40.232 40.734 1.00 30.27 637 LEU B C 1
ATOM 3040 O O . LEU B 1 79 ? 11.832 41.100 41.553 1.00 31.66 637 LEU B O 1
ATOM 3045 N N . GLY B 1 80 ? 12.692 39.081 41.100 1.00 28.85 638 GLY B N 1
ATOM 3046 C CA . GLY B 1 80 ? 12.892 38.781 42.527 1.00 30.42 638 GLY B CA 1
ATOM 3047 C C . GLY B 1 80 ? 14.009 39.595 43.181 1.00 31.62 638 GLY B C 1
ATOM 3048 O O . GLY B 1 80 ? 14.095 39.698 44.422 1.00 34.83 638 GLY B O 1
ATOM 3049 N N . SER B 1 81 ? 14.911 40.133 42.348 1.00 28.63 639 SER B N 1
ATOM 3050 C CA . SER B 1 81 ? 15.901 41.099 42.803 1.00 29.64 639 SER B CA 1
ATOM 3051 C C . SER B 1 81 ? 15.253 42.406 43.283 1.00 27.93 639 SER B C 1
ATOM 3052 O O . SER B 1 81 ? 15.869 43.171 44.057 1.00 29.90 639 SER B O 1
ATOM 3055 N N . GLY B 1 82 ? 14.061 42.673 42.801 1.00 28.17 640 GLY B N 1
ATOM 3056 C CA . GLY B 1 82 ? 13.356 43.905 43.055 1.00 28.57 640 GLY B CA 1
ATOM 3057 C C . GLY B 1 82 ? 13.861 45.110 42.251 1.00 28.83 640 GLY B C 1
ATOM 3058 O O . GLY B 1 82 ? 13.364 46.204 42.435 1.00 28.30 640 GLY B O 1
ATOM 3059 N N . LEU B 1 83 ? 14.873 44.917 41.386 1.00 26.10 641 LEU B N 1
ATOM 3060 C CA . LEU B 1 83 ? 15.599 46.055 40.767 1.00 25.54 641 LEU B CA 1
ATOM 3061 C C . LEU B 1 83 ? 14.883 46.679 39.558 1.00 26.35 641 LEU B C 1
ATOM 3062 O O . LEU B 1 83 ? 14.841 47.875 39.451 1.00 27.92 641 LEU B O 1
ATOM 3067 N N . PRO B 1 84 ? 14.291 45.863 38.654 1.00 26.41 642 PRO B N 1
ATOM 3068 C CA . PRO B 1 84 ? 13.694 46.498 37.466 1.00 27.52 642 PRO B CA 1
ATOM 3069 C C . PRO B 1 84 ? 12.600 47.519 37.794 1.00 28.47 642 PRO B C 1
ATOM 3070 O O . PRO B 1 84 ? 12.627 48.629 37.233 1.00 30.59 642 PRO B O 1
ATOM 3074 N N . GLN B 1 85 ? 11.718 47.133 38.724 1.00 31.34 643 GLN B N 1
ATOM 3075 C CA . GLN B 1 85 ? 10.639 47.964 39.300 1.00 37.39 643 GLN B CA 1
ATOM 3076 C C . GLN B 1 85 ? 11.212 49.317 39.725 1.00 35.67 643 GLN B C 1
ATOM 3077 O O . GLN B 1 85 ? 10.658 50.379 39.420 1.00 38.88 643 GLN B O 1
ATOM 3083 N N . LYS B 1 86 ? 12.357 49.325 40.429 1.00 33.04 644 LYS B N 1
ATOM 3084 C CA . LYS B 1 86 ? 12.993 50.576 40.904 1.00 29.28 644 LYS B CA 1
ATOM 3085 C C . LYS B 1 86 ? 13.523 51.519 39.813 1.00 33.23 644 LYS B C 1
ATOM 3086 O O . LYS B 1 86 ? 13.788 52.711 40.065 1.00 29.52 644 LYS B O 1
ATOM 3092 N N . PHE B 1 87 ? 13.815 50.974 38.619 1.00 28.40 645 PHE B N 1
ATOM 3093 C CA . PHE B 1 87 ? 14.450 51.792 37.595 1.00 29.41 645 PHE B CA 1
ATOM 3094 C C . PHE B 1 87 ? 13.483 51.991 36.425 1.00 32.89 645 PHE B C 1
ATOM 3095 O O . PHE B 1 87 ? 13.914 52.367 35.371 1.00 30.02 645 PHE B O 1
ATOM 3103 N N . GLY B 1 88 ? 12.187 51.779 36.663 1.00 31.61 646 GLY B N 1
ATOM 3104 C CA . GLY B 1 88 ? 11.137 52.127 35.681 1.00 37.70 646 GLY B CA 1
ATOM 3105 C C . GLY B 1 88 ? 10.940 51.108 34.576 1.00 37.63 646 GLY B C 1
ATOM 3106 O O . GLY B 1 88 ? 10.408 51.428 33.503 1.00 38.17 646 GLY B O 1
ATOM 3107 N N . CYS B 1 89 ? 11.418 49.885 34.790 1.00 31.84 647 CYS B N 1
ATOM 3108 C CA . CYS B 1 89 ? 11.356 48.841 33.805 1.00 31.84 647 CYS B CA 1
ATOM 3109 C C . CYS B 1 89 ? 10.168 47.951 34.160 1.00 35.33 647 CYS B C 1
ATOM 3110 O O . CYS B 1 89 ? 10.230 47.171 35.101 1.00 32.65 647 CYS B O 1
ATOM 3113 N N . SER B 1 90 ? 9.105 48.013 33.350 1.00 33.58 648 SER B N 1
ATOM 3114 C CA . SER B 1 90 ? 7.945 47.183 33.583 1.00 34.04 648 SER B CA 1
ATOM 3115 C C . SER B 1 90 ? 8.206 45.733 33.409 1.00 34.36 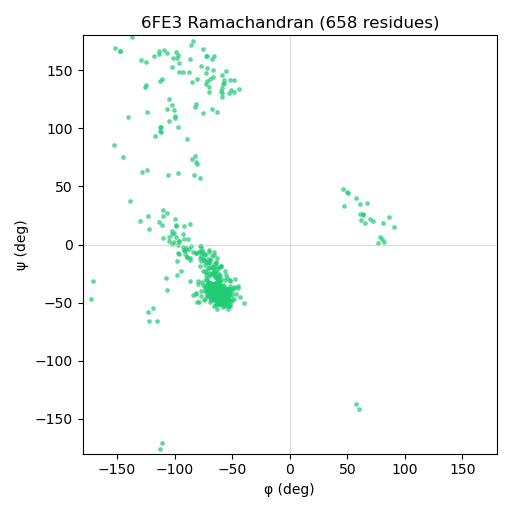648 SER B C 1
ATOM 3116 O O . SER B 1 90 ? 9.172 45.335 32.755 1.00 33.19 648 SER B O 1
ATOM 3119 N N . ASP B 1 91 ? 7.304 44.915 33.960 1.00 31.67 649 ASP B N 1
ATOM 3120 C CA . ASP B 1 91 ? 7.422 43.486 33.797 1.00 32.79 649 ASP B CA 1
ATOM 3121 C C . ASP B 1 91 ? 7.462 43.089 32.326 1.00 34.32 649 ASP B C 1
ATOM 3122 O O . ASP B 1 91 ? 8.212 42.180 31.921 1.00 31.97 649 ASP B O 1
ATOM 3127 N N . GLU B 1 92 ? 6.652 43.783 31.528 1.00 34.41 650 GLU B N 1
ATOM 3128 C CA . GLU B 1 92 ? 6.504 43.454 30.135 1.00 35.29 650 GLU B CA 1
ATOM 3129 C C . GLU B 1 92 ? 7.765 43.787 29.321 1.00 31.69 650 GLU B C 1
ATOM 3130 O O . GLU B 1 92 ? 8.172 43.008 28.458 1.00 35.86 650 GLU B O 1
ATOM 3136 N N . VAL B 1 93 ? 8.347 44.936 29.578 1.00 29.40 651 VAL B N 1
ATOM 3137 C CA . VAL B 1 93 ? 9.554 45.378 28.887 1.00 30.45 651 VAL B CA 1
ATOM 3138 C C . VAL B 1 93 ? 10.696 44.394 29.243 1.00 28.21 651 VAL B C 1
ATOM 3139 O O . VAL B 1 93 ? 11.488 43.953 28.372 1.00 29.67 651 VAL B O 1
ATOM 3143 N N . LEU B 1 94 ? 10.721 44.004 30.522 1.00 26.48 652 LEU B N 1
ATOM 3144 C CA . LEU B 1 94 ? 11.724 43.017 30.954 1.00 28.10 652 LEU B CA 1
ATOM 3145 C C . LEU B 1 94 ? 11.598 41.723 30.212 1.00 28.93 652 LEU B C 1
ATOM 3146 O O . LEU B 1 94 ? 12.578 41.124 29.778 1.00 27.48 652 LEU B O 1
ATOM 3151 N N . LEU B 1 95 ? 10.391 41.184 30.154 1.00 28.25 653 LEU B N 1
ATOM 3152 C CA . LEU B 1 95 ? 10.186 39.927 29.478 1.00 30.86 653 LEU B CA 1
ATOM 3153 C C . LEU B 1 95 ? 10.520 40.021 27.957 1.00 28.17 653 LEU B C 1
ATOM 3154 O O . LEU B 1 95 ? 11.128 39.088 27.410 1.00 28.64 653 LEU B O 1
ATOM 3159 N N . ASN B 1 96 ? 10.190 41.154 27.343 1.00 30.09 654 ASN B N 1
ATOM 3160 C CA . ASN B 1 96 ? 10.441 41.386 25.919 1.00 28.49 654 ASN B CA 1
ATOM 3161 C C . ASN B 1 96 ? 11.971 41.400 25.676 1.00 29.87 654 ASN B C 1
ATOM 3162 O O . ASN B 1 96 ? 12.530 40.740 24.763 1.00 29.58 654 ASN B O 1
ATOM 3167 N N . PHE B 1 97 ? 12.645 42.097 26.566 1.00 30.42 655 PHE B N 1
ATOM 3168 C CA . PHE B 1 97 ? 14.095 42.092 26.527 1.00 27.14 655 PHE B CA 1
ATOM 3169 C C . PHE B 1 97 ? 14.694 40.682 26.605 1.00 26.32 655 PHE B C 1
ATOM 3170 O O . PHE B 1 97 ? 15.538 40.289 25.783 1.00 27.24 655 PHE B O 1
ATOM 3178 N N . ILE B 1 98 ? 14.243 39.871 27.561 1.00 25.01 656 ILE B N 1
ATOM 3179 C CA . ILE B 1 98 ? 14.768 38.535 27.697 1.00 25.42 656 ILE B CA 1
ATOM 3180 C C . ILE B 1 98 ? 14.535 37.717 26.402 1.00 25.49 656 ILE B C 1
ATOM 3181 O O . ILE B 1 98 ? 15.390 36.954 25.964 1.00 25.94 656 ILE B O 1
ATOM 3186 N N . LEU B 1 99 ? 13.348 37.863 25.839 1.00 29.77 657 LEU B N 1
ATOM 3187 C CA . LEU B 1 99 ? 12.956 37.144 24.609 1.00 29.16 657 LEU B CA 1
ATOM 3188 C C . LEU B 1 99 ? 13.686 37.641 23.377 1.00 26.64 657 LEU B C 1
ATOM 3189 O O . LEU B 1 99 ? 14.060 36.808 22.541 1.00 28.30 657 LEU B O 1
ATOM 3194 N N . GLN B 1 100 ? 14.000 38.921 23.315 1.00 27.25 658 GLN B N 1
ATOM 3195 C CA . GLN B 1 100 ? 14.839 39.452 22.227 1.00 27.76 658 GLN B CA 1
ATOM 3196 C C . GLN B 1 100 ? 16.268 38.914 22.354 1.00 27.52 658 GLN B C 1
ATOM 3197 O O . GLN B 1 100 ? 16.915 38.565 21.337 1.00 27.17 658 GLN B O 1
ATOM 3203 N N . CYS B 1 101 ? 16.766 38.843 23.580 1.00 26.04 659 CYS B N 1
ATOM 3204 C CA . CYS B 1 101 ? 18.080 38.211 23.775 1.00 26.45 659 CYS B CA 1
ATOM 3205 C C . CYS B 1 101 ? 18.030 36.747 23.319 1.00 26.30 659 CYS B C 1
ATOM 3206 O O . CYS B 1 101 ? 18.868 36.294 22.534 1.00 28.32 659 CYS B O 1
ATOM 3209 N N . ARG B 1 102 ? 17.045 35.981 23.807 1.00 24.62 660 ARG B N 1
ATOM 3210 C CA . ARG B 1 102 ? 16.943 34.610 23.504 1.00 26.03 660 ARG B CA 1
ATOM 3211 C C . ARG B 1 102 ? 16.982 34.333 21.990 1.00 25.51 660 ARG B C 1
ATOM 3212 O O . ARG B 1 102 ? 17.667 33.424 21.529 1.00 25.48 660 ARG B O 1
ATOM 3220 N N . LYS B 1 103 ? 16.258 35.155 21.249 1.00 27.51 661 LYS B N 1
ATOM 3221 C CA . LYS B 1 103 ? 16.189 35.002 19.776 1.00 30.92 661 LYS B CA 1
ATOM 3222 C C . LYS B 1 103 ? 17.535 35.136 19.076 1.00 35.26 661 LYS B C 1
ATOM 3223 O O . LYS B 1 103 ? 17.737 34.573 17.962 1.00 29.62 661 LYS B O 1
ATOM 3229 N N . LYS B 1 104 ? 18.460 35.881 19.697 1.00 28.56 662 LYS B N 1
ATOM 3230 C CA . LYS B 1 104 ? 19.788 36.033 19.152 1.00 27.91 662 LYS B CA 1
ATOM 3231 C C . LYS B 1 104 ? 20.851 34.981 19.569 1.00 27.81 662 LYS B C 1
ATOM 3232 O O . LYS B 1 104 ? 22.001 35.083 19.158 1.00 29.16 662 LYS B O 1
ATOM 3238 N N . TYR B 1 105 ? 20.499 33.949 20.323 1.00 23.63 663 TYR B N 1
ATOM 3239 C CA . TYR B 1 105 ? 21.439 32.876 20.622 1.00 25.20 663 TYR B CA 1
ATOM 3240 C C . TYR B 1 105 ? 21.212 31.758 19.643 1.00 29.54 663 TYR B C 1
ATOM 3241 O O . TYR B 1 105 ? 20.091 31.536 19.214 1.00 29.50 663 TYR B O 1
ATOM 3250 N N . ARG B 1 106 ? 22.282 31.058 19.337 1.00 24.96 664 ARG B N 1
ATOM 3251 C CA . ARG B 1 106 ? 22.265 30.003 18.368 1.00 27.40 664 ARG B CA 1
ATOM 3252 C C . ARG B 1 106 ? 22.161 28.630 19.026 1.00 31.52 664 ARG B C 1
ATOM 3253 O O . ARG B 1 106 ? 22.372 28.450 20.259 1.00 29.53 664 ARG B O 1
ATOM 3261 N N . ASN B 1 107 ? 21.841 27.622 18.214 1.00 29.07 665 ASN B N 1
ATOM 3262 C CA . ASN B 1 107 ? 21.908 26.244 18.695 1.00 32.35 665 ASN B CA 1
ATOM 3263 C C . ASN B 1 107 ? 23.320 25.693 18.625 1.00 31.05 665 ASN B C 1
ATOM 3264 O O . ASN B 1 107 ? 23.709 25.000 17.660 1.00 36.25 665 ASN B O 1
ATOM 3269 N N . VAL B 1 108 ? 24.178 26.109 19.557 1.00 25.61 666 VAL B N 1
ATOM 3270 C CA . VAL B 1 108 ? 25.562 25.647 19.631 1.00 25.53 666 VAL B CA 1
ATOM 3271 C C . VAL B 1 108 ? 25.663 24.937 21.008 1.00 23.55 666 VAL B C 1
ATOM 3272 O O . VAL B 1 108 ? 24.750 25.086 21.806 1.00 27.18 666 VAL B O 1
ATOM 3276 N N . PRO B 1 109 ? 26.664 24.119 21.217 1.00 25.40 667 PRO B N 1
ATOM 3277 C CA . PRO B 1 109 ? 26.591 23.253 22.405 1.00 25.68 667 PRO B CA 1
ATOM 3278 C C . PRO B 1 109 ? 26.758 23.993 23.706 1.00 27.17 667 PRO B C 1
ATOM 3279 O O . PRO B 1 109 ? 26.185 23.574 24.708 1.00 24.56 667 PRO B O 1
ATOM 3283 N N . TYR B 1 110 ? 27.494 25.120 23.674 1.00 24.50 668 TYR B N 1
ATOM 3284 C CA . TYR B 1 110 ? 27.811 25.844 24.932 1.00 22.73 668 TYR B CA 1
ATOM 3285 C C . TYR B 1 110 ? 27.383 27.279 24.976 1.00 24.55 668 TYR B C 1
ATOM 3286 O O . TYR B 1 110 ? 26.572 27.692 25.833 1.00 23.14 668 TYR B O 1
ATOM 3295 N N . HIS B 1 111 ? 27.869 28.098 24.020 1.00 23.26 669 HIS B N 1
ATOM 3296 C CA . HIS B 1 111 ? 27.519 29.527 24.051 1.00 23.94 669 HIS B CA 1
ATOM 3297 C C . HIS B 1 111 ? 26.142 29.824 23.532 1.00 23.75 669 HIS B C 1
ATOM 3298 O O . HIS B 1 111 ? 25.931 30.528 22.532 1.00 25.72 669 HIS B O 1
ATOM 3305 N N . ASN B 1 112 ? 25.150 29.195 24.142 1.00 24.39 670 ASN B N 1
ATOM 3306 C CA . ASN B 1 112 ? 23.776 29.292 23.775 1.00 23.28 670 ASN B CA 1
ATOM 3307 C C . ASN B 1 112 ? 22.970 30.044 24.859 1.00 25.80 670 ASN B C 1
ATOM 3308 O O . ASN B 1 112 ? 23.551 30.574 25.803 1.00 25.26 670 ASN B O 1
ATOM 3313 N N . PHE B 1 113 ? 21.630 30.064 24.780 1.00 22.59 671 PHE B N 1
ATOM 3314 C CA . PHE B 1 113 ? 20.882 30.837 25.732 1.00 23.16 671 PHE B CA 1
ATOM 3315 C C . PHE B 1 113 ? 21.022 30.309 27.154 1.00 22.15 671 PHE B C 1
ATOM 3316 O O . PHE B 1 113 ? 20.902 31.114 28.105 1.00 22.85 671 PHE B O 1
ATOM 3324 N N . TYR B 1 114 ? 21.262 28.994 27.288 1.00 23.79 672 TYR B N 1
ATOM 3325 C CA . TYR B 1 114 ? 21.392 28.401 28.651 1.00 22.73 672 TYR B CA 1
ATOM 3326 C C . TYR B 1 114 ? 22.670 28.930 29.352 1.00 23.33 672 TYR B C 1
ATOM 3327 O O . TYR B 1 114 ? 22.671 29.151 30.576 1.00 24.31 672 TYR B O 1
ATOM 3336 N N . HIS B 1 115 ? 23.720 29.128 28.602 1.00 20.61 673 HIS B N 1
ATOM 3337 C CA . HIS B 1 115 ? 24.939 29.682 29.187 1.00 21.96 673 HIS B CA 1
ATOM 3338 C C . HIS B 1 115 ? 24.672 31.075 29.775 1.00 22.58 673 HIS B C 1
ATOM 3339 O O . HIS B 1 115 ? 25.150 31.359 30.887 1.00 22.23 673 HIS B O 1
ATOM 3346 N N . VAL B 1 116 ? 23.952 31.928 29.067 1.00 20.20 674 VAL B N 1
ATOM 3347 C CA . VAL B 1 116 ? 23.755 33.266 29.556 1.00 22.57 674 VAL B CA 1
ATOM 3348 C C . VAL B 1 116 ? 22.780 33.337 30.710 1.00 22.71 674 VAL B C 1
ATOM 3349 O O . VAL B 1 116 ? 22.988 34.115 31.631 1.00 21.68 674 VAL B O 1
ATOM 3353 N N . VAL B 1 117 ? 21.746 32.502 30.700 1.00 23.51 675 VAL B N 1
ATOM 3354 C CA . VAL B 1 117 ? 20.852 32.417 31.856 1.00 21.23 675 VAL B CA 1
ATOM 3355 C C . VAL B 1 117 ? 21.617 31.858 33.042 1.00 20.32 675 VAL B C 1
ATOM 3356 O O . VAL B 1 117 ? 21.449 32.361 34.160 1.00 22.30 675 VAL B O 1
ATOM 3360 N N . ASP B 1 118 ? 22.503 30.908 32.847 1.00 21.17 676 ASP B N 1
ATOM 3361 C CA . ASP B 1 118 ? 23.373 30.401 33.890 1.00 20.10 676 ASP B CA 1
ATOM 3362 C C . ASP B 1 118 ? 24.272 31.500 34.498 1.00 23.97 676 ASP B C 1
ATOM 3363 O O . ASP B 1 118 ? 24.391 31.637 35.719 1.00 23.87 676 ASP B O 1
ATOM 3368 N N . VAL B 1 119 ? 24.919 32.278 33.630 1.00 20.73 677 VAL B N 1
ATOM 3369 C CA . VAL B 1 119 ? 25.780 33.399 34.112 1.00 20.62 677 VAL B CA 1
ATOM 3370 C C . VAL B 1 119 ? 24.910 34.425 34.886 1.00 21.95 677 VAL B C 1
ATOM 3371 O O . VAL B 1 119 ? 25.332 34.887 35.933 1.00 22.68 677 VAL B O 1
ATOM 3375 N N . CYS B 1 120 ? 23.691 34.715 34.449 1.00 20.27 678 CYS B N 1
ATOM 3376 C CA . CYS B 1 120 ? 22.821 35.601 35.152 1.00 21.19 678 CYS B CA 1
ATOM 3377 C C . CYS B 1 120 ? 22.480 35.055 36.575 1.00 21.03 678 CYS B C 1
ATOM 3378 O O . CYS B 1 120 ? 22.587 35.769 37.581 1.00 20.13 678 CYS B O 1
ATOM 3381 N N . GLN B 1 121 ? 22.085 33.790 36.614 1.00 20.33 679 GLN B N 1
ATOM 3382 C CA . GLN B 1 121 ? 21.771 33.134 37.913 1.00 20.63 679 GLN B CA 1
ATOM 3383 C C . GLN B 1 121 ? 22.978 33.125 38.839 1.00 21.89 679 GLN B C 1
ATOM 3384 O O . GLN B 1 121 ? 22.850 33.349 40.066 1.00 22.34 679 GLN B O 1
ATOM 3390 N N . THR B 1 122 ? 24.134 32.846 38.257 1.00 19.68 680 THR B N 1
ATOM 3391 C CA . THR B 1 122 ? 25.371 32.775 38.976 1.00 21.16 680 THR B CA 1
ATOM 3392 C C . THR B 1 122 ? 25.759 34.119 39.551 1.00 23.03 680 THR B C 1
ATOM 3393 O O . THR B 1 122 ? 26.104 34.244 40.744 1.00 20.64 680 THR B O 1
ATOM 3397 N N . ILE B 1 123 ? 25.650 35.152 38.714 1.00 19.59 681 ILE B N 1
ATOM 3398 C CA . ILE B 1 123 ? 25.883 36.502 39.220 1.00 20.57 681 ILE B CA 1
ATOM 3399 C C . ILE B 1 123 ? 24.974 36.872 40.370 1.00 20.83 681 ILE B C 1
ATOM 3400 O O . ILE B 1 123 ? 25.431 37.489 41.338 1.00 20.77 681 ILE B O 1
ATOM 3405 N N . HIS B 1 124 ? 23.718 36.513 40.254 1.00 19.01 682 HIS B N 1
ATOM 3406 C CA . HIS B 1 124 ? 22.758 36.728 41.324 1.00 21.40 682 HIS B CA 1
ATOM 3407 C C . HIS B 1 124 ? 23.235 36.101 42.609 1.00 21.15 682 HIS B C 1
ATOM 3408 O O . HIS B 1 124 ? 23.156 36.760 43.635 1.00 20.43 682 HIS B O 1
ATOM 3415 N N . THR B 1 125 ? 23.733 34.856 42.562 1.00 21.70 683 THR B N 1
ATOM 3416 C CA . THR B 1 125 ? 24.305 34.235 43.764 1.00 20.81 683 THR B CA 1
ATOM 3417 C C . THR B 1 125 ? 25.529 34.975 44.294 1.00 23.50 683 THR B C 1
ATOM 3418 O O . THR B 1 125 ? 25.658 35.175 45.533 1.00 21.94 683 THR B O 1
ATOM 3422 N N . PHE B 1 126 ? 26.420 35.419 43.418 1.00 18.67 684 PHE B N 1
ATOM 3423 C CA . PHE B 1 126 ? 27.569 36.181 43.883 1.00 21.11 684 PHE B CA 1
ATOM 3424 C C . PHE B 1 126 ? 27.175 37.488 44.568 1.00 22.31 684 PHE B C 1
ATOM 3425 O O . PHE B 1 126 ? 27.687 37.834 45.641 1.00 22.16 684 PHE B O 1
ATOM 3433 N N . LEU B 1 127 ? 26.228 38.185 43.967 1.00 20.48 685 LEU B N 1
ATOM 3434 C CA . LEU B 1 127 ? 25.754 39.446 44.531 1.00 21.51 685 LEU B CA 1
ATOM 3435 C C . LEU B 1 127 ? 25.076 39.216 45.877 1.00 23.11 685 LEU B C 1
ATOM 3436 O O . LEU B 1 127 ? 25.378 39.930 46.841 1.00 23.70 685 LEU B O 1
ATOM 3441 N N . TYR B 1 128 ? 24.180 38.239 45.933 1.00 20.48 686 TYR B N 1
ATOM 3442 C CA . TYR B 1 128 ? 23.257 38.161 47.073 1.00 21.99 686 TYR B CA 1
ATOM 3443 C C . TYR B 1 128 ? 23.512 37.041 48.073 1.00 26.13 686 TYR B C 1
ATOM 3444 O O . TYR B 1 128 ? 23.150 37.188 49.211 1.00 33.32 686 TYR B O 1
ATOM 3453 N N . ARG B 1 129 ? 24.081 35.920 47.659 1.00 23.79 687 ARG B N 1
ATOM 3454 C CA . ARG B 1 129 ? 24.610 34.920 48.608 1.00 24.32 687 ARG B CA 1
ATOM 3455 C C . ARG B 1 129 ? 26.014 35.226 49.002 1.00 25.40 687 ARG B C 1
ATOM 3456 O O . ARG B 1 129 ? 26.450 34.896 50.132 1.00 25.59 687 ARG B O 1
ATOM 3464 N N . GLY B 1 130 ? 26.762 35.826 48.093 1.00 22.12 688 GLY B N 1
ATOM 3465 C CA . GLY B 1 130 ? 28.159 36.221 48.336 1.00 22.60 688 GLY B CA 1
ATOM 3466 C C . GLY B 1 130 ? 28.353 37.616 48.893 1.00 22.91 688 GLY B C 1
ATOM 3467 O O . GLY B 1 130 ? 29.463 38.032 49.110 1.00 23.68 688 GLY B O 1
ATOM 3468 N N . ASN B 1 131 ? 27.241 38.380 49.020 1.00 22.85 689 ASN B N 1
ATOM 3469 C CA . ASN B 1 131 ? 27.195 39.736 49.536 1.00 23.71 689 ASN B CA 1
ATOM 3470 C C . ASN B 1 131 ? 27.991 40.749 48.741 1.00 22.04 689 ASN B C 1
ATOM 3471 O O . ASN B 1 131 ? 28.212 41.826 49.199 1.00 23.10 689 ASN B O 1
ATOM 3476 N N . VAL B 1 132 ? 28.277 40.448 47.468 1.00 20.20 690 VAL B N 1
ATOM 3477 C CA . VAL B 1 132 ? 28.938 41.403 46.654 1.00 21.54 690 VAL B CA 1
ATOM 3478 C C . VAL B 1 132 ? 28.058 42.652 46.364 1.00 21.45 690 VAL B C 1
ATOM 3479 O O . VAL B 1 132 ? 28.582 43.733 46.027 1.00 21.86 690 VAL B O 1
ATOM 3483 N N . TYR B 1 133 ? 26.747 42.522 46.522 1.00 19.85 691 TYR B N 1
ATOM 3484 C CA . TYR B 1 133 ? 25.843 43.666 46.329 1.00 19.60 691 TYR B CA 1
ATOM 3485 C C . TYR B 1 133 ? 26.229 44.859 47.210 1.00 22.28 691 TYR B C 1
ATOM 3486 O O . TYR B 1 133 ? 25.939 46.022 46.869 1.00 22.03 691 TYR B O 1
ATOM 3495 N N . GLU B 1 134 ? 26.890 44.571 48.345 1.00 22.09 692 GLU B N 1
ATOM 3496 C CA . GLU B 1 134 ? 27.246 45.648 49.318 1.00 23.87 692 GLU B CA 1
ATOM 3497 C C . GLU B 1 134 ? 28.249 46.584 48.692 1.00 23.90 692 GLU B C 1
ATOM 3498 O O . GLU B 1 134 ? 28.397 47.684 49.158 1.00 26.67 692 GLU B O 1
ATOM 3504 N N . LYS B 1 135 ? 28.994 46.100 47.682 1.00 23.25 693 LYS B N 1
ATOM 3505 C CA . LYS B 1 135 ? 30.037 46.882 47.055 1.00 24.52 693 LYS B CA 1
ATOM 3506 C C . LYS B 1 135 ? 29.560 47.770 45.911 1.00 24.65 693 LYS B C 1
ATOM 3507 O O . LYS B 1 135 ? 30.371 48.583 45.391 1.00 25.52 693 LYS B O 1
ATOM 3513 N N . LEU B 1 136 ? 28.329 47.554 45.471 1.00 22.40 694 LEU B N 1
ATOM 3514 C CA . LEU B 1 136 ? 27.779 48.165 44.269 1.00 22.12 694 LEU B CA 1
ATOM 3515 C C . LEU B 1 136 ? 26.500 48.917 44.529 1.00 23.83 694 LEU B C 1
ATOM 3516 O O . LEU B 1 136 ? 25.769 48.626 45.500 1.00 24.54 694 LEU B O 1
ATOM 3521 N N . THR B 1 137 ? 26.188 49.860 43.644 1.00 20.45 695 THR B N 1
ATOM 3522 C CA . THR B 1 137 ? 24.878 50.498 43.702 1.00 21.57 695 THR B CA 1
ATOM 3523 C C . THR B 1 137 ? 23.789 49.503 43.224 1.00 21.65 695 THR B C 1
ATOM 3524 O O . THR B 1 137 ? 24.001 48.526 42.534 1.00 20.66 695 THR B O 1
ATOM 3528 N N . GLU B 1 138 ? 22.571 49.800 43.553 1.00 20.64 696 GLU B N 1
ATOM 3529 C CA . GLU B 1 138 ? 21.477 49.021 43.026 1.00 21.72 696 GLU B CA 1
ATOM 3530 C C . GLU B 1 138 ? 21.452 49.069 41.471 1.00 21.37 696 GLU B C 1
ATOM 3531 O O . GLU B 1 138 ? 21.188 48.034 40.813 1.00 22.09 696 GLU B O 1
ATOM 3537 N N . LEU B 1 139 ? 21.707 50.246 40.918 1.00 22.03 697 LEU B N 1
ATOM 3538 C CA . LEU B 1 139 ? 21.779 50.340 39.465 1.00 21.38 697 LEU B CA 1
ATOM 3539 C C . LEU B 1 139 ? 22.803 49.399 38.896 1.00 20.18 697 LEU B C 1
ATOM 3540 O O . LEU B 1 139 ? 22.542 48.715 37.907 1.00 20.65 697 LEU B O 1
ATOM 3545 N N . GLU B 1 140 ? 23.980 49.394 39.462 1.00 22.60 698 GLU B N 1
ATOM 3546 C CA . GLU B 1 140 ? 25.031 48.478 39.046 1.00 22.59 698 GLU B CA 1
ATOM 3547 C C . GLU B 1 140 ? 24.649 47.025 39.102 1.00 23.10 698 GLU B C 1
ATOM 3548 O O . GLU B 1 140 ? 25.022 46.249 38.218 1.00 19.87 698 GLU B O 1
ATOM 3554 N N . CYS B 1 141 ? 23.953 46.608 40.172 1.00 20.43 699 CYS B N 1
ATOM 3555 C CA . CYS B 1 141 ? 23.492 45.237 40.325 1.00 22.13 699 CYS B CA 1
ATOM 3556 C C . CYS B 1 141 ? 22.500 44.880 39.184 1.00 20.97 699 CYS B C 1
ATOM 3557 O O . CYS B 1 141 ? 22.604 43.841 38.557 1.00 20.22 699 CYS B O 1
ATOM 3560 N N . PHE B 1 142 ? 21.587 45.799 38.891 1.00 20.07 700 PHE B N 1
ATOM 3561 C CA . PHE B 1 142 ? 20.610 45.647 37.791 1.00 19.55 700 PHE B CA 1
ATOM 3562 C C . PHE B 1 142 ? 21.351 45.523 36.455 1.00 20.20 700 PHE B C 1
ATOM 3563 O O . PHE B 1 142 ? 21.027 44.631 35.679 1.00 20.25 700 PHE B O 1
ATOM 3571 N N . VAL B 1 143 ? 22.354 46.389 36.217 1.00 19.90 701 VAL B N 1
ATOM 3572 C CA . VAL B 1 143 ? 23.079 46.359 34.956 1.00 19.70 701 VAL B CA 1
ATOM 3573 C C . VAL B 1 143 ? 23.820 45.020 34.840 1.00 19.66 701 VAL B C 1
ATOM 3574 O O . VAL B 1 143 ? 23.822 44.381 33.776 1.00 20.74 701 VAL B O 1
ATOM 3578 N N . LEU B 1 144 ? 24.372 44.522 35.942 1.00 19.13 702 LEU B N 1
ATOM 3579 C CA . LEU B 1 144 ? 25.066 43.229 35.859 1.00 20.40 702 LEU B CA 1
ATOM 3580 C C . LEU B 1 144 ? 24.131 42.084 35.438 1.00 20.62 702 LEU B C 1
ATOM 3581 O O . LEU B 1 144 ? 24.533 41.194 34.616 1.00 20.87 702 LEU B O 1
ATOM 3586 N N . LEU B 1 145 ? 22.944 42.027 36.052 1.00 20.12 703 LEU B N 1
ATOM 3587 C CA . LEU B 1 145 ? 22.001 40.972 35.760 1.00 22.33 703 LEU B CA 1
ATOM 3588 C C . LEU B 1 145 ? 21.474 41.020 34.335 1.00 22.91 703 LEU B C 1
ATOM 3589 O O . LEU B 1 145 ? 21.398 39.963 33.640 1.00 23.38 703 LEU B O 1
ATOM 3594 N N . ILE B 1 146 ? 21.250 42.231 33.861 1.00 23.35 704 ILE B N 1
ATOM 3595 C CA . ILE B 1 146 ? 20.922 42.447 32.439 1.00 22.09 704 ILE B CA 1
ATOM 3596 C C . ILE B 1 146 ? 22.057 42.108 31.508 1.00 21.52 704 ILE B C 1
ATOM 3597 O O . ILE B 1 146 ? 21.831 41.426 30.479 1.00 21.44 704 ILE B O 1
ATOM 3602 N N . THR B 1 147 ? 23.267 42.581 31.837 1.00 20.39 705 THR B N 1
ATOM 3603 C CA . THR B 1 147 ? 24.426 42.343 30.982 1.00 20.23 705 THR B CA 1
ATOM 3604 C C . THR B 1 147 ? 24.719 40.879 30.831 1.00 22.57 705 THR B C 1
ATOM 3605 O O . THR B 1 147 ? 25.148 40.410 29.756 1.00 22.10 705 THR B O 1
ATOM 3609 N N . ALA B 1 148 ? 24.499 40.083 31.882 1.00 18.90 706 ALA B N 1
ATOM 3610 C CA . ALA B 1 148 ? 24.718 38.652 31.708 1.00 19.28 706 ALA B CA 1
ATOM 3611 C C . ALA B 1 148 ? 23.947 38.105 30.482 1.00 18.67 706 ALA B C 1
ATOM 3612 O O . ALA B 1 148 ? 24.455 37.246 29.742 1.00 22.37 706 ALA B O 1
ATOM 3614 N N . LEU B 1 149 ? 22.742 38.611 30.265 1.00 20.42 707 LEU B N 1
ATOM 3615 C CA . LEU B 1 149 ? 21.888 38.083 29.210 1.00 20.75 707 LEU B CA 1
ATOM 3616 C C . LEU B 1 149 ? 22.245 38.551 27.802 1.00 22.62 707 LEU B C 1
ATOM 3617 O O . LEU B 1 149 ? 21.907 37.839 26.818 1.00 23.23 707 LEU B O 1
ATOM 3622 N N . VAL B 1 150 ? 22.989 39.629 27.678 1.00 23.07 708 VAL B N 1
ATOM 3623 C CA . VAL B 1 150 ? 23.526 40.049 26.383 1.00 22.68 708 VAL B CA 1
ATOM 3624 C C . VAL B 1 150 ? 24.951 39.648 26.057 1.00 21.77 708 VAL B C 1
ATOM 3625 O O . VAL B 1 150 ? 25.426 39.872 24.899 1.00 22.64 708 VAL B O 1
ATOM 3629 N N . HIS B 1 151 ? 25.655 39.085 27.013 1.00 21.02 709 HIS B N 1
ATOM 3630 C CA . HIS B 1 151 ? 27.140 39.101 26.932 1.00 20.07 709 HIS B CA 1
ATOM 3631 C C . HIS B 1 151 ? 27.749 38.225 25.872 1.00 21.65 709 HIS B C 1
ATOM 3632 O O . HIS B 1 151 ? 28.907 38.384 25.596 1.00 22.38 709 HIS B O 1
ATOM 3639 N N . ASP B 1 152 ? 26.958 37.334 25.283 1.00 22.10 710 ASP B N 1
ATOM 3640 C CA . ASP B 1 152 ? 27.444 36.441 24.238 1.00 21.04 710 ASP B CA 1
ATOM 3641 C C . ASP B 1 152 ? 26.425 36.307 23.109 1.00 20.90 710 ASP B C 1
ATOM 3642 O O . ASP B 1 152 ? 26.251 35.228 22.542 1.00 21.44 710 ASP B O 1
ATOM 3647 N N . LEU B 1 153 ? 25.754 37.409 22.787 1.00 22.06 711 LEU B N 1
ATOM 3648 C CA . LEU B 1 153 ? 24.745 37.418 21.720 1.00 24.25 711 LEU B CA 1
ATOM 3649 C C . LEU B 1 153 ? 25.362 37.016 20.363 1.00 25.04 711 LEU B C 1
ATOM 3650 O O . LEU B 1 153 ? 26.387 37.551 19.940 1.00 23.10 711 LEU B O 1
ATOM 3655 N N . ASP B 1 154 ? 24.664 36.104 19.699 1.00 21.70 712 ASP B N 1
ATOM 3656 C CA . ASP B 1 154 ? 24.993 35.655 18.369 1.00 22.05 712 ASP B CA 1
ATOM 3657 C C . ASP B 1 154 ? 26.317 34.963 18.282 1.00 24.54 712 ASP B C 1
ATOM 3658 O O . ASP B 1 154 ? 26.939 34.906 17.210 1.00 26.12 712 ASP B O 1
ATOM 3663 N N . HIS B 1 155 ? 26.796 34.376 19.398 1.00 24.19 713 HIS B N 1
ATOM 3664 C CA . HIS B 1 155 ? 27.935 33.495 19.338 1.00 21.90 713 HIS B CA 1
ATOM 3665 C C . HIS B 1 155 ? 27.651 32.290 18.398 1.00 24.96 713 HIS B C 1
ATOM 3666 O O . HIS B 1 155 ? 26.548 31.705 18.417 1.00 24.34 713 HIS B O 1
ATOM 3673 N N A MET B 1 156 ? 28.635 31.881 17.596 0.50 25.07 714 MET B N 1
ATOM 3674 N N B MET B 1 156 ? 28.681 31.967 17.615 0.50 26.17 714 MET B N 1
ATOM 3675 C CA A MET B 1 156 ? 28.478 30.724 16.680 0.50 26.64 714 MET B CA 1
ATOM 3676 C CA B MET B 1 156 ? 28.648 30.945 16.575 0.50 29.45 714 MET B CA 1
ATOM 3677 C C A MET B 1 156 ? 29.298 29.533 17.121 0.50 28.06 714 MET B C 1
ATOM 3678 C C B MET B 1 156 ? 29.395 29.661 17.046 0.50 29.37 714 MET B C 1
ATOM 3679 O O A MET B 1 156 ? 29.439 28.524 16.404 0.50 26.48 714 MET B O 1
ATOM 3680 O O B MET B 1 156 ? 29.526 28.690 16.280 0.50 29.72 714 MET B O 1
ATOM 3689 N N . GLY B 1 157 ? 29.878 29.629 18.301 1.00 26.33 715 GLY B N 1
ATOM 3690 C CA . GLY B 1 157 ? 30.729 28.546 18.773 1.00 24.53 715 GLY B CA 1
ATOM 3691 C C . GLY B 1 157 ? 32.136 28.548 18.362 1.00 23.94 715 GLY B C 1
ATOM 3692 O O . GLY B 1 157 ? 32.843 27.513 18.489 1.00 25.81 715 GLY B O 1
ATOM 3693 N N . LEU B 1 158 ? 32.601 29.715 17.920 1.00 22.26 716 LEU B N 1
ATOM 3694 C CA . LEU B 1 158 ? 33.950 29.883 17.462 1.00 21.83 716 LEU B CA 1
ATOM 3695 C C . LEU B 1 158 ? 34.596 31.033 18.254 1.00 23.80 716 LEU B C 1
ATOM 3696 O O . LEU B 1 158 ? 34.004 32.068 18.403 1.00 23.52 716 LEU B O 1
ATOM 3701 N N . ASN B 1 159 ? 35.834 30.867 18.686 1.00 21.12 717 ASN B N 1
ATOM 3702 C CA . ASN B 1 159 ? 36.483 31.966 19.510 1.00 24.52 717 ASN B CA 1
ATOM 3703 C C . ASN B 1 159 ? 37.125 33.020 18.640 1.00 23.43 717 ASN B C 1
ATOM 3704 O O . ASN B 1 159 ? 37.062 32.967 17.388 1.00 22.52 717 ASN B O 1
ATOM 3709 N N . ASN B 1 160 ? 37.560 34.096 19.281 1.00 22.74 718 ASN B N 1
ATOM 3710 C CA . ASN B 1 160 ? 38.160 35.213 18.561 1.00 24.66 718 ASN B CA 1
ATOM 3711 C C . ASN B 1 160 ? 39.297 34.770 17.635 1.00 22.88 718 ASN B C 1
ATOM 3712 O O . ASN B 1 160 ? 39.406 35.260 16.480 1.00 22.46 718 ASN B O 1
ATOM 3717 N N . SER B 1 161 ? 40.125 33.833 18.127 1.00 24.23 719 SER B N 1
ATOM 3718 C CA . SER B 1 161 ? 41.229 33.336 17.384 1.00 24.73 719 SER B CA 1
ATOM 3719 C C . SER B 1 161 ? 40.826 32.715 16.051 1.00 22.78 719 SER B C 1
ATOM 3720 O O . SER B 1 161 ? 41.504 32.865 15.036 1.00 25.98 719 SER B O 1
ATOM 3723 N N . PHE B 1 162 ? 39.727 31.998 16.033 1.00 23.00 720 PHE B N 1
ATOM 3724 C CA . PHE B 1 162 ? 39.223 31.467 14.741 1.00 22.79 720 PHE B CA 1
ATOM 3725 C C . PHE B 1 162 ? 39.084 32.544 13.675 1.00 23.31 720 PHE B C 1
ATOM 3726 O O . PHE B 1 162 ? 39.515 32.355 12.539 1.00 23.77 720 PHE B O 1
ATOM 3734 N N . TYR B 1 163 ? 38.399 33.639 14.036 1.00 20.73 721 TYR B N 1
ATOM 3735 C CA . TYR B 1 163 ? 38.130 34.698 13.091 1.00 20.55 721 TYR B CA 1
ATOM 3736 C C . TYR B 1 163 ? 39.423 35.346 12.584 1.00 23.17 721 TYR B C 1
ATOM 3737 O O . TYR B 1 163 ? 39.500 35.683 11.387 1.00 24.72 721 TYR B O 1
ATOM 3746 N N . LEU B 1 164 ? 40.423 35.491 13.453 1.00 24.65 722 LEU B N 1
ATOM 3747 C CA . LEU B 1 164 ? 41.701 36.093 13.107 1.00 26.81 722 LEU B CA 1
ATOM 3748 C C . LEU B 1 164 ? 42.588 35.129 12.321 1.00 29.59 722 LEU B C 1
ATOM 3749 O O . LEU B 1 164 ? 43.127 35.497 11.288 1.00 31.55 722 LEU B O 1
ATOM 3754 N N . LYS B 1 165 ? 42.679 33.873 12.721 1.00 29.13 723 LYS B N 1
ATOM 3755 C CA . LYS B 1 165 ? 43.534 32.890 12.002 1.00 32.28 723 LYS B CA 1
ATOM 3756 C C . LYS B 1 165 ? 43.058 32.615 10.587 1.00 30.03 723 LYS B C 1
ATOM 3757 O O . LYS B 1 165 ? 43.851 32.325 9.675 1.00 30.92 723 LYS B O 1
ATOM 3763 N N . THR B 1 166 ? 41.741 32.589 10.407 1.00 26.29 724 THR B N 1
ATOM 3764 C CA . THR B 1 166 ? 41.167 32.248 9.128 1.00 25.61 724 THR B CA 1
ATOM 3765 C C . THR B 1 166 ? 40.949 33.502 8.232 1.00 26.10 724 THR B C 1
ATOM 3766 O O . THR B 1 166 ? 40.410 33.357 7.174 1.00 25.15 724 THR B O 1
ATOM 3770 N N . GLU B 1 167 ? 41.227 34.697 8.723 1.00 25.31 725 GLU B N 1
ATOM 3771 C CA . GLU B 1 167 ? 40.861 35.933 8.007 1.00 24.98 725 GLU B CA 1
ATOM 3772 C C . GLU B 1 167 ? 39.419 35.961 7.563 1.00 24.29 725 GLU B C 1
ATOM 3773 O O . GLU B 1 167 ? 39.046 36.356 6.455 1.00 23.60 725 GLU B O 1
ATOM 3779 N N . SER B 1 168 ? 38.573 35.565 8.491 1.00 21.18 726 SER B N 1
ATOM 3780 C CA . SER B 1 168 ? 37.162 35.659 8.316 1.00 20.82 726 SER B CA 1
ATOM 3781 C C . SER B 1 168 ? 36.783 37.148 8.274 1.00 22.77 726 SER B C 1
ATOM 3782 O O . SER B 1 168 ? 37.462 37.960 8.895 1.00 22.11 726 SER B O 1
ATOM 3785 N N . PRO B 1 169 ? 35.708 37.545 7.557 1.00 22.58 727 PRO B N 1
ATOM 3786 C CA . PRO B 1 169 ? 35.389 39.021 7.434 1.00 23.80 727 PRO B CA 1
ATOM 3787 C C . PRO B 1 169 ? 35.296 39.795 8.722 1.00 24.03 727 PRO B C 1
ATOM 3788 O O . PRO B 1 169 ? 35.809 40.897 8.797 1.00 24.75 727 PRO B O 1
ATOM 3792 N N . LEU B 1 170 ? 34.684 39.240 9.770 1.00 24.10 728 LEU B N 1
ATOM 3793 C CA . LEU B 1 170 ? 34.653 39.927 11.052 1.00 24.53 728 LEU B CA 1
ATOM 3794 C C . LEU B 1 170 ? 36.043 40.091 11.656 1.00 22.52 728 LEU B C 1
ATOM 3795 O O . LEU B 1 170 ? 36.309 41.074 12.321 1.00 25.19 728 LEU B O 1
ATOM 3800 N N . GLY B 1 171 ? 36.880 39.098 11.455 1.00 21.44 729 GLY B N 1
ATOM 3801 C CA . GLY B 1 171 ? 38.239 39.169 11.901 1.00 22.18 729 GLY B CA 1
ATOM 3802 C C . GLY B 1 171 ? 39.009 40.275 11.175 1.00 25.18 729 GLY B C 1
ATOM 3803 O O . GLY B 1 171 ? 39.788 41.065 11.801 1.00 24.52 729 GLY B O 1
ATOM 3804 N N . ILE B 1 172 ? 38.779 40.338 9.855 1.00 22.36 730 ILE B N 1
ATOM 3805 C CA . ILE B 1 172 ? 39.429 41.400 9.025 1.00 23.70 730 ILE B CA 1
ATOM 3806 C C . ILE B 1 172 ? 39.025 42.798 9.533 1.00 21.84 730 ILE B C 1
ATOM 3807 O O . ILE B 1 172 ? 39.865 43.718 9.703 1.00 22.78 730 ILE B O 1
ATOM 3812 N N . LEU B 1 173 ? 37.731 42.964 9.775 1.00 22.85 731 LEU B N 1
ATOM 3813 C CA . LEU B 1 173 ? 37.198 44.185 10.276 1.00 23.37 731 LEU B CA 1
ATOM 3814 C C . LEU B 1 173 ? 37.814 44.561 11.614 1.00 26.61 731 LEU B C 1
ATOM 3815 O O . LEU B 1 173 ? 38.229 45.717 11.871 1.00 24.67 731 LEU B O 1
ATOM 3820 N N . SER B 1 174 ? 37.914 43.584 12.511 1.00 26.25 732 SER B N 1
ATOM 3821 C CA . SER B 1 174 ? 38.511 43.855 13.823 1.00 25.82 732 SER B CA 1
ATOM 3822 C C . SER B 1 174 ? 39.967 44.278 13.702 1.00 28.05 732 SER B C 1
ATOM 3823 O O . SER B 1 174 ? 40.351 45.234 14.365 1.00 32.14 732 SER B O 1
ATOM 3826 N N . SER B 1 175 ? 40.757 43.631 12.852 1.00 25.88 733 SER B N 1
ATOM 3827 C CA . SER B 1 175 ? 42.111 44.022 12.586 1.00 30.45 733 SER B CA 1
ATOM 3828 C C . SER B 1 175 ? 42.197 45.424 12.030 1.00 32.84 733 SER B C 1
ATOM 3829 O O . SER B 1 175 ? 43.033 46.202 12.469 1.00 30.73 733 SER B O 1
ATOM 3832 N N . ALA B 1 176 ? 41.332 45.745 11.101 1.00 25.92 734 ALA B N 1
ATOM 3833 C CA . ALA B 1 176 ? 41.394 47.033 10.433 1.00 27.91 734 ALA B CA 1
ATOM 3834 C C . ALA B 1 176 ? 41.015 48.136 11.389 1.00 32.58 734 ALA B C 1
ATOM 3835 O O . ALA B 1 176 ? 41.627 49.229 11.353 1.00 29.97 734 ALA B O 1
ATOM 3837 N N . SER B 1 177 ? 40.050 47.862 12.270 1.00 28.07 735 SER B N 1
ATOM 3838 C CA . SER B 1 177 ? 39.447 48.879 13.130 1.00 29.60 735 SER B CA 1
ATOM 3839 C C . SER B 1 177 ? 40.194 49.041 14.443 1.00 32.58 735 SER B C 1
ATOM 3840 O O . SER B 1 177 ? 39.870 49.960 15.173 1.00 34.36 735 SER B O 1
ATOM 3843 N N . GLY B 1 178 ? 41.116 48.114 14.732 1.00 30.11 736 GLY B N 1
ATOM 3844 C CA . GLY B 1 178 ? 42.060 48.166 15.843 1.00 34.72 736 GLY B CA 1
ATOM 3845 C C . GLY B 1 178 ? 41.556 47.522 17.131 1.00 33.29 736 GLY B C 1
ATOM 3846 O O . GLY B 1 178 ? 42.122 47.774 18.178 1.00 36.41 736 GLY B O 1
ATOM 3847 N N . ASN B 1 179 ? 40.491 46.724 17.114 1.00 31.67 737 ASN B N 1
ATOM 3848 C CA . ASN B 1 179 ? 40.093 46.007 18.370 1.00 30.66 737 ASN B CA 1
ATOM 3849 C C . ASN B 1 179 ? 40.023 44.523 18.121 1.00 35.91 737 ASN B C 1
ATOM 3850 O O . ASN B 1 179 ? 39.116 44.100 17.419 1.00 40.32 737 ASN B O 1
ATOM 3855 N N . THR B 1 180 ? 40.911 43.762 18.769 1.00 32.90 738 THR B N 1
ATOM 3856 C CA . THR B 1 180 ? 41.005 42.293 18.602 1.00 37.57 738 THR B CA 1
ATOM 3857 C C . THR B 1 180 ? 39.940 41.493 19.365 1.00 30.23 738 THR B C 1
ATOM 3858 O O . THR B 1 180 ? 39.851 40.259 19.171 1.00 30.78 738 THR B O 1
ATOM 3862 N N . SER B 1 181 ? 39.073 42.190 20.105 1.00 26.34 739 SER B N 1
ATOM 3863 C CA . SER B 1 181 ? 37.925 41.523 20.763 1.00 26.70 739 SER B CA 1
ATOM 3864 C C . SER B 1 181 ? 36.787 41.311 19.797 1.00 24.57 739 SER B C 1
ATOM 3865 O O . SER B 1 181 ? 35.737 41.951 19.879 1.00 25.78 739 SER B O 1
ATOM 3868 N N . VAL B 1 182 ? 37.008 40.395 18.823 1.00 24.63 740 VAL B N 1
ATOM 3869 C CA . VAL B 1 182 ? 36.084 40.269 17.740 1.00 23.17 740 VAL B CA 1
ATOM 3870 C C . VAL B 1 182 ? 34.649 40.055 18.155 1.00 24.09 740 VAL B C 1
ATOM 3871 O O . VAL B 1 182 ? 33.729 40.801 17.787 1.00 21.61 740 VAL B O 1
ATOM 3875 N N . LEU B 1 183 ? 34.442 39.009 18.967 1.00 22.27 741 LEU B N 1
ATOM 3876 C CA . LEU B 1 183 ? 33.110 38.655 19.353 1.00 23.74 741 LEU B CA 1
ATOM 3877 C C . LEU B 1 183 ? 32.518 39.677 20.355 1.00 21.59 741 LEU B C 1
ATOM 3878 O O . LEU B 1 183 ? 31.348 39.986 20.287 1.00 20.76 741 LEU B O 1
ATOM 3883 N N . GLU B 1 184 ? 33.352 40.142 21.288 1.00 22.61 742 GLU B N 1
ATOM 3884 C CA . GLU B 1 184 ? 32.780 40.968 22.379 1.00 23.49 742 GLU B CA 1
ATOM 3885 C C . GLU B 1 184 ? 32.266 42.289 21.822 1.00 22.79 742 GLU B C 1
ATOM 3886 O O . GLU B 1 184 ? 31.217 42.785 22.229 1.00 21.09 742 GLU B O 1
ATOM 3892 N N . VAL B 1 185 ? 32.941 42.863 20.793 1.00 22.52 743 VAL B N 1
ATOM 3893 C CA . VAL B 1 185 ? 32.396 44.021 20.122 1.00 23.52 743 VAL B CA 1
ATOM 3894 C C . VAL B 1 185 ? 31.067 43.690 19.467 1.00 21.84 743 VAL B C 1
ATOM 3895 O O . VAL B 1 185 ? 30.110 44.450 19.524 1.00 24.01 743 VAL B O 1
ATOM 3899 N N . HIS B 1 186 ? 31.044 42.557 18.783 1.00 21.49 744 HIS B N 1
ATOM 3900 C CA . HIS B 1 186 ? 29.793 42.106 18.103 1.00 23.51 744 HIS B CA 1
ATOM 3901 C C . HIS B 1 186 ? 28.639 41.941 19.098 1.00 20.26 744 HIS B C 1
ATOM 3902 O O . HIS B 1 186 ? 27.482 42.411 18.886 1.00 21.65 744 HIS B O 1
ATOM 3909 N N . HIS B 1 187 ? 28.936 41.321 20.248 1.00 21.84 745 HIS B N 1
ATOM 3910 C CA . HIS B 1 187 ? 27.874 41.175 21.222 1.00 21.58 745 HIS B CA 1
ATOM 3911 C C . HIS B 1 187 ? 27.327 42.564 21.685 1.00 22.05 745 HIS B C 1
ATOM 3912 O O . HIS B 1 187 ? 26.091 42.754 21.873 1.00 22.34 745 HIS B O 1
ATOM 3919 N N . CYS B 1 188 ? 28.252 43.521 21.929 1.00 21.60 746 CYS B N 1
ATOM 3920 C CA . CYS B 1 188 ? 27.841 44.862 22.331 1.00 21.36 746 CYS B CA 1
ATOM 3921 C C . CYS B 1 188 ? 26.979 45.557 21.297 1.00 23.26 746 CYS B C 1
ATOM 3922 O O . CYS B 1 188 ? 25.979 46.189 21.614 1.00 24.04 746 CYS B O 1
ATOM 3925 N N . ASN B 1 189 ? 27.375 45.427 20.018 1.00 24.47 747 ASN B N 1
ATOM 3926 C CA . ASN B 1 189 ? 26.593 45.969 18.894 1.00 25.25 747 ASN B CA 1
ATOM 3927 C C . ASN B 1 189 ? 25.180 45.394 18.964 1.00 25.36 747 ASN B C 1
ATOM 3928 O O . ASN B 1 189 ? 24.190 46.116 18.835 1.00 25.70 747 ASN B O 1
ATOM 3933 N N . LEU B 1 190 ? 25.032 44.081 19.171 1.00 23.88 748 LEU B N 1
ATOM 3934 C CA . LEU B 1 190 ? 23.677 43.519 19.200 1.00 23.73 748 LEU B CA 1
ATOM 3935 C C . LEU B 1 190 ? 22.847 43.870 20.466 1.00 23.08 748 LEU B C 1
ATOM 3936 O O . LEU B 1 190 ? 21.604 44.031 20.426 1.00 23.88 748 LEU B O 1
ATOM 3941 N N . ALA B 1 191 ? 23.545 44.056 21.566 1.00 24.23 749 ALA B N 1
ATOM 3942 C CA . ALA B 1 191 ? 22.885 44.539 22.815 1.00 24.57 749 ALA B CA 1
ATOM 3943 C C . ALA B 1 191 ? 22.273 45.931 22.587 1.00 25.28 749 ALA B C 1
ATOM 3944 O O . ALA B 1 191 ? 21.144 46.202 22.934 1.00 25.37 749 ALA B O 1
ATOM 3946 N N . VAL B 1 192 ? 23.068 46.806 22.004 1.00 26.95 750 VAL B N 1
ATOM 3947 C CA . VAL B 1 192 ? 22.628 48.159 21.665 1.00 27.04 750 VAL B CA 1
ATOM 3948 C C . VAL B 1 192 ? 21.409 48.084 20.742 1.00 25.58 750 VAL B C 1
ATOM 3949 O O . VAL B 1 192 ? 20.427 48.811 20.922 1.00 25.95 750 VAL B O 1
ATOM 3953 N N . GLU B 1 193 ? 21.439 47.178 19.772 1.00 26.28 751 GLU B N 1
ATOM 3954 C CA . GLU B 1 193 ? 20.319 47.048 18.855 1.00 27.81 751 GLU B CA 1
ATOM 3955 C C . GLU B 1 193 ? 19.044 46.596 19.581 1.00 30.09 751 GLU B C 1
ATOM 3956 O O . GLU B 1 193 ? 17.963 47.157 19.375 1.00 28.06 751 GLU B O 1
ATOM 3962 N N . ILE B 1 194 ? 19.164 45.649 20.487 1.00 26.03 752 ILE B N 1
ATOM 3963 C CA . 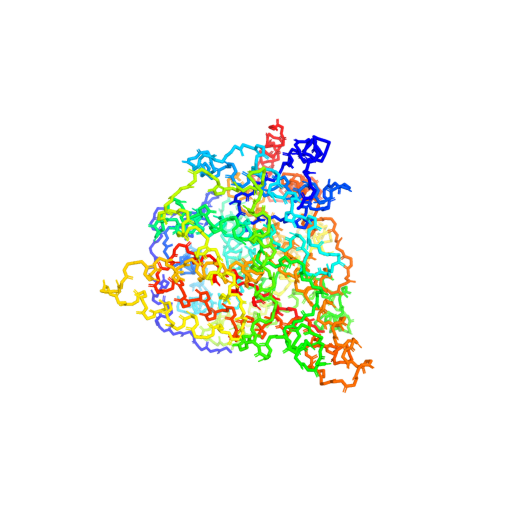ILE B 1 194 ? 17.981 45.204 21.239 1.00 27.45 752 ILE B CA 1
ATOM 3964 C C . ILE B 1 194 ? 17.388 46.361 22.076 1.00 27.62 752 ILE B C 1
ATOM 3965 O O . ILE B 1 194 ? 16.144 46.512 22.169 1.00 28.26 752 ILE B O 1
ATOM 3970 N N . LEU B 1 195 ? 18.280 47.136 22.715 1.00 25.45 753 LEU B N 1
ATOM 3971 C CA . LEU B 1 195 ? 17.898 48.198 23.626 1.00 25.62 753 LEU B CA 1
ATOM 3972 C C . LEU B 1 195 ? 17.348 49.429 22.878 1.00 28.96 753 LEU B C 1
ATOM 3973 O O . LEU B 1 195 ? 16.781 50.337 23.485 1.00 31.95 753 LEU B O 1
ATOM 3978 N N . SER B 1 196 ? 17.547 49.463 21.564 1.00 31.50 754 SER B N 1
ATOM 3979 C CA . SER B 1 196 ? 17.119 50.615 20.768 1.00 32.47 754 SER B CA 1
ATOM 3980 C C . SER B 1 196 ? 15.611 50.565 20.594 1.00 34.82 754 SER B C 1
ATOM 3981 O O . SER B 1 196 ? 15.011 51.573 20.301 1.00 38.64 754 SER B O 1
ATOM 3984 N N . ASP B 1 197 ? 15.013 49.401 20.712 1.00 31.99 755 ASP B N 1
ATOM 3985 C CA . ASP B 1 197 ? 13.571 49.304 20.692 1.00 36.21 755 ASP B CA 1
ATOM 3986 C C . ASP B 1 197 ? 13.031 49.634 22.102 1.00 40.61 755 ASP B C 1
ATOM 3987 O O . ASP B 1 197 ? 13.283 48.855 23.028 1.00 34.18 755 ASP B O 1
ATOM 3992 N N . PRO B 1 198 ? 12.216 50.708 22.254 1.00 37.97 756 PRO B N 1
ATOM 3993 C CA . PRO B 1 198 ? 11.575 51.025 23.528 1.00 40.04 756 PRO B CA 1
ATOM 3994 C C . PRO B 1 198 ? 10.881 49.879 24.226 1.00 35.50 756 PRO B C 1
ATOM 3995 O O . PRO B 1 198 ? 10.899 49.835 25.450 1.00 40.32 756 PRO B O 1
ATOM 3999 N N . GLU B 1 199 ? 10.239 48.987 23.491 1.00 35.39 757 GLU B N 1
ATOM 4000 C CA . GLU B 1 199 ? 9.533 47.864 24.085 1.00 35.79 757 GLU B CA 1
ATOM 4001 C C . GLU B 1 199 ? 10.474 46.796 24.715 1.00 32.24 757 GLU B C 1
ATOM 4002 O O . GLU B 1 199 ? 10.010 45.915 25.402 1.00 32.83 757 GLU B O 1
ATOM 4008 N N . SER B 1 200 ? 11.760 46.847 24.388 1.00 32.36 758 SER B N 1
ATOM 4009 C CA . SER B 1 200 ? 12.768 45.974 25.051 1.00 30.81 758 SER B CA 1
ATOM 4010 C C . SER B 1 200 ? 13.889 46.771 25.732 1.00 32.80 758 SER B C 1
ATOM 4011 O O . SER B 1 200 ? 14.934 46.193 26.058 1.00 30.15 758 SER B O 1
ATOM 4014 N N . ASP B 1 201 ? 13.713 48.081 25.910 1.00 28.17 759 ASP B N 1
ATOM 4015 C CA . ASP B 1 201 ? 14.739 48.914 26.468 1.00 28.33 759 ASP B CA 1
ATOM 4016 C C . ASP B 1 201 ? 14.596 48.939 27.981 1.00 29.41 759 ASP B C 1
ATOM 4017 O O . ASP B 1 201 ? 13.952 49.808 28.525 1.00 29.72 759 ASP B O 1
ATOM 4022 N N . VAL B 1 202 ? 15.278 48.009 28.649 1.00 29.36 760 VAL B N 1
ATOM 4023 C CA . VAL B 1 202 ? 15.206 47.925 30.129 1.00 28.56 760 VAL B CA 1
ATOM 4024 C C . VAL B 1 202 ? 15.811 49.130 30.830 1.00 26.66 760 VAL B C 1
ATOM 4025 O O . VAL B 1 202 ? 15.749 49.249 32.107 1.00 25.90 760 VAL B O 1
ATOM 4029 N N . PHE B 1 203 ? 16.436 50.028 30.045 1.00 26.89 761 PHE B N 1
ATOM 4030 C CA . PHE B 1 203 ? 17.101 51.174 30.564 1.00 27.03 761 PHE B CA 1
ATOM 4031 C C . PHE B 1 203 ? 16.340 52.474 30.216 1.00 30.59 761 PHE B C 1
ATOM 4032 O O . PHE B 1 203 ? 16.829 53.573 30.493 1.00 28.53 761 PHE B O 1
ATOM 4040 N N . ASP B 1 204 ? 15.173 52.336 29.617 1.00 31.71 762 ASP B N 1
ATOM 4041 C CA . ASP B 1 204 ? 14.447 53.505 29.113 1.00 34.31 762 ASP B CA 1
ATOM 4042 C C . ASP B 1 204 ? 13.904 54.363 30.255 1.00 36.37 762 ASP B C 1
ATOM 4043 O O . ASP B 1 204 ? 13.725 55.567 30.087 1.00 35.69 762 ASP B O 1
ATOM 4048 N N . GLY B 1 205 ? 13.691 53.763 31.431 1.00 33.96 763 GLY B N 1
ATOM 4049 C CA . GLY B 1 205 ? 13.375 54.508 32.660 1.00 35.07 763 GLY B CA 1
ATOM 4050 C C . GLY B 1 205 ? 14.466 55.337 33.292 1.00 34.29 763 GLY B C 1
ATOM 4051 O O . GLY B 1 205 ? 14.238 56.042 34.273 1.00 35.63 763 GLY B O 1
ATOM 4052 N N . LEU B 1 206 ? 15.664 55.277 32.761 1.00 32.30 764 LEU B N 1
ATOM 4053 C CA . LEU B 1 206 ? 16.778 55.995 33.291 1.00 32.09 764 LEU B CA 1
ATOM 4054 C C . LEU B 1 206 ? 16.985 57.289 32.493 1.00 40.17 764 LEU B C 1
ATOM 4055 O O . LEU B 1 206 ? 16.564 57.385 31.343 1.00 37.29 764 LEU B O 1
ATOM 4060 N N . GLU B 1 207 ? 17.693 58.247 33.086 1.00 43.82 765 GLU B N 1
ATOM 4061 C CA . GLU B 1 207 ? 18.038 59.437 32.327 1.00 49.96 765 GLU B CA 1
ATOM 4062 C C . GLU B 1 207 ? 19.350 59.968 32.750 1.00 43.11 765 GLU B C 1
ATOM 4063 O O . GLU B 1 207 ? 19.914 59.551 33.769 1.00 40.59 765 GLU B O 1
ATOM 4069 N N . GLY B 1 208 ? 19.876 60.875 31.939 1.00 36.01 766 GLY B N 1
ATOM 4070 C CA . GLY B 1 208 ? 21.054 61.599 32.335 1.00 35.29 766 GLY B CA 1
ATOM 4071 C C . GLY B 1 208 ? 22.188 60.645 32.633 1.00 37.22 766 GLY B C 1
ATOM 4072 O O . GLY B 1 208 ? 22.391 59.644 31.904 1.00 36.66 766 GLY B O 1
ATOM 4073 N N . ALA B 1 209 ? 22.905 60.931 33.712 1.00 33.47 767 ALA B N 1
ATOM 4074 C CA . ALA B 1 209 ? 24.107 60.183 34.014 1.00 34.98 767 ALA B CA 1
ATOM 4075 C C . ALA B 1 209 ? 23.824 58.704 34.302 1.00 32.81 767 ALA B C 1
ATOM 4076 O O . ALA B 1 209 ? 24.684 57.883 34.007 1.00 33.76 767 ALA B O 1
ATOM 4078 N N . GLU B 1 210 ? 22.704 58.387 34.912 1.00 31.63 768 GLU B N 1
ATOM 4079 C CA . GLU B 1 210 ? 22.370 56.970 35.148 1.00 32.52 768 GLU B CA 1
ATOM 4080 C C . GLU B 1 210 ? 22.233 56.178 33.844 1.00 31.24 768 GLU B C 1
ATOM 4081 O O . GLU B 1 210 ? 22.690 55.062 33.777 1.00 27.52 768 GLU B O 1
ATOM 4087 N N . ARG B 1 211 ? 21.471 56.712 32.887 1.00 32.06 769 ARG B N 1
ATOM 4088 C CA . ARG B 1 211 ? 21.336 56.061 31.562 1.00 32.39 769 ARG B CA 1
ATOM 4089 C C . ARG B 1 211 ? 22.693 55.852 30.920 1.00 28.59 769 ARG B C 1
ATOM 4090 O O . ARG B 1 211 ? 22.978 54.736 30.474 1.00 27.51 769 ARG B O 1
ATOM 4098 N N . THR B 1 212 ? 23.571 56.857 30.958 1.00 28.94 770 THR B N 1
ATOM 4099 C CA . THR B 1 212 ? 24.923 56.721 30.437 1.00 28.35 770 THR B CA 1
ATOM 4100 C C . THR B 1 212 ? 25.722 55.684 31.161 1.00 29.02 770 THR B C 1
ATOM 4101 O O . THR B 1 212 ? 26.415 54.904 30.538 1.00 26.89 770 THR B O 1
ATOM 4105 N N . LEU B 1 213 ? 25.629 55.654 32.483 1.00 27.22 771 LEU B N 1
ATOM 4106 C CA . LEU B 1 213 ? 26.410 54.684 33.234 1.00 25.36 771 LEU B CA 1
ATOM 4107 C C . LEU B 1 213 ? 25.881 53.273 32.924 1.00 22.68 771 LEU B C 1
ATOM 4108 O O . LEU B 1 213 ? 26.682 52.362 32.836 1.00 24.54 771 LEU B O 1
ATOM 4113 N N . ALA B 1 214 ? 24.579 53.095 32.695 1.00 24.11 772 ALA B N 1
ATOM 4114 C CA . ALA B 1 214 ? 24.031 51.765 32.420 1.00 23.46 772 ALA B CA 1
ATOM 4115 C C . ALA B 1 214 ? 24.645 51.224 31.130 1.00 25.61 772 ALA B C 1
ATOM 4116 O O . ALA B 1 214 ? 25.176 50.120 31.063 1.00 23.11 772 ALA B O 1
ATOM 4118 N N . PHE B 1 215 ? 24.622 52.044 30.098 1.00 24.07 773 PHE B N 1
ATOM 4119 C CA . PHE B 1 215 ? 25.228 51.650 28.821 1.00 23.46 773 PHE B CA 1
ATOM 4120 C C . PHE B 1 215 ? 26.730 51.503 28.880 1.00 23.09 773 PHE B C 1
ATOM 4121 O O . PHE B 1 215 ? 27.279 50.465 28.375 1.00 24.34 773 PHE B O 1
ATOM 4129 N N . ARG B 1 216 ? 27.432 52.445 29.483 1.00 23.04 774 ARG B N 1
ATOM 4130 C CA . ARG B 1 216 ? 28.870 52.326 29.490 1.00 23.81 774 ARG B CA 1
ATOM 4131 C C . ARG B 1 216 ? 29.370 51.140 30.351 1.00 25.09 774 ARG B C 1
ATOM 4132 O O . ARG B 1 216 ? 30.295 50.455 29.993 1.00 23.38 774 ARG B O 1
ATOM 4140 N N . SER B 1 217 ? 28.716 50.912 31.496 1.00 22.42 775 SER B N 1
ATOM 4141 C CA . SER B 1 217 ? 29.129 49.818 32.342 1.00 21.66 775 SER B CA 1
ATOM 4142 C C . SER B 1 217 ? 28.783 48.486 31.663 1.00 21.02 775 SER B C 1
ATOM 4143 O O . SER B 1 217 ? 29.598 47.589 31.716 1.00 21.40 775 SER B O 1
ATOM 4146 N N . MET B 1 218 ? 27.615 48.374 31.034 1.00 19.93 776 MET B N 1
ATOM 4147 C CA . MET B 1 218 ? 27.262 47.148 30.274 1.00 21.04 776 MET B CA 1
ATOM 4148 C C . MET B 1 218 ? 28.337 46.810 29.243 1.00 21.57 776 MET B C 1
ATOM 4149 O O . MET B 1 218 ? 28.926 45.723 29.229 1.00 21.04 776 MET B O 1
ATOM 4154 N N . ILE B 1 219 ? 28.654 47.811 28.410 1.00 21.89 777 ILE B N 1
ATOM 4155 C CA . ILE B 1 219 ? 29.631 47.641 27.377 1.00 23.37 777 ILE B CA 1
ATOM 4156 C C . ILE B 1 219 ? 31.036 47.348 27.961 1.00 20.80 777 ILE B C 1
ATOM 4157 O O . ILE B 1 219 ? 31.716 46.418 27.480 1.00 23.68 777 ILE B O 1
ATOM 4162 N N . ASP B 1 220 ? 31.479 48.070 28.998 1.00 21.69 778 ASP B N 1
ATOM 4163 C CA . ASP B 1 220 ? 32.799 47.792 29.621 1.00 22.04 778 ASP B CA 1
ATOM 4164 C C . ASP B 1 220 ? 32.826 46.338 30.098 1.00 22.98 778 ASP B C 1
ATOM 4165 O O . ASP B 1 220 ? 33.832 45.627 29.956 1.00 23.75 778 ASP B O 1
ATOM 4170 N N . CYS B 1 221 ? 31.747 45.927 30.743 1.00 22.54 779 CYS B N 1
ATOM 4171 C CA . CYS B 1 221 ? 31.720 44.555 31.256 1.00 22.79 779 CYS B CA 1
ATOM 4172 C C . CYS B 1 221 ? 31.797 43.464 30.116 1.00 19.12 779 CYS B C 1
ATOM 4173 O O . CYS B 1 221 ? 32.610 42.526 30.212 1.00 19.77 779 CYS B O 1
ATOM 4176 N N . VAL B 1 222 ? 30.989 43.647 29.070 1.00 19.80 780 VAL B N 1
ATOM 4177 C CA . VAL B 1 222 ? 31.070 42.703 27.933 1.00 19.30 780 VAL B CA 1
ATOM 4178 C C . VAL B 1 222 ? 32.471 42.645 27.345 1.00 19.60 780 VAL B C 1
ATOM 4179 O O . VAL B 1 222 ? 33.061 41.567 27.092 1.00 20.99 780 VAL B O 1
ATOM 4183 N N . LEU B 1 223 ? 33.041 43.823 27.124 1.00 21.70 781 LEU B N 1
ATOM 4184 C CA . LEU B 1 223 ? 34.430 43.878 26.563 1.00 22.05 781 LEU B CA 1
ATOM 4185 C C . LEU B 1 223 ? 35.485 43.198 27.449 1.00 23.24 781 LEU B C 1
A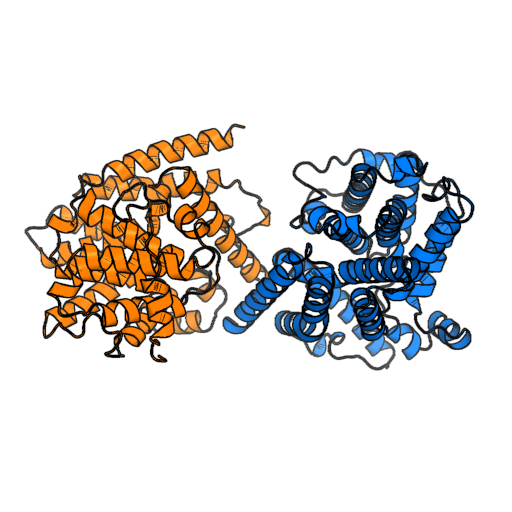TOM 4186 O O . LEU B 1 223 ? 36.406 42.565 26.954 1.00 24.09 781 LEU B O 1
ATOM 4191 N N . ALA B 1 224 ? 35.277 43.233 28.778 1.00 21.46 782 ALA B N 1
ATOM 4192 C CA . ALA B 1 224 ? 36.145 42.608 29.728 1.00 23.90 782 ALA B CA 1
ATOM 4193 C C . ALA B 1 224 ? 36.048 41.102 29.768 1.00 24.33 782 ALA B C 1
ATOM 4194 O O . ALA B 1 224 ? 36.875 40.468 30.391 1.00 23.82 782 ALA B O 1
ATOM 4196 N N . THR B 1 225 ? 35.064 40.505 29.060 1.00 22.06 783 THR B N 1
ATOM 4197 C CA . THR B 1 225 ? 34.939 39.060 29.030 1.00 22.38 783 THR B CA 1
ATOM 4198 C C . THR B 1 225 ? 35.895 38.407 28.035 1.00 25.39 783 THR B C 1
ATOM 4199 O O . THR B 1 225 ? 36.047 37.204 28.072 1.00 26.14 783 THR B O 1
ATOM 4203 N N . ASP B 1 226 ? 36.599 39.220 27.226 1.00 23.01 784 ASP B N 1
ATOM 4204 C CA . ASP B 1 226 ? 37.622 38.635 26.354 1.00 26.50 784 ASP B CA 1
ATOM 4205 C C . ASP B 1 226 ? 38.759 38.100 27.198 1.00 26.33 784 ASP B C 1
ATOM 4206 O O . ASP B 1 226 ? 39.474 38.881 27.888 1.00 30.35 784 ASP B O 1
ATOM 4211 N N . MET B 1 227 ? 38.951 36.809 27.130 1.00 29.38 785 MET B N 1
ATOM 4212 C CA . MET B 1 227 ? 39.974 36.130 27.974 1.00 37.71 785 MET B CA 1
ATOM 4213 C C . MET B 1 227 ? 41.391 36.573 27.644 1.00 44.07 785 MET B C 1
ATOM 4214 O O . MET B 1 227 ? 42.296 36.399 28.450 1.00 45.96 785 MET B O 1
ATOM 4219 N N . ALA B 1 228 ? 41.555 37.227 26.499 1.00 39.33 786 ALA B N 1
ATOM 4220 C CA . ALA B 1 228 ? 42.782 37.882 26.185 1.00 45.70 786 ALA B CA 1
ATOM 4221 C C . ALA B 1 228 ? 43.104 39.001 27.157 1.00 47.29 786 ALA B C 1
ATOM 4222 O O . ALA B 1 228 ? 44.252 39.314 27.325 1.00 52.75 786 ALA B O 1
ATOM 4224 N N . LYS B 1 229 ? 42.110 39.641 27.763 1.00 40.49 787 LYS B N 1
ATOM 4225 C CA . LYS B 1 229 ? 42.337 40.715 28.723 1.00 41.87 787 LYS B CA 1
ATOM 4226 C C . LYS B 1 229 ? 42.238 40.245 30.180 1.00 34.85 787 LYS B C 1
ATOM 4227 O O . LYS B 1 229 ? 42.120 41.065 31.084 1.00 39.70 787 LYS B O 1
ATOM 4233 N N . HIS B 1 230 ? 42.294 38.944 30.409 1.00 36.46 788 HIS B N 1
ATOM 4234 C CA . HIS B 1 230 ? 41.986 38.357 31.727 1.00 39.12 788 HIS B CA 1
ATOM 4235 C C . HIS B 1 230 ? 42.958 38.787 32.805 1.00 46.65 788 HIS B C 1
ATOM 4236 O O . HIS B 1 230 ? 42.551 39.279 33.863 1.00 36.87 788 HIS B O 1
ATOM 4243 N N . GLY B 1 231 ? 44.257 38.605 32.516 1.00 47.48 789 GLY B N 1
ATOM 4244 C CA . GLY B 1 231 ? 45.290 39.046 33.431 1.00 40.93 789 GLY B CA 1
ATOM 4245 C C . GLY B 1 231 ? 45.224 40.479 33.819 1.00 41.37 789 GLY B C 1
ATOM 4246 O O . GLY B 1 231 ? 45.371 40.800 34.995 1.00 43.42 789 GLY B O 1
ATOM 4247 N N . SER B 1 232 ? 45.010 41.361 32.861 1.00 37.73 790 SER B N 1
ATOM 4248 C CA . SER B 1 232 ? 45.027 42.750 33.164 1.00 43.88 790 SER B CA 1
ATOM 4249 C C . SER B 1 232 ? 43.761 43.250 33.873 1.00 46.90 790 SER B C 1
ATOM 4250 O O . SER B 1 232 ? 43.833 44.180 34.693 1.00 44.19 790 SER B O 1
ATOM 4253 N N . ALA B 1 233 ? 42.620 42.637 33.556 1.00 39.62 791 ALA B N 1
ATOM 4254 C CA . ALA B 1 233 ? 41.345 42.934 34.260 1.00 35.29 791 ALA B CA 1
ATOM 4255 C C . ALA B 1 233 ? 41.486 42.580 35.732 1.00 30.93 791 ALA B C 1
ATOM 4256 O O . ALA B 1 233 ? 41.130 43.344 36.589 1.00 32.27 791 ALA B O 1
ATOM 4258 N N . LEU B 1 234 ? 42.046 41.419 35.984 1.00 32.64 792 LEU B N 1
ATOM 4259 C CA . LEU B 1 234 ? 42.303 40.923 37.334 1.00 36.89 792 LEU B CA 1
ATOM 4260 C C . LEU B 1 234 ? 43.274 41.766 38.123 1.00 42.89 792 LEU B C 1
ATOM 4261 O O . LEU B 1 234 ? 43.087 42.037 39.300 1.00 39.92 792 LEU B O 1
ATOM 4266 N N . GLU B 1 235 ? 44.306 42.233 37.454 1.00 49.65 793 GLU B N 1
ATOM 4267 C CA . GLU B 1 235 ? 45.299 43.074 38.109 1.00 49.57 793 GLU B CA 1
ATOM 4268 C C . GLU B 1 235 ? 44.733 44.425 38.478 1.00 42.08 793 GLU B C 1
ATOM 4269 O O . GLU B 1 235 ? 44.911 44.853 39.604 1.00 44.53 793 GLU B O 1
ATOM 4275 N N . ALA B 1 236 ? 44.051 45.067 37.518 1.00 36.35 794 ALA B N 1
ATOM 4276 C CA . ALA B 1 236 ? 43.389 46.342 37.700 1.00 38.40 794 ALA B CA 1
ATOM 4277 C C . ALA B 1 236 ? 42.277 46.251 38.794 1.00 35.72 794 ALA B C 1
ATOM 4278 O O . ALA B 1 236 ? 42.083 47.189 39.553 1.00 41.74 794 ALA B O 1
ATOM 4280 N N . PHE B 1 237 ? 41.570 45.126 38.865 1.00 36.55 795 PHE B N 1
ATOM 4281 C CA . PHE B 1 237 ? 40.617 44.950 39.968 1.00 33.05 795 PHE B CA 1
ATOM 4282 C C . PHE B 1 237 ? 41.368 44.872 41.302 1.00 35.33 795 PHE B C 1
ATOM 4283 O O . PHE B 1 237 ? 41.045 45.597 42.232 1.00 34.79 795 PHE B O 1
ATOM 4291 N N . LEU B 1 238 ? 42.358 43.976 41.391 1.00 39.90 796 LEU B N 1
ATOM 4292 C CA . LEU B 1 238 ? 43.146 43.816 42.635 1.00 41.37 796 LEU B CA 1
ATOM 4293 C C . LEU B 1 238 ? 43.798 45.140 43.073 1.00 43.66 796 LEU B C 1
ATOM 4294 O O . LEU B 1 238 ? 43.781 45.481 44.253 1.00 42.21 796 LEU B O 1
ATOM 4299 N N . ALA B 1 239 ? 44.253 45.934 42.121 1.00 45.90 797 ALA B N 1
ATOM 4300 C CA . ALA B 1 239 ? 44.808 47.261 42.446 1.00 50.18 797 ALA B CA 1
ATOM 4301 C C . ALA B 1 239 ? 43.753 48.210 42.946 1.00 46.86 797 ALA B C 1
ATOM 4302 O O . ALA B 1 239 ? 43.943 48.902 43.919 1.00 51.24 797 ALA B O 1
ATOM 4304 N N . SER B 1 240 ? 42.618 48.238 42.273 1.00 47.11 798 SER B N 1
ATOM 4305 C CA . SER B 1 240 ? 41.524 49.076 42.681 1.00 43.71 798 SER B CA 1
ATOM 4306 C C . SER B 1 240 ? 40.975 48.725 44.076 1.00 42.43 798 SER B C 1
ATOM 4307 O O . SER B 1 240 ? 40.422 49.598 44.753 1.00 43.62 798 SER B O 1
ATOM 4310 N N . ALA B 1 241 ? 41.063 47.440 44.450 1.00 40.87 799 ALA B N 1
ATOM 4311 C CA . ALA B 1 241 ? 40.532 46.904 45.710 1.00 42.67 799 ALA B CA 1
ATOM 4312 C C . ALA B 1 241 ? 41.447 47.176 46.903 1.00 53.04 799 ALA B C 1
ATOM 4313 O O . ALA B 1 241 ? 40.988 47.284 48.043 1.00 48.03 799 ALA B O 1
ATOM 4315 N N . ALA B 1 242 ? 42.753 47.164 46.651 1.00 59.85 800 ALA B N 1
ATOM 4316 C CA . ALA B 1 242 ? 43.731 47.490 47.686 1.00 60.34 800 ALA B CA 1
ATOM 4317 C C . ALA B 1 242 ? 43.661 48.985 48.014 1.00 66.63 800 ALA B C 1
ATOM 4318 O O . ALA B 1 242 ? 44.100 49.385 49.084 1.00 76.92 800 ALA B O 1
ATOM 4320 N N . ASP B 1 243 ? 43.097 49.791 47.107 1.00 71.47 801 ASP B N 1
ATOM 4321 C CA . ASP B 1 243 ? 42.92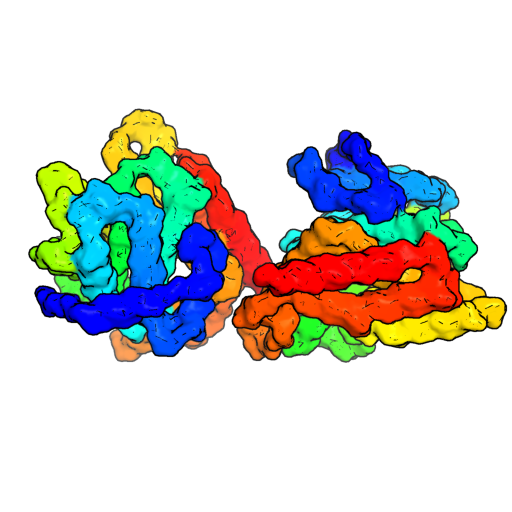8 51.237 47.303 1.00 71.85 801 ASP B CA 1
ATOM 4322 C C . ASP B 1 243 ? 41.593 51.766 46.661 1.00 74.86 801 ASP B C 1
ATOM 4323 O O . ASP B 1 243 ? 41.577 52.430 45.594 1.00 66.68 801 ASP B O 1
ATOM 4328 N N . GLN B 1 244 ? 40.492 51.449 47.358 1.00 65.84 802 GLN B N 1
ATOM 4329 C CA . GLN B 1 244 ? 39.116 51.760 46.935 1.00 72.13 802 GLN B CA 1
ATOM 4330 C C . GLN B 1 244 ? 38.822 53.225 47.243 1.00 77.96 802 GLN B C 1
ATOM 4331 O O . GLN B 1 244 ? 38.315 53.954 46.385 1.00 78.18 802 GLN B O 1
ATOM 4337 N N . SER B 1 245 ? 39.123 53.614 48.490 1.00 75.24 803 SER B N 1
ATOM 4338 C CA . SER B 1 245 ? 39.042 54.998 49.001 1.00 78.98 803 SER B CA 1
ATOM 4339 C C . SER B 1 245 ? 39.606 56.058 48.030 1.00 78.03 803 SER B C 1
ATOM 4340 O O . SER B 1 245 ? 38.966 57.097 47.806 1.00 78.35 803 SER B O 1
ATOM 4343 N N . SER B 1 246 ? 40.778 55.780 47.445 1.00 70.02 804 SER B N 1
ATOM 4344 C CA . SER B 1 246 ? 41.399 56.699 46.474 1.00 74.39 804 SER B CA 1
ATOM 4345 C C . SER B 1 246 ? 40.589 56.883 45.164 1.00 75.38 804 SER B C 1
ATOM 4346 O O . SER B 1 246 ? 40.639 57.985 44.579 1.00 72.97 804 SER B O 1
ATOM 4349 N N . ASP B 1 247 ? 39.871 55.837 44.693 1.00 55.54 805 ASP B N 1
ATOM 4350 C CA . ASP B 1 247 ? 39.040 55.977 43.482 1.00 48.26 805 ASP B CA 1
ATOM 4351 C C . ASP B 1 247 ? 37.839 55.018 43.447 1.00 42.41 805 ASP B C 1
ATOM 4352 O O . ASP B 1 247 ? 37.896 53.913 42.823 1.00 35.82 805 ASP B O 1
ATOM 4357 N N . GLU B 1 248 ? 36.758 55.457 44.068 1.00 40.85 806 GLU B N 1
ATOM 4358 C CA . GLU B 1 248 ? 35.590 54.585 44.251 1.00 41.12 806 GLU B CA 1
ATOM 4359 C C . GLU B 1 248 ? 34.938 54.248 42.945 1.00 36.95 806 GLU B C 1
ATOM 4360 O O . GLU B 1 248 ? 34.565 53.092 42.749 1.00 29.05 806 GLU B O 1
ATOM 4366 N N . ALA B 1 249 ? 34.811 55.232 42.069 1.00 33.14 807 ALA B N 1
ATOM 4367 C CA . ALA B 1 249 ? 34.223 54.974 40.767 1.00 34.43 807 ALA B CA 1
ATOM 4368 C C . ALA B 1 249 ? 34.966 53.853 39.991 1.00 32.90 807 ALA B C 1
ATOM 4369 O O . ALA B 1 249 ? 34.318 52.955 39.415 1.00 29.14 807 ALA B O 1
ATOM 4371 N N . ALA B 1 250 ? 36.289 53.869 39.998 1.00 31.14 808 ALA B N 1
ATOM 4372 C CA . ALA B 1 250 ? 37.067 52.796 39.376 1.00 34.88 808 ALA B CA 1
ATOM 4373 C C . ALA B 1 250 ? 36.820 51.451 40.014 1.00 33.48 808 ALA B C 1
ATOM 4374 O O . ALA B 1 250 ? 36.734 50.411 39.315 1.00 33.59 808 ALA B O 1
ATOM 4376 N N . PHE B 1 251 ? 36.763 51.429 41.353 1.00 28.41 809 PHE B N 1
ATOM 4377 C CA . PHE B 1 251 ? 36.545 50.221 42.074 1.00 28.02 809 PHE B CA 1
ATOM 4378 C C . PHE B 1 251 ? 35.177 49.655 41.746 1.00 26.53 809 PHE B C 1
ATOM 4379 O O . PHE B 1 251 ? 35.072 48.441 41.531 1.00 24.46 809 PHE B O 1
ATOM 4387 N N . HIS B 1 252 ? 34.163 50.505 41.679 1.00 24.53 810 HIS B N 1
ATOM 4388 C CA . HIS B 1 252 ? 32.815 50.016 41.294 1.00 25.27 810 HIS B CA 1
ATOM 4389 C C . HIS B 1 252 ? 32.878 49.376 39.918 1.00 24.78 810 HIS B C 1
ATOM 4390 O O . HIS B 1 252 ? 32.339 48.263 39.706 1.00 23.73 810 HIS B O 1
ATOM 4397 N N . ARG B 1 253 ? 33.525 50.067 38.977 1.00 22.65 811 ARG B N 1
ATOM 4398 C CA . ARG B 1 253 ? 33.525 49.588 37.596 1.00 22.99 811 ARG B CA 1
ATOM 4399 C C . ARG B 1 253 ? 34.318 48.289 37.487 1.00 23.59 811 ARG B C 1
ATOM 4400 O O . ARG B 1 253 ? 33.856 47.334 36.826 1.00 24.24 811 ARG B O 1
ATOM 4408 N N . MET B 1 254 ? 35.438 48.181 38.173 1.00 21.26 812 MET B N 1
ATOM 4409 C CA . MET B 1 254 ? 36.238 46.960 38.102 1.00 24.17 812 MET B CA 1
ATOM 4410 C C . MET B 1 254 ? 35.551 45.793 38.796 1.00 24.88 812 MET B C 1
ATOM 4411 O O . MET B 1 254 ? 35.661 44.689 38.355 1.00 23.79 812 MET B O 1
ATOM 4416 N N . THR B 1 255 ? 34.811 46.073 39.862 1.00 21.15 813 THR B N 1
ATOM 4417 C CA . THR B 1 255 ? 34.060 45.055 40.553 1.00 21.53 813 THR B CA 1
ATOM 4418 C C . THR B 1 255 ? 32.976 44.495 39.625 1.00 20.59 813 THR B C 1
ATOM 4419 O O . THR B 1 255 ? 32.811 43.306 39.570 1.00 21.06 813 THR B O 1
ATOM 4423 N N . MET B 1 256 ? 32.282 45.339 38.893 1.00 21.46 814 MET B N 1
ATOM 4424 C CA . MET B 1 256 ? 31.300 44.876 37.881 1.00 21.19 814 MET B CA 1
ATOM 4425 C C . MET B 1 256 ? 31.993 43.955 36.855 1.00 21.73 814 MET B C 1
ATOM 4426 O O . MET B 1 256 ? 31.499 42.870 36.515 1.00 19.72 814 MET B O 1
ATOM 4431 N N . GLU B 1 257 ? 33.116 44.421 36.342 1.00 21.73 815 GLU B N 1
ATOM 4432 C CA . GLU B 1 257 ? 33.829 43.651 35.304 1.00 21.80 815 GLU B CA 1
ATOM 4433 C C . GLU B 1 257 ? 34.304 42.291 35.837 1.00 22.70 815 GLU B C 1
ATOM 4434 O O . GLU B 1 257 ? 34.171 41.246 35.191 1.00 21.09 815 GLU B O 1
ATOM 4440 N N . ILE B 1 258 ? 34.792 42.285 37.092 1.00 20.55 816 ILE B N 1
ATOM 4441 C CA . ILE B 1 258 ? 35.279 41.064 37.646 1.00 20.41 816 ILE B CA 1
ATOM 4442 C C . ILE B 1 258 ? 34.106 40.086 37.950 1.00 20.08 816 ILE B C 1
ATOM 4443 O O . ILE B 1 258 ? 34.296 38.889 37.878 1.00 22.00 816 ILE B O 1
ATOM 4448 N N . ILE B 1 259 ? 32.929 40.626 38.316 1.00 20.74 817 ILE B N 1
ATOM 4449 C CA . ILE B 1 259 ? 31.821 39.784 38.645 1.00 20.94 817 ILE B CA 1
ATOM 4450 C C . ILE B 1 259 ? 31.242 39.135 37.361 1.00 21.32 817 ILE B C 1
ATOM 4451 O O . ILE B 1 259 ? 30.924 37.929 37.368 1.00 19.91 817 ILE B O 1
ATOM 4456 N N . LEU B 1 260 ? 31.166 39.906 36.260 1.00 20.69 818 LEU B N 1
ATOM 4457 C CA . LEU B 1 260 ? 30.752 39.273 35.014 1.00 20.22 818 LEU B CA 1
ATOM 4458 C C . LEU B 1 260 ? 31.768 38.252 34.600 1.00 20.26 818 LEU B C 1
ATOM 4459 O O . LEU B 1 260 ? 31.388 37.149 34.222 1.00 21.54 818 LEU B O 1
ATOM 4464 N N . LYS B 1 261 ? 33.054 38.578 34.645 1.00 19.72 819 LYS B N 1
ATOM 4465 C CA . LYS B 1 261 ? 34.100 37.566 34.406 1.00 20.41 819 LYS B CA 1
ATOM 4466 C C . LYS B 1 261 ? 33.936 36.321 35.247 1.00 21.29 819 LYS B C 1
ATOM 4467 O O . LYS B 1 261 ? 34.032 35.207 34.754 1.00 21.99 819 LYS B O 1
ATOM 4473 N N . ALA B 1 262 ? 33.727 36.527 36.541 1.00 19.29 820 ALA B N 1
ATOM 4474 C CA . ALA B 1 262 ? 33.602 35.429 37.472 1.00 21.35 820 ALA B CA 1
ATOM 4475 C C . ALA B 1 262 ? 32.420 34.530 37.141 1.00 19.48 820 ALA B C 1
ATOM 4476 O O . ALA B 1 262 ? 32.495 33.271 37.133 1.00 22.23 820 ALA B O 1
ATOM 4478 N N . GLY B 1 263 ? 31.311 35.143 36.785 1.00 20.18 821 GLY B N 1
ATOM 4479 C CA . GLY B 1 263 ? 30.167 34.383 36.354 1.00 18.98 821 GLY B CA 1
ATOM 4480 C C . GLY B 1 263 ? 30.434 33.609 35.081 1.00 19.69 821 GLY B C 1
ATOM 4481 O O . GLY B 1 263 ? 30.049 32.451 34.946 1.00 21.70 821 GLY B O 1
ATOM 4482 N N . ASP B 1 264 ? 31.196 34.199 34.172 1.00 20.11 822 ASP B N 1
ATOM 4483 C CA . ASP B 1 264 ? 31.478 33.600 32.876 1.00 21.28 822 ASP B CA 1
ATOM 4484 C C . ASP B 1 264 ? 32.378 32.399 33.015 1.00 24.67 822 ASP B C 1
ATOM 4485 O O . ASP B 1 264 ? 32.273 31.499 32.201 1.00 25.04 822 ASP B O 1
ATOM 4490 N N . ILE B 1 265 ? 33.299 32.383 34.000 1.00 22.34 823 ILE B N 1
ATOM 4491 C CA . ILE B 1 265 ? 34.120 31.197 34.247 1.00 23.69 823 ILE B CA 1
ATOM 4492 C C . ILE B 1 265 ? 33.734 30.422 35.521 1.00 25.27 823 ILE B C 1
ATOM 4493 O O . ILE B 1 265 ? 34.554 29.715 36.102 1.00 27.77 823 ILE B O 1
ATOM 4498 N N . SER B 1 266 ? 32.491 30.525 35.910 1.00 22.94 824 SER B N 1
ATOM 4499 C CA . SER B 1 266 ? 31.946 29.927 37.090 1.00 24.00 824 SER B CA 1
ATOM 4500 C C . SER B 1 266 ? 31.614 28.434 37.016 1.00 25.26 824 SER B C 1
ATOM 4501 O O . SER B 1 266 ? 31.267 27.840 38.064 1.00 24.35 824 SER B O 1
ATOM 4504 N N . ASN B 1 267 ? 31.724 27.800 35.834 1.00 23.56 825 ASN B N 1
ATOM 4505 C CA . ASN B 1 267 ? 31.237 26.396 35.741 1.00 25.11 825 ASN B CA 1
ATOM 4506 C C . ASN B 1 267 ? 32.004 25.469 36.744 1.00 24.40 825 ASN B C 1
ATOM 4507 O O . ASN B 1 267 ? 31.442 24.525 37.305 1.00 28.59 825 ASN B O 1
ATOM 4512 N N . VAL B 1 268 ? 33.273 25.735 36.934 1.00 23.14 826 VAL B N 1
ATOM 4513 C CA . VAL B 1 268 ? 34.049 24.936 37.862 1.00 25.63 826 VAL B CA 1
ATOM 4514 C C . VAL B 1 268 ? 33.684 25.149 39.342 1.00 28.73 826 VAL B C 1
ATOM 4515 O O . VAL B 1 268 ? 34.242 24.455 40.172 1.00 32.13 826 VAL B O 1
ATOM 4519 N N . THR B 1 269 ? 32.807 26.113 39.681 1.00 25.93 827 THR B N 1
ATOM 4520 C CA . THR B 1 269 ? 32.474 26.409 41.101 1.00 25.47 827 THR B CA 1
ATOM 4521 C C . THR B 1 269 ? 31.170 25.722 41.467 1.00 25.92 827 THR B C 1
ATOM 4522 O O . THR B 1 269 ? 30.604 25.915 42.564 1.00 28.32 827 THR B O 1
ATOM 4526 N N . LYS B 1 270 ? 30.634 24.903 40.554 1.00 24.34 828 LYS B N 1
ATOM 4527 C CA . LYS B 1 270 ? 29.361 24.342 40.738 1.00 23.84 828 LYS B CA 1
ATOM 4528 C C . LYS B 1 270 ? 29.458 22.904 41.311 1.00 25.01 828 LYS B C 1
ATOM 4529 O O . LYS B 1 270 ? 30.542 22.279 41.194 1.00 28.08 828 LYS B O 1
ATOM 4535 N N . PRO B 1 271 ? 28.339 22.406 41.843 1.00 27.67 829 PRO B N 1
ATOM 4536 C CA . PRO B 1 271 ? 28.326 20.948 42.235 1.00 28.35 829 PRO B CA 1
ATOM 4537 C C . PRO B 1 271 ? 28.772 20.075 41.095 1.00 30.32 829 PRO B C 1
ATOM 4538 O O . PRO B 1 271 ? 28.468 20.373 39.916 1.00 28.29 829 PRO B O 1
ATOM 4542 N N . PHE B 1 272 ? 29.540 19.018 41.427 1.00 31.99 830 PHE B N 1
ATOM 4543 C CA . PHE B 1 272 ? 30.313 18.300 40.455 1.00 30.63 830 PHE B CA 1
ATOM 4544 C C . PHE B 1 272 ? 29.499 17.828 39.276 1.00 30.98 830 PHE B C 1
ATOM 4545 O O . PHE B 1 272 ? 29.960 17.961 38.140 1.00 33.18 830 PHE B O 1
ATOM 4553 N N . ASP B 1 273 ? 28.315 17.287 39.494 1.00 29.27 831 ASP B N 1
ATOM 4554 C CA . ASP B 1 273 ? 27.554 16.741 38.348 1.00 33.41 831 ASP B CA 1
ATOM 4555 C C . ASP B 1 273 ? 27.167 17.875 37.361 1.00 32.31 831 ASP B C 1
ATOM 4556 O O . ASP B 1 273 ? 27.123 17.690 36.163 1.00 31.17 831 ASP B O 1
ATOM 4561 N N . ILE B 1 274 ? 26.786 19.025 37.909 1.00 28.90 832 ILE B N 1
ATOM 4562 C CA . ILE B 1 274 ? 26.510 20.224 37.087 1.00 28.05 832 ILE B CA 1
ATOM 4563 C C . ILE B 1 274 ? 27.783 20.653 36.353 1.00 27.90 832 ILE B C 1
ATOM 4564 O O . ILE B 1 274 ? 27.755 20.881 35.106 1.00 28.74 832 ILE B O 1
ATOM 4569 N N . SER B 1 275 ? 28.884 20.745 37.070 1.00 25.50 833 SER B N 1
ATOM 4570 C CA . SER B 1 275 ? 30.142 21.181 36.514 1.00 26.85 833 SER B CA 1
ATOM 4571 C C . SER B 1 275 ? 30.600 20.288 35.355 1.00 30.12 833 SER B C 1
ATOM 4572 O O . SER B 1 275 ? 31.070 20.750 34.340 1.00 26.90 833 SER B O 1
ATOM 4575 N N . ARG B 1 276 ? 30.472 18.990 35.541 1.00 27.36 834 ARG B N 1
ATOM 4576 C CA . ARG B 1 276 ? 30.808 18.024 34.476 1.00 29.06 834 ARG B CA 1
ATOM 4577 C C . ARG B 1 276 ? 29.952 18.219 33.211 1.00 25.22 834 ARG B C 1
ATOM 4578 O O . ARG B 1 276 ? 30.453 18.130 32.102 1.00 29.17 834 ARG B O 1
ATOM 4586 N N . GLN B 1 277 ? 28.671 18.433 33.376 1.00 25.59 835 GLN B N 1
ATOM 4587 C CA . GLN B 1 277 ? 27.825 18.631 32.223 1.00 30.07 835 GLN B CA 1
ATOM 4588 C C . GLN B 1 277 ? 28.256 19.908 31.437 1.00 29.36 835 GLN B C 1
ATOM 4589 O O . GLN B 1 277 ? 28.321 19.871 30.187 1.00 26.76 835 GLN B O 1
ATOM 4595 N N . TRP B 1 278 ? 28.537 21.005 32.144 1.00 25.55 836 TRP B N 1
ATOM 4596 C CA . TRP B 1 278 ? 29.114 22.175 31.445 1.00 25.29 836 TRP B CA 1
ATOM 4597 C C . TRP B 1 278 ? 30.386 21.810 30.701 1.00 26.06 836 TRP B C 1
ATOM 4598 O O . TRP B 1 278 ? 30.616 22.281 29.571 1.00 27.54 836 TRP B O 1
ATOM 4609 N N . ALA B 1 279 ? 31.290 21.073 31.345 1.00 26.11 837 ALA B N 1
ATOM 4610 C CA . ALA B 1 279 ? 32.576 20.751 30.784 1.00 25.07 837 ALA B CA 1
ATOM 4611 C C . ALA B 1 279 ? 32.393 19.928 29.453 1.00 26.45 837 ALA B C 1
ATOM 4612 O O . ALA B 1 279 ? 33.083 20.164 28.454 1.00 26.70 837 ALA B O 1
ATOM 4614 N N . MET B 1 280 ? 31.433 19.020 29.459 1.00 28.73 838 MET B N 1
ATOM 4615 C CA . MET B 1 280 ? 31.143 18.220 28.240 1.00 30.59 838 MET B CA 1
ATOM 4616 C C . MET B 1 280 ? 30.670 19.175 27.114 1.00 31.14 838 MET B C 1
ATOM 4617 O O . MET B 1 280 ? 31.094 19.004 25.954 1.00 27.65 838 MET B O 1
ATOM 4622 N N . ALA B 1 281 ? 29.770 20.119 27.446 1.00 27.45 839 ALA B N 1
ATOM 4623 C CA . ALA B 1 281 ? 29.234 21.069 26.452 1.00 27.10 839 ALA B CA 1
ATOM 4624 C C . ALA B 1 281 ? 30.304 21.975 25.880 1.00 27.60 839 ALA B C 1
ATOM 4625 O O . ALA B 1 281 ? 30.371 22.165 24.627 1.00 26.61 839 ALA B O 1
ATOM 4627 N N . VAL B 1 282 ? 31.199 22.508 26.734 1.00 25.54 840 VAL B N 1
ATOM 4628 C CA . VAL B 1 282 ? 32.231 23.388 26.219 1.00 28.64 840 VAL B CA 1
ATOM 4629 C C . VAL B 1 282 ? 33.278 22.628 25.371 1.00 29.01 840 VAL B C 1
ATOM 4630 O O . VAL B 1 282 ? 33.733 23.102 24.318 1.00 27.23 840 VAL B O 1
ATOM 4634 N N . THR B 1 283 ? 33.622 21.413 25.793 1.00 27.82 841 THR B N 1
ATOM 4635 C CA . THR B 1 283 ? 34.497 20.552 25.053 1.00 26.91 841 THR B CA 1
ATOM 4636 C C . THR B 1 283 ? 33.967 20.198 23.640 1.00 25.44 841 THR B C 1
ATOM 4637 O O . THR B 1 283 ? 34.714 20.252 22.654 1.00 25.86 841 THR B O 1
ATOM 4641 N N . GLU B 1 284 ? 32.704 19.870 23.545 1.00 26.14 842 GLU B N 1
ATOM 4642 C CA . GLU B 1 284 ? 32.087 19.591 22.232 1.00 29.49 842 GLU B CA 1
ATOM 4643 C C . GLU B 1 284 ? 32.152 20.827 21.317 1.00 32.03 842 GLU B C 1
ATOM 4644 O O . GLU B 1 284 ? 32.479 20.722 20.135 1.00 28.24 842 GLU B O 1
ATOM 4650 N N . GLU B 1 285 ? 31.870 22.006 21.881 1.00 27.63 843 GLU B N 1
ATOM 4651 C CA . GLU B 1 285 ? 31.980 23.225 21.094 1.00 28.01 843 GLU B CA 1
ATOM 4652 C C . GLU B 1 285 ? 33.367 23.447 20.627 1.00 25.27 843 GLU B C 1
ATOM 4653 O O . GLU B 1 285 ? 33.546 23.768 19.451 1.00 25.11 843 GLU B O 1
ATOM 4659 N N . PHE B 1 286 ? 34.366 23.282 21.488 1.00 24.89 844 PHE B N 1
ATOM 4660 C CA . PHE B 1 286 ? 35.739 23.429 21.084 1.00 26.34 844 PHE B CA 1
ATOM 4661 C C . PHE B 1 286 ? 36.163 22.477 19.966 1.00 28.82 844 PHE B C 1
ATOM 4662 O O . PHE B 1 286 ? 36.897 22.824 19.046 1.00 25.32 844 PHE B O 1
ATOM 4670 N N . TYR B 1 287 ? 35.730 21.237 20.088 1.00 26.33 845 TYR B N 1
ATOM 4671 C CA . TYR B 1 287 ? 36.099 20.263 19.104 1.00 29.71 845 TYR B CA 1
ATOM 4672 C C . TYR B 1 287 ? 35.455 20.573 17.753 1.00 23.48 845 TYR B C 1
ATOM 4673 O O . TYR B 1 287 ? 36.093 20.338 16.731 1.00 28.68 845 TYR B O 1
ATOM 4682 N N . ARG B 1 288 ? 34.228 21.064 17.741 1.00 25.63 846 ARG B N 1
ATOM 4683 C CA . ARG B 1 288 ? 33.601 21.554 16.507 1.00 27.84 846 ARG B CA 1
ATOM 4684 C C . ARG B 1 288 ? 34.355 22.738 15.896 1.00 27.15 846 ARG B C 1
ATOM 4685 O O . ARG B 1 288 ? 34.376 22.931 14.668 1.00 23.58 846 ARG B O 1
ATOM 4693 N N . GLN B 1 289 ? 34.961 23.581 16.726 1.00 25.47 847 GLN B N 1
ATOM 4694 C CA . GLN B 1 289 ? 35.802 24.637 16.193 1.00 23.84 847 GLN B CA 1
ATOM 4695 C C . GLN B 1 289 ? 37.009 24.035 15.501 1.00 23.15 847 GLN B C 1
ATOM 4696 O O . GLN B 1 289 ? 37.379 24.430 14.376 1.00 22.94 847 GLN B O 1
ATOM 4702 N N . GLY B 1 290 ? 37.636 23.068 16.152 1.00 23.28 848 GLY B N 1
ATOM 4703 C CA . GLY B 1 290 ? 38.711 22.363 15.549 1.00 24.79 848 GLY B CA 1
ATOM 4704 C C . GLY B 1 290 ? 38.331 21.705 14.230 1.00 24.87 848 GLY B C 1
ATOM 4705 O O . GLY B 1 290 ? 39.071 21.801 13.298 1.00 24.67 848 GLY B O 1
ATOM 4706 N N . ASP B 1 291 ? 37.146 21.095 14.167 1.00 26.34 849 ASP B N 1
ATOM 4707 C CA . ASP B 1 291 ? 36.690 20.496 12.877 1.00 28.43 849 ASP B CA 1
ATOM 4708 C C . ASP B 1 291 ? 36.595 21.574 11.805 1.00 30.04 849 ASP B C 1
ATOM 4709 O O . ASP B 1 291 ? 36.985 21.365 10.659 1.00 29.53 849 ASP B O 1
ATOM 4714 N N . MET B 1 292 ? 36.021 22.741 12.135 1.00 27.79 850 MET B N 1
ATOM 4715 C CA . MET B 1 292 ? 35.934 23.845 11.191 1.00 24.73 850 MET B CA 1
ATOM 4716 C C . MET B 1 292 ? 37.326 24.392 10.795 1.00 28.36 850 MET B C 1
ATOM 4717 O O . MET B 1 292 ? 37.568 24.801 9.632 1.00 27.68 850 MET B O 1
ATOM 4722 N N . GLU B 1 293 ? 38.289 24.361 11.698 1.00 25.67 851 GLU B N 1
ATOM 4723 C CA . GLU B 1 293 ? 39.612 24.768 11.391 1.00 25.21 851 GLU B CA 1
ATOM 4724 C C . GLU B 1 293 ? 40.278 23.788 10.412 1.00 27.86 851 GLU B C 1
ATOM 4725 O O . GLU B 1 293 ? 41.014 24.220 9.543 1.00 32.64 851 GLU B O 1
ATOM 4731 N N . LYS B 1 294 ? 40.048 22.493 10.615 1.00 27.37 852 LYS B N 1
ATOM 4732 C CA . LYS B 1 294 ? 40.541 21.474 9.651 1.00 32.04 852 LYS B CA 1
ATOM 4733 C C . LYS B 1 294 ? 39.973 21.793 8.264 1.00 36.02 852 LYS B C 1
ATOM 4734 O O . LYS B 1 294 ? 40.721 21.872 7.292 1.00 37.25 852 LYS B O 1
ATOM 4740 N N . GLU B 1 295 ? 38.680 22.081 8.195 1.00 30.66 853 GLU B N 1
ATOM 4741 C CA . GLU B 1 295 ? 38.030 22.510 6.900 1.00 35.93 853 GLU B CA 1
ATOM 4742 C C . GLU B 1 295 ? 38.667 23.744 6.250 1.00 37.16 853 GLU B C 1
ATOM 4743 O O . GLU B 1 295 ? 38.793 23.799 5.022 1.00 33.01 853 GLU B O 1
ATOM 4749 N N . ARG B 1 296 ? 39.060 24.736 7.060 1.00 31.48 854 ARG B N 1
ATOM 4750 C CA . ARG B 1 296 ? 39.730 25.907 6.559 1.00 31.41 854 ARG B CA 1
ATOM 4751 C C . ARG B 1 296 ? 41.205 25.705 6.318 1.00 33.86 854 ARG B C 1
ATOM 4752 O O . ARG B 1 296 ? 41.850 26.627 5.837 1.00 36.75 854 ARG B O 1
ATOM 4760 N N . GLY B 1 297 ? 41.775 24.574 6.709 1.00 34.07 855 GLY B N 1
ATOM 4761 C CA . GLY B 1 297 ? 43.238 24.368 6.609 1.00 38.43 855 GLY B CA 1
ATOM 4762 C C . GLY B 1 297 ? 44.126 25.228 7.518 1.00 39.59 855 GLY B C 1
ATOM 4763 O O . GLY B 1 297 ? 45.229 25.636 7.115 1.00 41.16 855 GLY B O 1
ATOM 4764 N N . VAL B 1 298 ? 43.681 25.525 8.731 1.00 34.21 856 VAL B N 1
ATOM 4765 C CA . VAL B 1 298 ? 44.480 26.280 9.670 1.00 34.60 856 VAL B CA 1
ATOM 4766 C C . VAL B 1 298 ? 44.855 25.402 10.827 1.00 39.36 856 VAL B C 1
ATOM 4767 O O . VAL B 1 298 ? 44.261 24.331 10.998 1.00 35.32 856 VAL B O 1
ATOM 4771 N N . GLU B 1 299 ? 45.830 25.864 11.650 1.00 39.60 857 GLU B N 1
ATOM 4772 C CA . GLU B 1 299 ? 46.277 25.098 12.827 1.00 42.96 857 GLU B CA 1
ATOM 4773 C C . GLU B 1 299 ? 45.157 24.816 13.794 1.00 35.58 857 GLU B C 1
ATOM 4774 O O . GLU B 1 299 ? 44.384 25.710 14.148 1.00 38.13 857 GLU B O 1
ATOM 4780 N N . VAL B 1 300 ? 45.080 23.578 14.277 1.00 34.10 858 VAL B N 1
ATOM 4781 C CA . VAL B 1 300 ? 44.186 23.253 15.352 1.00 31.03 858 VAL B CA 1
ATOM 4782 C C . VAL B 1 300 ? 45.004 23.095 16.629 1.00 35.80 858 VAL B C 1
ATOM 4783 O O . VAL B 1 300 ? 45.950 22.277 16.659 1.00 33.59 858 VAL B O 1
ATOM 4787 N N . LEU B 1 301 ? 44.652 23.833 17.679 1.00 33.26 859 LEU B N 1
ATOM 4788 C CA . LEU B 1 301 ? 45.430 23.671 18.951 1.00 40.15 859 LEU B CA 1
ATOM 4789 C C . LEU B 1 301 ? 44.945 22.361 19.589 1.00 37.78 859 LEU B C 1
ATOM 4790 O O . LEU B 1 301 ? 43.788 21.962 19.390 1.00 34.24 859 LEU B O 1
ATOM 4795 N N . PRO B 1 302 ? 45.789 21.703 20.391 1.00 40.85 860 PRO B N 1
ATOM 4796 C CA . PRO B 1 302 ? 45.365 20.467 21.104 1.00 41.75 860 PRO B CA 1
ATOM 4797 C C . PRO B 1 302 ? 44.036 20.449 21.829 1.00 39.33 860 PRO B C 1
ATOM 4798 O O . PRO B 1 302 ? 43.277 19.499 21.696 1.00 41.59 860 PRO B O 1
ATOM 4802 N N . MET B 1 303 ? 43.708 21.509 22.541 1.00 40.25 861 MET B N 1
ATOM 4803 C CA . MET B 1 303 ? 42.425 21.600 23.284 1.00 42.78 861 MET B CA 1
ATOM 4804 C C . MET B 1 303 ? 41.196 21.533 22.336 1.00 39.04 861 MET B C 1
ATOM 4805 O O . MET B 1 303 ? 40.075 21.274 22.777 1.00 39.11 861 MET B O 1
ATOM 4810 N N . PHE B 1 304 ? 41.417 21.817 21.042 1.00 34.07 862 PHE B N 1
ATOM 4811 C CA . PHE B 1 304 ? 40.323 21.892 20.057 1.00 36.06 862 PHE B CA 1
ATOM 4812 C C . PHE B 1 304 ? 40.283 20.653 19.130 1.00 36.07 862 PHE B C 1
ATOM 4813 O O . PHE B 1 304 ? 39.441 20.603 18.281 1.00 32.92 862 PHE B O 1
ATOM 4821 N N . ASP B 1 305 ? 41.156 19.664 19.355 1.00 34.50 863 ASP B N 1
ATOM 4822 C CA . ASP B 1 305 ? 41.497 18.649 18.348 1.00 37.46 863 ASP B CA 1
ATOM 4823 C C . ASP B 1 305 ? 40.921 17.336 18.883 1.00 42.90 863 ASP B C 1
ATOM 4824 O O . ASP B 1 305 ? 41.496 16.699 19.760 1.00 40.30 863 ASP B O 1
ATOM 4829 N N . ARG B 1 306 ? 39.732 17.014 18.398 1.00 36.04 864 ARG B N 1
ATOM 4830 C CA . ARG B 1 306 ? 39.012 15.760 18.710 1.00 45.34 864 ARG B CA 1
ATOM 4831 C C . ARG B 1 306 ? 39.872 14.509 18.602 1.00 48.79 864 ARG B C 1
ATOM 4832 O O . ARG B 1 306 ? 39.636 13.526 19.301 1.00 48.79 864 ARG B O 1
ATOM 4840 N N . SER B 1 307 ? 40.870 14.554 17.717 1.00 52.22 865 SER B N 1
ATOM 4841 C CA . SER B 1 307 ? 41.655 13.368 17.378 1.00 58.80 865 SER B CA 1
ATOM 4842 C C . SER B 1 307 ? 42.710 13.003 18.428 1.00 60.17 865 SER B C 1
ATOM 4843 O O . SER B 1 307 ? 43.395 12.011 18.247 1.00 61.51 865 SER B O 1
ATOM 4846 N N . LYS B 1 308 ? 42.894 13.824 19.461 1.00 58.88 866 LYS B N 1
ATOM 4847 C CA . LYS B 1 308 ? 43.778 13.469 20.574 1.00 62.70 866 LYS B CA 1
ATOM 4848 C C . LYS B 1 308 ? 43.067 12.652 21.644 1.00 60.28 866 LYS B C 1
ATOM 4849 O O . LYS B 1 308 ? 43.725 12.118 22.548 1.00 64.10 866 LYS B O 1
ATOM 4855 N N . ASN B 1 309 ? 41.734 12.602 21.579 1.00 66.29 867 ASN B N 1
ATOM 4856 C CA . ASN B 1 309 ? 40.910 11.867 22.539 1.00 76.88 867 ASN B CA 1
ATOM 4857 C C . ASN B 1 309 ? 41.328 12.161 24.013 1.00 74.67 867 ASN B C 1
ATOM 4858 O O . ASN B 1 309 ? 41.235 11.283 24.855 1.00 73.40 867 ASN B O 1
ATOM 4863 N N . MET B 1 310 ? 41.788 13.390 24.306 1.00 78.23 868 MET B N 1
ATOM 4864 C CA . MET B 1 310 ? 42.149 13.801 25.672 1.00 80.23 868 MET B CA 1
ATOM 4865 C C . MET B 1 310 ? 40.942 13.551 26.567 1.00 73.88 868 MET B C 1
ATOM 4866 O O . MET B 1 310 ? 39.790 13.616 26.118 1.00 66.23 868 MET B O 1
ATOM 4871 N N . GLU B 1 311 ? 41.203 13.241 27.829 1.00 68.07 869 GLU B N 1
ATOM 4872 C CA . GLU B 1 311 ? 40.115 12.913 28.767 1.00 61.97 869 GLU B CA 1
ATOM 4873 C C . GLU B 1 311 ? 39.542 14.258 29.231 1.00 48.36 869 GLU B C 1
ATOM 4874 O O . GLU B 1 311 ? 40.259 15.237 29.403 1.00 46.26 869 GLU B O 1
ATOM 4880 N N . LEU B 1 312 ? 38.243 14.295 29.403 1.00 43.12 870 LEU B N 1
ATOM 4881 C CA . LEU B 1 312 ? 37.578 15.472 29.911 1.00 44.51 870 LEU B CA 1
ATOM 4882 C C . LEU B 1 312 ? 38.256 16.023 31.231 1.00 45.34 870 LEU B C 1
ATOM 4883 O O . LEU B 1 312 ? 38.475 17.212 31.373 1.00 41.27 870 LEU B O 1
ATOM 4888 N N . ALA B 1 313 ? 38.679 15.141 32.147 1.00 44.84 871 ALA B N 1
ATOM 4889 C CA . ALA B 1 313 ? 39.252 15.545 33.458 1.00 40.52 871 ALA B CA 1
ATOM 4890 C C . ALA B 1 313 ? 40.531 16.306 33.342 1.00 45.23 871 ALA B C 1
ATOM 4891 O O . ALA B 1 313 ? 40.744 17.256 34.085 1.00 45.47 871 ALA B O 1
ATOM 4893 N N . LYS B 1 314 ? 41.390 15.924 32.404 1.00 45.65 872 LYS B N 1
ATOM 4894 C CA . LYS B 1 314 ? 42.636 16.647 32.174 1.00 44.50 872 LYS B CA 1
ATOM 4895 C C . LYS B 1 314 ? 42.451 18.124 31.787 1.00 43.75 872 LYS B C 1
ATOM 4896 O O . LYS B 1 314 ? 43.221 19.033 32.187 1.00 41.03 872 LYS B O 1
ATOM 4902 N N . GLY B 1 315 ? 41.472 18.369 30.945 1.00 38.86 873 GLY B N 1
ATOM 4903 C CA . GLY B 1 315 ? 41.193 19.722 30.531 1.00 38.10 873 GLY B CA 1
ATOM 4904 C C . GLY B 1 315 ? 40.670 20.558 31.705 1.00 36.09 873 GLY B C 1
ATOM 4905 O O . GLY B 1 315 ? 41.063 21.704 31.869 1.00 35.12 873 GLY B O 1
ATOM 4906 N N . GLN B 1 316 ? 39.759 19.973 32.465 1.00 35.53 874 GLN B N 1
ATOM 4907 C CA . GLN B 1 316 ? 39.174 20.632 33.652 1.00 37.54 874 GLN B CA 1
ATOM 4908 C C . GLN B 1 316 ? 40.207 20.916 34.793 1.00 35.40 874 GLN B C 1
ATOM 4909 O O . GLN B 1 316 ? 40.290 22.031 35.306 1.00 33.11 874 GLN B O 1
ATOM 4915 N N . ILE B 1 317 ? 41.050 19.942 35.137 1.00 35.74 875 ILE B N 1
ATOM 4916 C CA . ILE B 1 317 ? 42.143 20.190 36.082 1.00 34.63 875 ILE B CA 1
ATOM 4917 C C . ILE B 1 317 ? 43.097 21.250 35.615 1.00 35.40 875 ILE B C 1
ATOM 4918 O O . ILE B 1 317 ? 43.544 22.080 36.419 1.00 34.26 875 ILE B O 1
ATOM 4923 N N . GLY B 1 318 ? 43.446 21.254 34.323 1.00 31.84 876 GLY B N 1
ATOM 4924 C CA . GLY B 1 318 ? 44.325 22.289 33.805 1.00 29.59 876 GLY B CA 1
ATOM 4925 C C . GLY B 1 318 ? 43.696 23.692 33.909 1.00 30.58 876 GLY B C 1
ATOM 4926 O O . GLY B 1 318 ? 44.350 24.663 34.323 1.00 33.40 876 GLY B O 1
ATOM 4927 N N . PHE B 1 319 ? 42.423 23.814 33.532 1.00 30.98 877 PHE B N 1
ATOM 4928 C CA . PHE B 1 319 ? 41.766 25.104 33.569 1.00 29.92 877 PHE B CA 1
ATOM 4929 C C . PHE B 1 319 ? 41.699 25.547 35.061 1.00 27.24 877 PHE B C 1
ATOM 4930 O O . PHE B 1 319 ? 41.926 26.737 35.372 1.00 28.17 877 PHE B O 1
ATOM 4938 N N . ILE B 1 320 ? 41.343 24.608 35.916 1.00 27.74 878 ILE B N 1
ATOM 4939 C CA . ILE B 1 320 ? 41.417 24.902 37.372 1.00 31.26 878 ILE B CA 1
ATOM 4940 C C . ILE B 1 320 ? 42.782 25.437 37.841 1.00 28.40 878 ILE B C 1
ATOM 4941 O O . ILE B 1 320 ? 42.905 26.504 38.468 1.00 28.64 878 ILE B O 1
ATOM 4946 N N . ASP B 1 321 ? 43.854 24.739 37.535 1.00 31.06 879 ASP B N 1
ATOM 4947 C CA . ASP B 1 321 ? 45.171 25.151 38.009 1.00 30.33 879 ASP B CA 1
ATOM 4948 C C . ASP B 1 321 ? 45.742 26.428 37.496 1.00 34.05 879 ASP B C 1
ATOM 4949 O O . ASP B 1 321 ? 46.354 27.204 38.250 1.00 32.14 879 ASP B O 1
ATOM 4954 N N . PHE B 1 322 ? 45.582 26.692 36.194 1.00 31.73 880 PHE B N 1
ATOM 4955 C CA . PHE B 1 322 ? 46.193 27.853 35.560 1.00 33.31 880 PHE B CA 1
ATOM 4956 C C . PHE B 1 322 ? 45.275 29.063 35.487 1.00 30.13 880 PHE B C 1
ATOM 4957 O O . PHE B 1 322 ? 45.753 30.128 35.336 1.00 35.07 880 PHE B O 1
ATOM 4965 N N . VAL B 1 323 ? 43.973 28.853 35.537 1.00 30.87 881 VAL B N 1
ATOM 4966 C CA . VAL B 1 323 ? 43.009 29.971 35.377 1.00 30.82 881 VAL B CA 1
ATOM 4967 C C . VAL B 1 323 ? 42.069 30.119 36.572 1.00 26.89 881 VAL B C 1
ATOM 4968 O O . VAL B 1 323 ? 42.122 31.170 37.235 1.00 32.13 881 VAL B O 1
ATOM 4972 N N . ALA B 1 324 ? 41.201 29.163 36.820 1.00 28.29 882 ALA B N 1
ATOM 4973 C CA . ALA B 1 324 ? 40.068 29.415 37.719 1.00 28.72 882 ALA B CA 1
ATOM 4974 C C . ALA B 1 324 ? 40.435 29.469 39.206 1.00 32.47 882 ALA B C 1
ATOM 4975 O O . ALA B 1 324 ? 40.042 30.389 39.919 1.00 30.32 882 ALA B O 1
ATOM 4977 N N . ALA B 1 325 ? 41.197 28.505 39.690 1.00 32.11 883 ALA B N 1
ATOM 4978 C CA . ALA B 1 325 ? 41.592 28.555 41.138 1.00 32.10 883 ALA B CA 1
ATOM 4979 C C . ALA B 1 325 ? 42.394 29.795 41.491 1.00 31.58 883 ALA B C 1
ATOM 4980 O O . ALA B 1 325 ? 42.025 30.507 42.439 1.00 32.22 883 ALA B O 1
ATOM 4982 N N . PRO B 1 326 ? 43.406 30.168 40.713 1.00 32.07 884 PRO B N 1
ATOM 4983 C CA . PRO B 1 326 ? 44.029 31.452 41.065 1.00 32.82 884 PRO B CA 1
ATOM 4984 C C . PRO B 1 326 ? 43.076 32.678 41.002 1.00 34.89 884 PRO B C 1
ATOM 4985 O O . PRO B 1 326 ? 43.195 33.576 41.822 1.00 30.62 884 PRO B O 1
ATOM 4989 N N . PHE B 1 327 ? 42.182 32.723 40.007 1.00 27.95 885 PHE B N 1
ATOM 4990 C CA . PHE B 1 327 ? 41.276 33.872 39.870 1.00 27.84 885 PHE B CA 1
ATOM 4991 C C . PHE B 1 327 ? 40.359 33.953 41.064 1.00 25.23 885 PHE B C 1
ATOM 4992 O O . PHE B 1 327 ? 40.333 35.037 41.672 1.00 30.01 885 PHE B O 1
ATOM 5000 N N . PHE B 1 328 ? 39.682 32.859 41.414 1.00 26.31 886 PHE B N 1
ATOM 5001 C CA . PHE B 1 328 ? 38.726 32.869 42.493 1.00 26.29 886 PHE B CA 1
ATOM 5002 C C . PHE B 1 328 ? 39.457 33.104 43.842 1.00 30.91 886 PHE B C 1
ATOM 5003 O O . PHE B 1 328 ? 39.000 33.922 44.654 1.00 27.65 886 PHE B O 1
ATOM 5011 N N . GLN B 1 329 ? 40.643 32.516 44.023 1.00 33.81 887 GLN B N 1
ATOM 5012 C CA . GLN B 1 329 ? 41.341 32.733 45.304 1.00 33.14 887 GLN B CA 1
ATOM 5013 C C . GLN B 1 329 ? 41.737 34.190 45.443 1.00 32.03 887 GLN B C 1
ATOM 5014 O O . GLN B 1 329 ? 41.535 34.815 46.495 1.00 33.35 887 GLN B O 1
ATOM 5020 N N . LYS B 1 330 ? 42.243 34.774 44.382 1.00 32.09 888 LYS B N 1
ATOM 5021 C CA . LYS B 1 330 ? 42.732 36.108 44.464 1.00 33.19 888 LYS B CA 1
ATOM 5022 C C . LYS B 1 330 ? 41.614 37.134 44.717 1.00 34.11 888 LYS B C 1
ATOM 5023 O O . LYS B 1 330 ? 41.761 38.058 45.547 1.00 30.81 888 LYS B O 1
ATOM 5029 N N . ILE B 1 331 ? 40.501 36.996 44.016 1.00 27.89 889 ILE B N 1
ATOM 5030 C CA . ILE B 1 331 ? 39.410 37.964 44.257 1.00 27.49 889 ILE B CA 1
ATOM 5031 C C . ILE B 1 331 ? 38.727 37.773 45.586 1.00 26.06 889 ILE B C 1
ATOM 5032 O O . ILE B 1 331 ? 38.297 38.764 46.157 1.00 29.77 889 ILE B O 1
ATOM 5037 N N . VAL B 1 332 ? 38.564 36.555 46.061 1.00 26.82 890 VAL B N 1
ATOM 5038 C CA . VAL B 1 332 ? 38.009 36.280 47.375 1.00 29.09 890 VAL B CA 1
ATOM 5039 C C . VAL B 1 332 ? 38.919 36.871 48.467 1.00 29.03 890 VAL B C 1
ATOM 5040 O O . VAL B 1 332 ? 38.434 37.588 49.341 1.00 30.03 890 VAL B O 1
ATOM 5044 N N . ASP B 1 333 ? 40.216 36.641 48.372 1.00 32.76 891 ASP B N 1
ATOM 5045 C CA . ASP B 1 333 ? 41.156 37.188 49.377 1.00 34.79 891 ASP B CA 1
ATOM 5046 C C . ASP B 1 333 ? 41.235 38.690 49.353 1.00 34.74 891 ASP B C 1
ATOM 5047 O O . ASP B 1 333 ? 41.346 39.316 50.406 1.00 39.13 891 ASP B O 1
ATOM 5052 N N . ALA B 1 334 ? 41.160 39.306 48.178 1.00 35.45 892 ALA B N 1
ATOM 5053 C CA . ALA B 1 334 ? 41.386 40.730 48.043 1.00 35.72 892 ALA B CA 1
ATOM 5054 C C . ALA B 1 334 ? 40.227 41.510 48.609 1.00 35.47 892 ALA B C 1
ATOM 5055 O O . ALA B 1 334 ? 40.410 42.645 49.045 1.00 35.58 892 ALA B O 1
ATOM 5057 N N . CYS B 1 335 ? 39.043 40.918 48.632 1.00 31.68 893 CYS B N 1
ATOM 5058 C CA . CYS B 1 335 ? 37.878 41.734 48.698 1.00 34.87 893 CYS B CA 1
ATOM 5059 C C . CYS B 1 335 ? 36.566 40.992 48.899 1.00 34.72 893 CYS B C 1
ATOM 5060 O O . CYS B 1 335 ? 35.703 41.427 49.633 1.00 35.25 893 CYS B O 1
ATOM 5063 N N . LEU B 1 336 ? 36.353 39.927 48.126 1.00 27.29 894 LEU B N 1
ATOM 5064 C CA . LEU B 1 336 ? 35.061 39.262 48.016 1.00 25.68 894 LEU B CA 1
ATOM 5065 C C . LEU B 1 336 ? 34.953 38.055 48.901 1.00 27.18 894 LEU B C 1
ATOM 5066 O O . LEU B 1 336 ? 34.666 36.912 48.460 1.00 27.01 894 LEU B O 1
ATOM 5071 N N . GLN B 1 337 ? 35.075 38.297 50.227 1.00 27.24 895 GLN B N 1
ATOM 5072 C CA . GLN B 1 337 ? 35.183 37.200 51.168 1.00 29.81 895 GLN B CA 1
ATOM 5073 C C . GLN B 1 337 ? 33.978 36.353 51.224 1.00 26.69 895 GLN B C 1
ATOM 5074 O O . GLN B 1 337 ? 34.068 35.173 51.515 1.00 28.53 895 GLN B O 1
ATOM 5080 N N . GLY B 1 338 ? 32.823 36.935 50.927 1.00 25.30 896 GLY B N 1
ATOM 5081 C CA . GLY B 1 338 ? 31.598 36.161 50.911 1.00 23.05 896 GLY B CA 1
ATOM 5082 C C . GLY B 1 338 ? 31.479 35.119 49.813 1.00 22.06 896 GLY B C 1
ATOM 5083 O O . GLY B 1 338 ? 30.590 34.302 49.892 1.00 24.18 896 GLY B O 1
ATOM 5084 N N . MET B 1 339 ? 32.380 35.120 48.843 1.00 24.63 897 MET B N 1
ATOM 5085 C CA . MET B 1 339 ? 32.370 34.129 47.754 1.00 24.80 897 MET B CA 1
ATOM 5086 C C . MET B 1 339 ? 33.356 33.008 48.019 1.00 29.50 897 MET B C 1
ATOM 5087 O O . MET B 1 339 ? 33.725 32.271 47.080 1.00 27.36 897 MET B O 1
ATOM 5092 N N . GLN B 1 340 ? 33.814 32.873 49.283 1.00 26.60 898 GLN B N 1
ATOM 5093 C CA . GLN B 1 340 ? 34.665 31.717 49.641 1.00 27.84 898 GLN B CA 1
ATOM 5094 C C . GLN B 1 340 ? 34.205 30.343 49.125 1.00 23.62 898 GLN B C 1
ATOM 5095 O O . GLN B 1 340 ? 35.080 29.528 48.738 1.00 28.83 898 GLN B O 1
ATOM 5101 N N . TRP B 1 341 ? 32.902 30.038 49.078 1.00 26.45 899 TRP B N 1
ATOM 5102 C CA . TRP B 1 341 ? 32.418 28.758 48.635 1.00 27.68 899 TRP B CA 1
ATOM 5103 C C . TRP B 1 341 ? 32.902 28.388 47.202 1.00 26.31 899 TRP B C 1
ATOM 5104 O O . TRP B 1 341 ? 32.994 27.196 46.898 1.00 27.13 899 TRP B O 1
ATOM 5115 N N . THR B 1 342 ? 33.256 29.385 46.398 1.00 24.62 900 THR B N 1
ATOM 5116 C CA . THR B 1 342 ? 33.711 29.134 45.035 1.00 27.40 900 THR B CA 1
ATOM 5117 C C . THR B 1 342 ? 35.087 28.462 45.063 1.00 27.28 900 THR B C 1
ATOM 5118 O O . THR B 1 342 ? 35.334 27.472 44.326 1.00 30.09 900 THR B O 1
ATOM 5122 N N . VAL B 1 343 ? 35.950 28.938 45.952 1.00 27.20 901 VAL B N 1
ATOM 5123 C CA . VAL B 1 343 ? 37.259 28.389 46.144 1.00 30.85 901 VAL B CA 1
ATOM 5124 C C . VAL B 1 343 ? 37.094 26.970 46.698 1.00 31.52 901 VAL B C 1
ATOM 5125 O O . VAL B 1 343 ? 37.751 26.066 46.226 1.00 31.07 901 VAL B O 1
ATOM 5129 N N . ASP B 1 344 ? 36.219 26.778 47.679 1.00 31.97 902 ASP B N 1
ATOM 5130 C CA . ASP B 1 344 ? 36.011 25.476 48.274 1.00 35.14 902 ASP B CA 1
ATOM 5131 C C . ASP B 1 344 ? 35.525 24.488 47.215 1.00 37.91 902 ASP B C 1
ATOM 5132 O O . ASP B 1 344 ? 36.061 23.367 47.155 1.00 33.67 902 ASP B O 1
ATOM 5137 N N . ARG B 1 345 ? 34.533 24.887 46.385 1.00 31.31 903 ARG B N 1
ATOM 5138 C CA . ARG B 1 345 ? 34.016 23.998 45.348 1.00 31.39 903 ARG B CA 1
ATOM 5139 C C . ARG B 1 345 ? 35.000 23.662 44.236 1.00 31.30 903 ARG B C 1
ATOM 5140 O O . ARG B 1 345 ? 35.011 22.514 43.744 1.00 35.89 903 ARG B O 1
ATOM 5148 N N . ILE B 1 346 ? 35.818 24.610 43.833 1.00 28.62 904 ILE B N 1
ATOM 5149 C CA . ILE B 1 346 ? 36.856 24.357 42.843 1.00 31.58 904 ILE B CA 1
ATOM 5150 C C . ILE B 1 346 ? 37.825 23.276 43.384 1.00 38.06 904 ILE B C 1
ATOM 5151 O O . ILE B 1 346 ? 38.203 22.352 42.653 1.00 33.12 904 ILE B O 1
ATOM 5156 N N . LYS B 1 347 ? 38.232 23.413 44.650 1.00 34.08 905 LYS B N 1
ATOM 5157 C CA . LYS B 1 347 ? 39.041 22.377 45.323 1.00 36.15 905 LYS B CA 1
ATOM 5158 C C . LYS B 1 347 ? 38.358 21.025 45.303 1.00 32.87 905 LYS B C 1
ATOM 5159 O O . LYS B 1 347 ? 38.992 20.046 44.878 1.00 40.82 905 LYS B O 1
ATOM 5165 N N . SER B 1 348 ? 37.113 20.916 45.736 1.00 32.14 906 SER B N 1
ATOM 5166 C CA . SER B 1 348 ? 36.456 19.624 45.782 1.00 35.83 906 SER B CA 1
ATOM 5167 C C . SER B 1 348 ? 36.251 19.039 44.370 1.00 40.52 906 SER B C 1
ATOM 5168 O O . SER B 1 348 ? 36.355 17.851 44.188 1.00 34.92 906 SER B O 1
ATOM 5171 N N . ASN B 1 349 ? 35.969 19.881 43.376 1.00 32.33 907 ASN B N 1
ATOM 5172 C CA . ASN B 1 349 ? 35.849 19.379 42.036 1.00 32.83 907 ASN B CA 1
ATOM 5173 C C . ASN B 1 349 ? 37.158 18.900 41.456 1.00 30.53 907 ASN B C 1
ATOM 5174 O O . ASN B 1 349 ? 37.127 17.893 40.695 1.00 32.96 907 ASN B O 1
ATOM 5179 N N . ARG B 1 350 ? 38.271 19.613 41.702 1.00 30.43 908 ARG B N 1
ATOM 5180 C CA . ARG B 1 350 ? 39.572 19.196 41.218 1.00 32.58 908 ARG B CA 1
ATOM 5181 C C . ARG B 1 350 ? 39.901 17.810 41.760 1.00 40.03 908 ARG B C 1
ATOM 5182 O O . ARG B 1 350 ? 40.405 16.948 41.020 1.00 33.81 908 ARG B O 1
ATOM 5190 N N . ALA B 1 351 ? 39.597 17.590 43.045 1.00 39.85 909 ALA B N 1
ATOM 5191 C CA . ALA B 1 351 ? 39.792 16.257 43.643 1.00 43.70 909 ALA B CA 1
ATOM 5192 C C . ALA B 1 351 ? 38.868 15.209 43.026 1.00 42.74 909 ALA B C 1
ATOM 5193 O O . ALA B 1 351 ? 39.319 14.092 42.815 1.00 44.13 909 ALA B O 1
ATOM 5195 N N . GLN B 1 352 ? 37.613 15.552 42.710 1.00 37.86 910 GLN B N 1
ATOM 5196 C CA . GLN B 1 352 ? 36.704 14.618 42.024 1.00 37.90 910 GLN B CA 1
ATOM 5197 C C . GLN B 1 352 ? 37.146 14.278 40.582 1.00 39.15 910 GLN B C 1
ATOM 5198 O O . GLN B 1 352 ? 36.967 13.119 40.119 1.00 41.83 910 GLN B O 1
ATOM 5204 N N . TRP B 1 353 ? 37.742 15.244 39.881 1.00 38.89 911 TRP B N 1
ATOM 5205 C CA . TRP B 1 353 ? 38.321 14.966 38.542 1.00 38.38 911 TRP B CA 1
ATOM 5206 C C . TRP B 1 353 ? 39.556 14.021 38.636 1.00 43.63 911 TRP B C 1
ATOM 5207 O O . TRP B 1 353 ? 39.779 13.167 37.752 1.00 41.00 911 TRP B O 1
ATOM 5218 N N . GLU B 1 354 ? 40.369 14.185 39.673 1.00 41.08 912 GLU B N 1
ATOM 5219 C CA . GLU B 1 354 ? 41.506 13.276 39.869 1.00 49.39 912 GLU B CA 1
ATOM 5220 C C . GLU B 1 354 ? 41.054 11.854 40.178 1.00 49.02 912 GLU B C 1
ATOM 5221 O O . GLU B 1 354 ? 41.648 10.917 39.657 1.00 47.49 912 GLU B O 1
ATOM 5227 N N . ARG B 1 355 ? 39.955 11.709 40.910 1.00 49.72 913 ARG B N 1
ATOM 5228 C CA . ARG B 1 355 ? 39.291 10.410 41.121 1.00 55.27 913 ARG B CA 1
ATOM 5229 C C . ARG B 1 355 ? 38.708 9.803 39.859 1.00 61.59 913 ARG B C 1
ATOM 5230 O O . ARG B 1 355 ? 38.646 8.577 39.736 1.00 61.27 913 ARG B O 1
ATOM 5238 N N . VAL B 1 356 ? 38.213 10.651 38.962 1.00 56.47 914 VAL B N 1
ATOM 5239 C CA . VAL B 1 356 ? 37.711 10.194 37.669 1.00 57.32 914 VAL B CA 1
ATOM 5240 C C . VAL B 1 356 ? 38.872 9.618 36.844 1.00 58.70 914 VAL B C 1
ATOM 5241 O O . VAL B 1 356 ? 38.730 8.550 36.260 1.00 60.42 914 VAL B O 1
ATOM 5245 N N . LEU B 1 357 ? 40.012 10.298 36.831 1.00 54.91 915 LEU B N 1
ATOM 5246 C CA . LEU B 1 357 ? 41.187 9.806 36.120 1.00 64.33 915 LEU B CA 1
ATOM 5247 C C . LEU B 1 357 ? 41.678 8.416 36.529 1.00 73.47 915 LEU B C 1
ATOM 5248 O O . LEU B 1 357 ? 42.116 7.650 35.671 1.00 81.83 915 LEU B O 1
ATOM 5253 N N . GLU 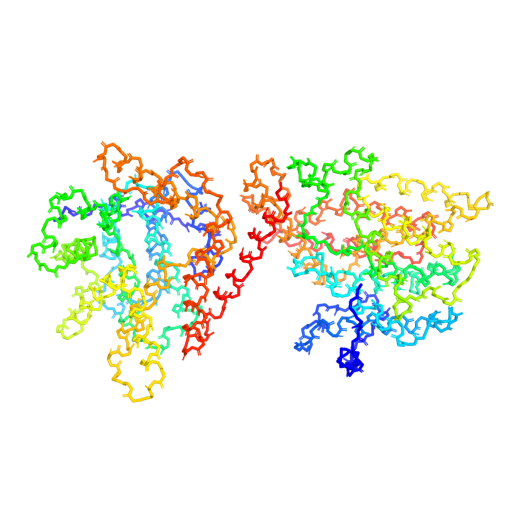B 1 358 ? 41.620 8.082 37.816 1.00 78.23 916 GLU B N 1
ATOM 5254 C CA . GLU B 1 358 ? 42.288 6.863 38.285 1.00 89.11 916 GLU B CA 1
ATOM 5255 C C . GLU B 1 358 ? 41.455 5.563 38.183 1.00 90.77 916 GLU B C 1
ATOM 5256 O O . GLU B 1 358 ? 41.821 4.576 38.804 1.00 89.31 916 GLU B O 1
ATOM 5262 N N . THR B 1 359 ? 40.383 5.537 37.383 1.00 93.61 917 THR B N 1
ATOM 5263 C CA . THR B 1 359 ? 39.651 4.284 37.130 1.00 97.13 917 THR B CA 1
ATOM 5264 C C . THR B 1 359 ? 40.392 3.338 36.167 1.00 100.42 917 THR B C 1
ATOM 5265 O O . THR B 1 359 ? 40.845 3.747 35.099 1.00 102.23 917 THR B O 1
#

CATH classification: 1.10.1300.10

Sequence (665 aa):
VTAITKVEREAVLVCELPSFDVTDVEFDLFRARESTDKPLDVAAAIAYRLLLGSGLPQKFGCSDEVLLNFILQCRKKYRNVPYHNFYHVVDVCQTIHTFLYRGNVYEKLTELECFVLLITALVHDLDHMGLNNSFYLKTESPLGILSSASGNTSVLEVHHCNLAVEILSDPESDVFDGLEGAERTLAFRSMIDCVLATDMAKHGSALEAFLASAADQSSDEAAFHRMTMEIILKAGDISNVTKPFDISRQWAMAVTEEFYRQGDMEKERGVEVLPMFDRSKNMELAKGQIGFIDFVAAPFFQKIVDACLQGMQWTVDRIKSNRAQWERVLETRVTAITKVEREAVLVCELPSFDVTDVEFDLFRARESTDKPLDVAAAIAYRLLLGSGLPQKFGCSDEVLLNFILQCRKKYRNVPYHNFYHVVDVCQTIHTFLYRGNVYEKLTELECFVLLITALVHDLDHMMGLNNSFYLKTESPLGILSSASGNTSVLEVHHCNLAVEILSDPESDVFDGLEGAERTLAFRSMIDCVLATDMAKHGSALEAFLASAADQSSDEAAFHRMTMEIILKAGDISNVTKPFDISRQWAMAVTEEFYRQGDMEKERGVEVLPMFDRSKNMELAKGQIGFIDFVAAPFFQKIVDACLQGMQWTVDRIKSNRAQWERVLET

Foldseek 3Di:
DDFDDPVNLVLLVPDDPPPADLQDQQGFLVVQLVPDPCSLSSLLNSLLCLLVVLVQLVVLVHDSQLQSRQSVLLQVQADPALFRGQNLLSLLLSNLSNLVPLLVVVVLADSLLSSLLSSLSSLLQGNPPLAALVLCCQLVPVLNVVCVVVPHSRSRLVVSLVSSVVQLVDVSNNSNPSDDDPSSVCSSVLSSLLSSLLRVVCVVVLLVVQLVQLQDPPRDSVVNNSSSSNLSSNCSNLQLLLYAQVSSLSSLVSSLVSLLVNQVVCVVSVTDRDLSNHVVVVDDSLVVLLVCLVPPNLVSVVSVCVSPRVSVVSSNVSSVVNNVVSVVVVVVD/DDFDDPVNLVLLVPDPPPPADLQDLAGFLVCQLVVDPCSLSSLLNSLLCLLVVLVQLVVLVFDSQLQSRQLVLLQVQADPALALHQSLLSQLLSQLSNLVPLLVVVVLADSLLSNLLSSLSSLLQGNPPLAALVLCCQLVPVLNVVCVVVPHSRSRLVVSLVVSVVQLVDVSNNSNPSDDDPSSVCSSVLSSLLSSLLRVVCVVVLLVQQLVCLLPCVVPVPSNNSSSSNLSSNCSSPQLLLHPQVSSLSSLVSSQSSLLVNQVVCVVSVGDRDVSSHVVVVDDSLVVLLVCLPPPNLVSQVSCCVSPRVSSVSSNVSSVVNNVVSVVVVPD